Protein AF-0000000072905416 (afdb_homodimer)

Structure (mmCIF, N/CA/C/O backbone):
data_AF-0000000072905416-model_v1
#
loop_
_entity.id
_entity.type
_entity.pdbx_description
1 polymer 'HAD-IB family hydrolase'
#
loop_
_atom_site.group_PDB
_atom_site.id
_atom_site.type_symbol
_atom_site.label_atom_id
_atom_site.label_alt_id
_atom_site.label_comp_id
_atom_site.label_asym_id
_atom_site.label_entity_id
_atom_site.label_seq_id
_atom_site.pdbx_PDB_ins_code
_atom_site.Cartn_x
_atom_site.Cartn_y
_atom_site.Cartn_z
_atom_site.occupancy
_atom_site.B_iso_or_equiv
_atom_site.auth_seq_id
_atom_site.auth_comp_id
_atom_site.auth_asym_id
_atom_site.auth_atom_id
_atom_site.pdbx_PDB_model_num
ATOM 1 N N . MET A 1 1 ? 24.75 -28.469 -16.922 1 89.5 1 MET A N 1
ATOM 2 C CA . MET A 1 1 ? 23.703 -27.766 -16.188 1 89.5 1 MET A CA 1
ATOM 3 C C . MET A 1 1 ? 22.328 -28.062 -16.781 1 89.5 1 MET A C 1
ATOM 5 O O . MET A 1 1 ? 22.188 -28.203 -18 1 89.5 1 MET A O 1
ATOM 9 N N . LYS A 1 2 ? 21.281 -28.359 -15.914 1 96.69 2 LYS A N 1
ATOM 10 C CA . LYS A 1 2 ? 19.938 -28.656 -16.406 1 96.69 2 LYS A CA 1
ATOM 11 C C . LYS A 1 2 ? 19.359 -27.453 -17.141 1 96.69 2 LYS A C 1
ATOM 13 O O . LYS A 1 2 ? 19.516 -26.312 -16.703 1 96.69 2 LYS A O 1
ATOM 18 N N . LYS A 1 3 ? 18.781 -27.766 -18.312 1 98.5 3 LYS A N 1
ATOM 19 C CA . LYS A 1 3 ? 18.078 -26.734 -19.078 1 98.5 3 LYS A CA 1
ATOM 20 C C . LYS A 1 3 ? 16.703 -26.438 -18.469 1 98.5 3 LYS A C 1
ATOM 22 O O . LYS A 1 3 ? 15.883 -27.359 -18.328 1 98.5 3 LYS A O 1
ATOM 27 N N . ALA A 1 4 ? 16.516 -25.156 -18.141 1 98.75 4 ALA A N 1
ATOM 28 C CA . ALA A 1 4 ? 15.242 -24.781 -17.531 1 98.75 4 ALA A CA 1
ATOM 29 C C . ALA A 1 4 ? 14.547 -23.703 -18.359 1 98.75 4 ALA A C 1
ATOM 31 O O . ALA A 1 4 ? 15.203 -22.828 -18.922 1 98.75 4 ALA A O 1
ATOM 32 N N . ILE A 1 5 ? 13.242 -23.781 -18.453 1 98.88 5 ILE A N 1
ATOM 33 C CA . ILE A 1 5 ? 12.383 -22.703 -18.906 1 98.88 5 ILE A CA 1
ATOM 34 C C . ILE A 1 5 ? 11.469 -22.25 -17.781 1 98.88 5 ILE A C 1
ATOM 36 O O . ILE A 1 5 ? 10.844 -23.062 -17.109 1 98.88 5 ILE A O 1
ATOM 40 N N . ILE A 1 6 ? 11.453 -20.969 -17.531 1 98.88 6 ILE A N 1
ATOM 41 C CA . ILE A 1 6 ? 10.82 -20.422 -16.344 1 98.88 6 ILE A CA 1
ATOM 42 C C . ILE A 1 6 ? 9.68 -19.484 -16.734 1 98.88 6 ILE A C 1
ATOM 44 O O . ILE A 1 6 ? 9.805 -18.719 -17.688 1 98.88 6 ILE A O 1
ATOM 48 N N . TYR A 1 7 ? 8.555 -19.625 -16.047 1 98.94 7 TYR A N 1
ATOM 49 C CA . TYR A 1 7 ? 7.383 -18.781 -16.281 1 98.94 7 TYR A CA 1
ATOM 50 C C . TYR A 1 7 ? 6.98 -18.047 -15.008 1 98.94 7 TYR A C 1
ATOM 52 O O . TYR A 1 7 ? 6.871 -18.656 -13.945 1 98.94 7 TYR A O 1
ATOM 60 N N . ASP A 1 8 ? 6.766 -16.703 -15.148 1 98.81 8 ASP A N 1
ATOM 61 C CA . ASP A 1 8 ? 5.93 -16.016 -14.172 1 98.81 8 ASP A CA 1
ATOM 62 C C . ASP A 1 8 ? 4.469 -16.453 -14.297 1 98.81 8 ASP A C 1
ATOM 64 O O . ASP A 1 8 ? 4.109 -17.172 -15.227 1 98.81 8 ASP A O 1
ATOM 68 N N . PHE A 1 9 ? 3.676 -16.031 -13.312 1 98.81 9 PHE A N 1
ATOM 69 C CA . PHE A 1 9 ? 2.326 -16.578 -13.328 1 98.81 9 PHE A CA 1
ATOM 70 C C . PHE A 1 9 ? 1.298 -15.492 -13.609 1 98.81 9 PHE A C 1
ATOM 72 O O . PHE A 1 9 ? 0.712 -15.453 -14.695 1 98.81 9 PHE A O 1
ATOM 79 N N . ASP A 1 10 ? 1.114 -14.539 -12.672 1 98.38 10 ASP A N 1
ATOM 80 C CA . ASP A 1 10 ? 0.095 -13.508 -12.805 1 98.38 10 ASP A CA 1
ATO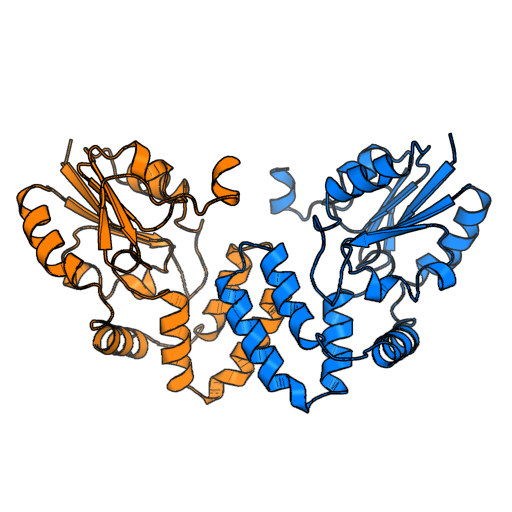M 81 C C . ASP A 1 10 ? 0.388 -12.602 -14 1 98.38 10 ASP A C 1
ATOM 83 O O . ASP A 1 10 ? 1.502 -12.094 -14.148 1 98.38 10 ASP A O 1
ATOM 87 N N . LYS A 1 11 ? -0.64 -12.445 -14.883 1 98 11 LYS A N 1
ATOM 88 C CA . LYS A 1 11 ? -0.583 -11.602 -16.062 1 98 11 LYS A CA 1
ATOM 89 C C . LYS A 1 11 ? 0.396 -12.156 -17.094 1 98 11 LYS A C 1
ATOM 91 O O . LYS A 1 11 ? 0.62 -11.547 -18.141 1 98 11 LYS A O 1
ATOM 96 N N . THR A 1 12 ? 0.973 -13.297 -16.797 1 98.69 12 THR A N 1
ATOM 97 C CA . THR A 1 12 ? 1.859 -13.992 -17.719 1 98.69 12 THR A CA 1
ATOM 98 C C . THR A 1 12 ? 1.207 -15.273 -18.234 1 98.69 12 THR A C 1
ATOM 100 O O . THR A 1 12 ? 1.05 -15.453 -19.438 1 98.69 12 THR A O 1
ATOM 103 N N . ILE A 1 13 ? 0.858 -16.125 -17.359 1 98.75 13 ILE A N 1
ATOM 104 C CA . ILE A 1 13 ? 0.078 -17.312 -17.672 1 98.75 13 ILE A CA 1
ATOM 105 C C . ILE A 1 13 ? -1.398 -17.062 -17.375 1 98.75 13 ILE A C 1
ATOM 107 O O . ILE A 1 13 ? -2.256 -17.312 -18.234 1 98.75 13 ILE A O 1
ATOM 111 N N . TYR A 1 14 ? -1.65 -16.609 -16.188 1 98.81 14 TYR A N 1
ATOM 112 C CA . TYR A 1 14 ? -2.986 -16.281 -15.695 1 98.81 14 TYR A CA 1
ATOM 113 C C . TYR A 1 14 ? -3.332 -14.828 -15.992 1 98.81 14 TYR A C 1
ATOM 115 O O . TYR A 1 14 ? -2.535 -13.93 -15.719 1 98.81 14 TYR A O 1
ATOM 123 N N . SER A 1 15 ? -4.531 -14.562 -16.5 1 98.62 15 SER A N 1
ATOM 124 C CA . SER A 1 15 ? -4.867 -13.25 -17.031 1 98.62 15 SER A CA 1
ATOM 125 C C . SER A 1 15 ? -5.18 -12.266 -15.906 1 98.62 15 SER A C 1
ATOM 127 O O . SER A 1 15 ? -5.273 -11.055 -16.141 1 98.62 15 SER A O 1
ATOM 129 N N . LYS A 1 16 ? -5.309 -12.75 -14.664 1 97.94 16 LYS A N 1
ATOM 130 C CA . LYS A 1 16 ? -5.68 -11.906 -13.523 1 97.94 16 LYS A CA 1
ATOM 131 C C . LYS A 1 16 ? -4.609 -11.945 -12.438 1 97.94 16 LYS A C 1
ATOM 133 O O . LYS A 1 16 ? -3.482 -12.375 -12.688 1 97.94 16 LYS A O 1
ATOM 138 N N . GLU A 1 17 ? -4.852 -11.25 -11.344 1 97.06 17 GLU A N 1
ATOM 139 C CA . GLU A 1 17 ? -4.051 -11.336 -10.133 1 97.06 17 GLU A CA 1
ATOM 140 C C . GLU A 1 17 ? -4.582 -12.406 -9.188 1 97.06 17 GLU A C 1
ATOM 142 O O . GLU A 1 17 ? -5.688 -12.281 -8.656 1 97.06 17 GLU A O 1
ATOM 147 N N . THR A 1 18 ? -3.799 -13.414 -8.938 1 98.31 18 THR A N 1
ATOM 148 C CA . THR A 1 18 ? -4.254 -14.641 -8.289 1 98.31 18 THR A CA 1
ATOM 149 C C . THR A 1 18 ? -4.863 -14.344 -6.926 1 98.31 18 THR A C 1
ATOM 151 O O . THR A 1 18 ? -5.98 -14.773 -6.633 1 98.31 18 THR A O 1
ATOM 154 N N . SER A 1 19 ? -4.164 -13.617 -6.082 1 98.12 19 SER A N 1
ATOM 155 C CA . SER A 1 19 ? -4.621 -13.352 -4.723 1 98.12 19 SER A CA 1
ATOM 156 C C . SER A 1 19 ? -5.938 -12.586 -4.723 1 98.12 19 SER A C 1
ATOM 158 O O . SER A 1 19 ? -6.871 -12.945 -3.996 1 98.12 19 SER A O 1
ATOM 160 N N . MET A 1 20 ? -6.031 -11.609 -5.559 1 97.25 20 MET A N 1
ATOM 161 C CA . MET A 1 20 ? -7.242 -10.797 -5.645 1 97.25 20 MET A CA 1
ATOM 162 C C . MET A 1 20 ? -8.406 -11.617 -6.199 1 97.25 20 MET A C 1
ATOM 164 O O . MET A 1 20 ? -9.508 -11.586 -5.656 1 97.25 20 MET A O 1
ATOM 168 N N . ALA A 1 21 ? -8.148 -12.328 -7.281 1 98.38 21 ALA A N 1
ATOM 169 C CA . ALA A 1 21 ? -9.188 -13.133 -7.906 1 98.38 21 ALA A CA 1
ATOM 170 C C . ALA A 1 21 ? -9.742 -14.172 -6.926 1 98.38 21 ALA A C 1
ATOM 172 O O . ALA A 1 21 ? -10.953 -14.367 -6.836 1 98.38 21 ALA A O 1
ATOM 173 N N . PHE A 1 22 ? -8.82 -14.805 -6.207 1 98.81 22 PHE A N 1
ATOM 174 C CA . PHE A 1 22 ? -9.273 -15.805 -5.246 1 98.81 22 PHE A CA 1
ATOM 175 C C . PHE A 1 22 ? -10.094 -15.148 -4.141 1 98.81 22 PHE A C 1
ATOM 177 O O . PHE A 1 22 ? -11.133 -15.68 -3.74 1 98.81 22 PHE A O 1
ATOM 184 N N . MET A 1 23 ? -9.664 -14 -3.627 1 98.56 23 MET A N 1
ATOM 185 C CA . MET A 1 23 ? -10.375 -13.312 -2.551 1 98.56 23 MET A CA 1
ATOM 186 C C . MET A 1 23 ? -11.797 -12.977 -2.971 1 98.56 23 MET A C 1
ATOM 188 O O . MET A 1 23 ? -12.742 -13.219 -2.221 1 98.56 23 MET A O 1
ATOM 192 N N . PHE A 1 24 ? -11.961 -12.461 -4.164 1 97.94 24 PHE A N 1
ATOM 193 C CA . PHE A 1 24 ? -13.281 -12.117 -4.664 1 97.94 24 PHE A CA 1
ATOM 194 C C . PHE A 1 24 ? -14.156 -13.359 -4.785 1 97.94 24 PHE A C 1
ATOM 196 O O . PHE A 1 24 ? -15.32 -13.344 -4.379 1 97.94 24 PHE A O 1
ATOM 203 N N . PHE A 1 25 ? -13.594 -14.406 -5.359 1 98.69 25 PHE A N 1
ATOM 204 C CA . PHE A 1 25 ? -14.305 -15.68 -5.488 1 98.69 25 PHE A CA 1
ATOM 205 C C . PHE A 1 25 ? -14.742 -16.203 -4.125 1 98.69 25 PHE A C 1
ATOM 207 O O . PHE A 1 25 ? -15.891 -16.594 -3.947 1 98.69 25 PHE A O 1
ATOM 214 N N . PHE A 1 26 ? -13.797 -16.188 -3.15 1 98.75 26 PHE A N 1
ATOM 215 C CA . PHE A 1 26 ? -14.016 -16.688 -1.798 1 98.75 26 PHE A CA 1
ATOM 216 C C . PHE A 1 26 ? -15.109 -15.883 -1.096 1 98.75 26 PHE A C 1
ATOM 218 O O . PHE A 1 26 ? -16.031 -16.469 -0.508 1 98.75 26 PHE A O 1
ATOM 225 N N . LEU A 1 27 ? -15.109 -14.523 -1.223 1 98.44 27 LEU A N 1
ATOM 226 C CA . LEU A 1 27 ? -16.062 -13.664 -0.534 1 98.44 27 LEU A CA 1
ATOM 227 C C . LEU A 1 27 ? -17.453 -13.805 -1.142 1 98.44 27 LEU A C 1
ATOM 229 O O . LEU A 1 27 ? -18.469 -13.68 -0.437 1 98.44 27 LEU A O 1
ATOM 233 N N . LYS A 1 28 ? -17.5 -14.078 -2.436 1 98.19 28 LYS A N 1
ATOM 234 C CA . LYS A 1 28 ? -18.797 -14.336 -3.062 1 98.19 28 LYS A CA 1
ATOM 235 C C . LYS A 1 28 ? -19.469 -15.562 -2.453 1 98.19 28 LYS A C 1
ATOM 237 O O . LYS A 1 28 ? -20.688 -15.602 -2.293 1 98.19 28 LYS A O 1
ATOM 242 N N . ARG A 1 29 ? -18.641 -16.484 -2.096 1 97.94 29 ARG A N 1
ATOM 243 C CA . ARG A 1 29 ? -19.141 -17.734 -1.534 1 97.94 29 ARG A CA 1
ATOM 244 C C . ARG A 1 29 ? -19.344 -17.609 -0.029 1 97.94 29 ARG A C 1
ATOM 246 O O . ARG A 1 29 ? -20.156 -18.344 0.551 1 97.94 29 ARG A O 1
ATOM 253 N N . HIS A 1 30 ? -18.594 -16.812 0.577 1 98.44 30 HIS A N 1
ATOM 254 C CA . HIS A 1 30 ? -18.656 -16.578 2.016 1 98.44 30 HIS A CA 1
ATOM 255 C C . HIS A 1 30 ? -19 -15.133 2.332 1 98.44 30 HIS A C 1
ATOM 257 O O . HIS A 1 30 ? -18.234 -14.453 3.027 1 98.44 30 HIS A O 1
ATOM 263 N N . ARG A 1 31 ? -20.203 -14.68 1.948 1 97.5 31 ARG A N 1
ATOM 264 C CA . ARG A 1 31 ? -20.609 -13.281 1.983 1 97.5 31 ARG A CA 1
ATOM 265 C C . ARG A 1 31 ? -20.625 -12.75 3.414 1 97.5 31 ARG A C 1
ATOM 267 O O . ARG A 1 31 ? -20.484 -11.547 3.641 1 97.5 31 ARG A O 1
ATOM 274 N N . TYR A 1 32 ? -20.844 -13.617 4.383 1 98.25 32 TYR A N 1
ATOM 275 C CA . TYR A 1 32 ? -20.906 -13.211 5.785 1 98.25 32 TYR A CA 1
ATOM 276 C C . TYR A 1 32 ? -19.562 -12.68 6.262 1 98.25 32 TYR A C 1
ATOM 278 O O . TYR A 1 32 ? -19.469 -12.055 7.32 1 98.25 32 TYR A O 1
ATOM 286 N N . LEU A 1 33 ? -18.453 -12.82 5.504 1 98.44 33 LEU A N 1
ATOM 287 C CA . LEU A 1 33 ? -17.109 -12.391 5.887 1 98.44 33 LEU A CA 1
ATOM 288 C C . LEU A 1 33 ? -16.781 -11.031 5.266 1 98.44 33 LEU A C 1
ATOM 290 O O . LEU A 1 33 ? -15.719 -10.461 5.551 1 98.44 33 LEU A O 1
ATOM 294 N N . ILE A 1 34 ? -17.688 -10.469 4.488 1 97.5 34 ILE A N 1
ATOM 295 C CA . ILE A 1 34 ? -17.438 -9.227 3.773 1 97.5 34 ILE A CA 1
ATOM 296 C C . ILE A 1 34 ? -17.156 -8.102 4.773 1 97.5 34 ILE A C 1
ATOM 298 O O . ILE A 1 34 ? -16.203 -7.348 4.617 1 97.5 34 ILE A O 1
ATOM 302 N N . PRO A 1 35 ? -17.906 -7.953 5.883 1 96.94 35 PRO A N 1
ATOM 303 C CA . PRO A 1 35 ? -17.609 -6.891 6.844 1 96.94 35 PRO A CA 1
ATOM 304 C C . PRO A 1 35 ? -16.219 -7.02 7.445 1 96.94 35 PRO A C 1
ATOM 306 O O . PRO A 1 35 ? -15.516 -6.016 7.613 1 96.94 35 PRO A O 1
ATOM 309 N N . LYS A 1 36 ? -15.859 -8.219 7.754 1 97.44 36 LYS A N 1
ATOM 310 C CA . LYS A 1 36 ? -14.523 -8.453 8.289 1 97.44 36 LYS A CA 1
ATOM 311 C C . LYS A 1 36 ? -13.453 -8.078 7.27 1 97.44 36 LYS A C 1
ATOM 313 O O . LYS A 1 36 ? -12.422 -7.5 7.629 1 97.44 36 LYS A O 1
ATOM 318 N N . PHE A 1 37 ? -13.68 -8.414 6.043 1 97.81 37 PHE A N 1
ATOM 319 C CA . PHE A 1 37 ? -12.703 -8.086 5.008 1 97.81 37 PHE A CA 1
ATOM 320 C C . PHE A 1 37 ? -12.594 -6.578 4.828 1 97.81 37 PHE A C 1
ATOM 322 O O . PHE A 1 37 ? -11.5 -6.051 4.621 1 97.81 37 PHE A O 1
ATOM 329 N N . ILE A 1 38 ? -13.734 -5.84 4.891 1 95.81 38 ILE A N 1
ATOM 330 C CA . ILE A 1 38 ? -13.727 -4.383 4.809 1 95.81 38 ILE A CA 1
ATOM 331 C C . ILE A 1 38 ? -12.883 -3.807 5.941 1 95.81 38 ILE A C 1
ATOM 333 O O . ILE A 1 38 ? -12.094 -2.879 5.734 1 95.81 38 ILE A O 1
ATOM 337 N N . LEU A 1 39 ? -13.008 -4.324 7.094 1 96 39 LEU A N 1
ATOM 338 C CA . LEU A 1 39 ? -12.18 -3.906 8.219 1 96 39 LEU A CA 1
ATOM 339 C C . LEU A 1 39 ? -10.695 -4.141 7.914 1 96 39 LEU A C 1
ATOM 341 O O . LEU A 1 39 ? -9.867 -3.27 8.172 1 96 39 LEU A O 1
ATOM 345 N N . ASN A 1 40 ? -10.344 -5.344 7.332 1 97.5 40 ASN A N 1
ATOM 346 C CA . ASN A 1 40 ? -8.969 -5.633 6.953 1 97.5 40 ASN A CA 1
ATOM 347 C C . ASN A 1 40 ? -8.438 -4.613 5.945 1 97.5 40 ASN A C 1
ATOM 349 O O . ASN A 1 40 ? -7.281 -4.191 6.031 1 97.5 40 ASN A O 1
ATOM 353 N N . LEU A 1 41 ? -9.312 -4.262 5 1 96.44 41 LEU A N 1
ATOM 354 C CA . LEU A 1 41 ? -8.914 -3.273 4 1 96.44 41 LEU A CA 1
ATOM 355 C C . LEU A 1 41 ? -8.539 -1.952 4.66 1 96.44 41 LEU A C 1
ATOM 357 O O . LEU A 1 41 ? -7.559 -1.316 4.27 1 96.44 41 LEU A O 1
ATOM 361 N N . THR A 1 42 ? -9.266 -1.562 5.691 1 93.62 42 THR A N 1
ATOM 362 C CA . THR A 1 42 ? -8.992 -0.325 6.418 1 93.62 42 THR A CA 1
ATOM 363 C C . THR A 1 42 ? -7.664 -0.409 7.156 1 93.62 42 THR A C 1
ATOM 365 O O . THR A 1 42 ? -6.871 0.533 7.129 1 93.62 42 THR A O 1
ATOM 368 N N . ILE A 1 43 ? -7.414 -1.52 7.723 1 95.56 43 ILE A N 1
ATOM 369 C CA . ILE A 1 43 ? -6.172 -1.729 8.453 1 95.56 43 ILE A CA 1
ATOM 370 C C . ILE A 1 43 ? -4.992 -1.691 7.488 1 95.56 43 ILE A C 1
ATOM 372 O O . ILE A 1 43 ? -3.934 -1.145 7.809 1 95.56 43 ILE A O 1
ATOM 376 N N . ILE A 1 44 ? -5.164 -2.24 6.336 1 96.69 44 ILE A N 1
ATOM 377 C CA . ILE A 1 44 ? -4.129 -2.279 5.309 1 96.69 44 ILE A CA 1
ATOM 378 C C . ILE A 1 44 ? -3.703 -0.858 4.949 1 96.69 44 ILE A C 1
ATOM 380 O O . ILE A 1 44 ? -2.52 -0.595 4.723 1 96.69 44 ILE A O 1
ATOM 384 N N . LEU A 1 45 ? -4.637 0.071 4.984 1 93.31 45 LEU A N 1
ATOM 385 C CA . LEU A 1 45 ? -4.344 1.458 4.641 1 93.31 45 LEU A CA 1
ATOM 386 C C . LEU A 1 45 ? -3.293 2.039 5.582 1 93.31 45 LEU A C 1
ATOM 388 O O . LEU A 1 45 ? -2.461 2.85 5.168 1 93.31 45 LEU A O 1
ATOM 392 N N . PHE A 1 46 ? -3.289 1.561 6.801 1 91.19 46 PHE A N 1
ATOM 393 C CA . PHE A 1 46 ? -2.359 2.059 7.809 1 91.19 46 PHE A CA 1
ATOM 394 C C . PHE A 1 46 ? -0.995 1.396 7.656 1 91.19 46 PHE A C 1
ATOM 396 O O . PHE A 1 46 ? -0.026 1.806 8.297 1 91.19 46 PHE A O 1
ATOM 403 N N . ASN A 1 47 ? -0.949 0.406 6.73 1 91.81 47 ASN A N 1
ATOM 404 C CA . ASN A 1 47 ? 0.264 -0.401 6.656 1 91.81 47 ASN A CA 1
ATOM 405 C C . ASN A 1 47 ? 0.773 -0.517 5.223 1 91.81 47 ASN A C 1
ATOM 407 O O . ASN A 1 47 ? 1.552 -1.417 4.906 1 91.81 47 ASN A O 1
ATOM 411 N N . ILE A 1 48 ? 0.426 0.355 4.43 1 92.25 48 ILE A N 1
ATOM 412 C CA . ILE A 1 48 ? 0.615 0.202 2.99 1 92.25 48 ILE A CA 1
ATOM 413 C C . ILE A 1 48 ? 2.107 0.192 2.664 1 92.25 48 ILE A C 1
ATOM 415 O O . ILE A 1 48 ? 2.516 -0.317 1.618 1 92.25 48 ILE A O 1
ATOM 419 N N . LYS A 1 49 ? 2.959 0.684 3.533 1 87.19 49 LYS A N 1
ATOM 420 C CA . LYS A 1 49 ? 4.391 0.758 3.26 1 87.19 49 LYS A CA 1
ATOM 421 C C . LYS A 1 49 ? 5.074 -0.579 3.533 1 87.19 49 LYS A C 1
ATOM 423 O O . LYS A 1 49 ? 6.215 -0.795 3.123 1 87.19 49 LYS A O 1
ATOM 428 N N . ASP A 1 50 ? 4.473 -1.411 4.273 1 92.12 50 ASP A N 1
ATOM 429 C CA . ASP A 1 50 ? 4.992 -2.727 4.629 1 92.12 50 ASP A CA 1
ATOM 430 C C . ASP A 1 50 ? 4.227 -3.834 3.91 1 92.12 50 ASP A C 1
ATOM 432 O O . ASP A 1 50 ? 3.201 -4.309 4.406 1 92.12 50 ASP A O 1
ATOM 436 N N . LEU A 1 51 ? 4.742 -4.27 2.818 1 93.12 51 LEU A N 1
ATOM 437 C CA . LEU A 1 51 ? 4.039 -5.211 1.957 1 93.12 51 LEU A CA 1
ATOM 438 C C . LEU A 1 51 ? 3.793 -6.531 2.684 1 93.12 51 LEU A C 1
ATOM 440 O O . LEU A 1 51 ? 2.756 -7.168 2.484 1 93.12 51 LEU A O 1
ATOM 444 N N . LYS A 1 52 ? 4.816 -6.9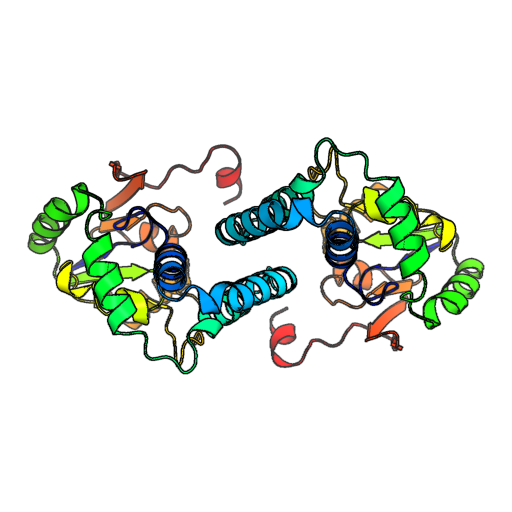84 3.465 1 95.12 52 LYS A N 1
ATOM 445 C CA . LYS A 1 52 ? 4.633 -8.219 4.227 1 95.12 52 LYS A CA 1
ATOM 446 C C . LYS A 1 52 ? 3.441 -8.102 5.172 1 95.12 52 LYS A C 1
ATOM 448 O O . LYS A 1 52 ? 2.604 -9.008 5.238 1 95.12 52 LYS A O 1
ATOM 453 N N . LYS A 1 53 ? 3.367 -6.977 5.863 1 96.19 53 LYS A N 1
ATOM 454 C CA . LYS A 1 53 ? 2.25 -6.742 6.77 1 96.19 53 LYS A CA 1
ATOM 455 C C . LYS A 1 53 ? 0.929 -6.668 6.008 1 96.19 53 LYS A C 1
ATOM 457 O O . LYS A 1 53 ? -0.08 -7.223 6.449 1 96.19 53 LYS A O 1
ATOM 462 N N . VAL A 1 54 ? 0.933 -6.039 4.863 1 97 54 VAL A N 1
ATOM 463 C CA . VAL A 1 54 ? -0.256 -5.902 4.031 1 97 54 VAL A CA 1
ATOM 464 C C . VAL A 1 54 ? -0.779 -7.285 3.645 1 97 54 VAL A C 1
ATOM 466 O O . VAL A 1 54 ? -1.965 -7.578 3.816 1 97 54 VAL A O 1
ATOM 469 N N . LYS A 1 55 ? 0.114 -8.117 3.176 1 97.69 55 LYS A N 1
ATOM 470 C CA . LYS A 1 55 ? -0.283 -9.453 2.732 1 97.69 55 LYS A CA 1
ATOM 471 C C . LYS A 1 55 ? -0.807 -10.289 3.9 1 97.69 55 LYS A C 1
ATOM 473 O O . LYS A 1 55 ? -1.783 -11.023 3.754 1 97.69 55 LYS A O 1
ATOM 478 N N . ASN A 1 56 ? -0.171 -10.133 5.07 1 98.31 56 ASN A N 1
ATOM 479 C CA . ASN A 1 56 ? -0.616 -10.883 6.242 1 98.31 56 ASN A CA 1
ATOM 480 C C . ASN A 1 56 ? -2.018 -10.469 6.672 1 98.31 56 ASN A C 1
ATOM 482 O O . ASN A 1 56 ? -2.844 -11.312 7.02 1 98.31 56 ASN A O 1
ATOM 486 N N . ILE A 1 57 ? -2.281 -9.18 6.605 1 98.31 57 ILE A N 1
ATOM 487 C CA . ILE A 1 57 ? -3.617 -8.695 6.938 1 98.31 57 ILE A CA 1
ATOM 488 C C . ILE A 1 57 ? -4.617 -9.18 5.887 1 98.31 57 ILE A C 1
ATOM 490 O O . ILE A 1 57 ? -5.691 -9.68 6.23 1 98.31 57 ILE A O 1
ATOM 494 N N . PHE A 1 58 ? -4.332 -9.133 4.629 1 98.31 58 PHE A N 1
ATOM 495 C CA . PHE A 1 58 ? -5.168 -9.5 3.494 1 98.31 58 PHE A CA 1
ATOM 496 C C . PHE A 1 58 ? -5.613 -10.953 3.605 1 98.31 58 PHE A C 1
ATOM 498 O O . PHE A 1 58 ? -6.793 -11.266 3.412 1 98.31 58 PHE A O 1
ATOM 505 N N . PHE A 1 59 ? -4.703 -11.82 4.043 1 98.62 59 PHE A N 1
ATOM 506 C CA . PHE A 1 59 ? -4.992 -13.25 4.031 1 98.62 59 PHE A CA 1
ATOM 507 C C . PHE A 1 59 ? -5.453 -13.719 5.406 1 98.62 59 PHE A C 1
ATOM 509 O O . PHE A 1 59 ? -5.84 -14.875 5.574 1 98.62 59 PHE A O 1
ATOM 516 N N . SER A 1 60 ? -5.457 -12.844 6.406 1 98.56 60 SER A N 1
ATOM 517 C CA . SER A 1 60 ? -5.777 -13.242 7.773 1 98.56 60 SER A CA 1
ATOM 518 C C . SER A 1 60 ? -7.211 -13.75 7.879 1 98.56 60 SER A C 1
ATOM 520 O O . SER A 1 60 ? -7.547 -14.492 8.812 1 98.56 60 SER A O 1
ATOM 522 N N . ILE A 1 61 ? -8.055 -13.383 6.98 1 98.31 61 ILE A N 1
ATOM 523 C CA . ILE A 1 61 ? -9.469 -13.75 7.004 1 98.31 61 ILE A CA 1
ATOM 524 C C . ILE A 1 61 ? -9.617 -15.258 6.883 1 98.31 61 ILE A C 1
ATOM 526 O O . ILE A 1 61 ? -10.633 -15.828 7.281 1 98.31 61 ILE A O 1
ATOM 530 N N . PHE A 1 62 ? -8.609 -15.93 6.367 1 98.56 62 PHE A N 1
ATOM 531 C CA . PHE A 1 62 ? -8.688 -17.359 6.129 1 98.56 62 PHE A CA 1
ATOM 532 C C . PHE A 1 62 ? -8.273 -18.141 7.371 1 98.56 62 PHE A C 1
ATOM 534 O O . PHE A 1 62 ? -8.484 -19.359 7.453 1 98.56 62 PHE A O 1
ATOM 541 N N . LYS A 1 63 ? -7.598 -17.453 8.312 1 97.69 63 LYS A N 1
ATOM 542 C CA . LYS A 1 63 ? -7.07 -18.141 9.484 1 97.69 63 LYS A CA 1
ATOM 543 C C . LYS A 1 63 ? -8.18 -18.891 10.227 1 97.69 63 LYS A C 1
ATOM 545 O O . LYS A 1 63 ? -9.242 -18.312 10.492 1 97.69 63 LYS A O 1
ATOM 550 N N . GLY A 1 64 ? -7.922 -20.172 10.508 1 96.88 64 GLY A N 1
ATOM 551 C CA . GLY A 1 64 ? -8.883 -21 11.227 1 96.88 64 GLY A CA 1
ATOM 552 C C . GLY A 1 64 ? -9.906 -21.656 10.32 1 96.88 64 GLY A C 1
ATOM 553 O O . GLY A 1 64 ? -10.766 -22.406 10.789 1 96.88 64 GLY A O 1
ATOM 554 N N . MET A 1 65 ? -9.789 -21.391 9.023 1 97.25 65 MET A N 1
ATOM 555 C CA . MET A 1 65 ? -10.719 -21.984 8.062 1 97.25 65 MET A CA 1
ATOM 556 C C . MET A 1 65 ? -10.016 -23.016 7.188 1 97.25 65 MET A C 1
ATOM 558 O O . MET A 1 65 ? -8.812 -22.922 6.949 1 97.25 65 MET A O 1
ATOM 562 N N . ASP A 1 66 ? -10.734 -24.031 6.879 1 97.38 66 ASP A N 1
ATOM 563 C CA . ASP A 1 66 ? -10.289 -24.922 5.812 1 97.38 66 ASP A CA 1
ATOM 564 C C . ASP A 1 66 ? -10.805 -24.453 4.453 1 97.38 66 ASP A C 1
ATOM 566 O O . ASP A 1 66 ? -11.984 -24.625 4.137 1 97.38 66 ASP A O 1
ATOM 570 N N . ILE A 1 67 ? -9.852 -23.922 3.631 1 98.38 67 ILE A N 1
ATOM 571 C CA . ILE A 1 67 ? -10.336 -23.312 2.396 1 98.38 67 ILE A CA 1
ATOM 572 C C . ILE A 1 67 ? -9.883 -24.141 1.198 1 98.38 67 ILE A C 1
ATOM 574 O O . ILE A 1 67 ? -9.828 -23.641 0.073 1 98.38 67 ILE A O 1
ATOM 578 N N . GLU A 1 68 ? -9.484 -25.375 1.404 1 98.19 68 GLU A N 1
ATOM 579 C CA . GLU A 1 68 ? -9 -26.25 0.341 1 98.19 68 GLU A CA 1
ATOM 580 C C . GLU A 1 68 ? -10.047 -26.406 -0.759 1 98.19 68 GLU A C 1
ATOM 582 O O . GLU A 1 68 ? -9.719 -26.312 -1.946 1 98.19 68 GLU A O 1
ATOM 587 N N . ASN A 1 69 ? -11.227 -26.672 -0.323 1 98.31 69 ASN A N 1
ATOM 588 C CA . ASN A 1 69 ? -12.305 -26.812 -1.297 1 98.31 69 ASN A CA 1
ATOM 589 C C . ASN A 1 69 ? -12.523 -25.531 -2.092 1 98.31 69 ASN A C 1
ATOM 591 O O . ASN A 1 69 ? -12.789 -25.578 -3.295 1 98.31 69 ASN A O 1
ATOM 595 N N . ASP A 1 70 ? -12.469 -24.391 -1.415 1 98.81 70 ASP A N 1
ATOM 596 C CA . ASP A 1 70 ? -12.602 -23.109 -2.104 1 98.81 70 ASP A CA 1
ATOM 597 C C . ASP A 1 70 ? -11.508 -22.938 -3.158 1 98.81 70 ASP A C 1
ATOM 599 O O . ASP A 1 70 ? -11.781 -22.484 -4.273 1 98.81 70 ASP A O 1
ATOM 603 N N . ILE A 1 71 ? -10.328 -23.344 -2.838 1 98.81 71 ILE A N 1
ATOM 604 C CA . ILE A 1 71 ? -9.195 -23.188 -3.744 1 98.81 71 ILE A CA 1
ATOM 605 C C . ILE A 1 71 ? -9.391 -24.094 -4.965 1 98.81 71 ILE A C 1
ATOM 607 O O . ILE A 1 71 ? -9.188 -23.656 -6.102 1 98.81 71 ILE A O 1
ATOM 611 N N . ASN A 1 72 ? -9.773 -25.328 -4.73 1 98.5 72 ASN A N 1
ATOM 612 C CA . ASN A 1 72 ? -9.992 -26.266 -5.832 1 98.5 72 ASN A CA 1
ATOM 613 C C . ASN A 1 72 ? -11.086 -25.781 -6.773 1 98.5 72 ASN A C 1
ATOM 615 O O . ASN A 1 72 ? -10.914 -25.781 -7.992 1 98.5 72 ASN A O 1
ATOM 619 N N . LEU A 1 73 ? -12.172 -25.312 -6.18 1 98.69 73 LEU A N 1
ATOM 620 C CA . LEU A 1 73 ? -13.273 -24.797 -6.977 1 98.69 73 LEU A CA 1
ATOM 621 C C . LEU A 1 73 ? -12.852 -23.547 -7.758 1 98.69 73 LEU A C 1
ATOM 623 O O . LEU A 1 73 ? -13.258 -23.359 -8.906 1 98.69 73 LEU A O 1
ATOM 627 N N . PHE A 1 74 ? -12.062 -22.766 -7.094 1 98.88 74 PHE A N 1
ATOM 628 C CA . PHE A 1 74 ? -11.539 -21.562 -7.734 1 98.88 74 PHE A CA 1
ATOM 629 C C . PHE A 1 74 ? -10.797 -21.922 -9.016 1 98.88 74 PHE A C 1
ATOM 631 O O . PHE A 1 74 ? -11.094 -21.375 -10.086 1 98.88 74 PHE A O 1
ATOM 638 N N . TRP A 1 75 ? -9.898 -22.859 -8.969 1 98.75 75 TRP A N 1
ATOM 639 C CA . TRP A 1 75 ? -9.07 -23.156 -10.133 1 98.75 75 TRP A CA 1
ATOM 640 C C . TRP A 1 75 ? -9.883 -23.891 -11.195 1 98.75 75 TRP A C 1
ATOM 642 O O . TRP A 1 75 ? -9.641 -23.734 -12.391 1 98.75 75 TRP A O 1
ATOM 652 N N . GLU A 1 76 ? -10.852 -24.672 -10.789 1 98.31 76 GLU A N 1
ATOM 653 C CA . GLU A 1 76 ? -11.758 -25.281 -11.758 1 98.31 76 GLU A CA 1
ATOM 654 C C . GLU A 1 76 ? -12.469 -24.219 -12.594 1 98.31 76 GLU A C 1
ATOM 656 O O . GLU A 1 76 ? -12.648 -24.391 -13.797 1 98.31 76 GLU A O 1
ATOM 661 N N . ASN A 1 77 ? -12.789 -23.141 -11.938 1 98 77 ASN A N 1
ATOM 662 C CA . ASN A 1 77 ? -13.5 -22.047 -12.602 1 98 77 ASN A CA 1
ATOM 663 C C . ASN A 1 77 ? -12.555 -21.156 -13.391 1 98 77 ASN A C 1
ATOM 665 O O . ASN A 1 77 ? -12.93 -20.609 -14.422 1 98 77 ASN A O 1
ATOM 669 N N . GLU A 1 78 ? -11.352 -21.016 -12.914 1 98.12 78 GLU A N 1
ATOM 670 C CA . GLU A 1 78 ? -10.461 -20 -13.43 1 98.12 78 GLU A CA 1
ATOM 671 C C . GLU A 1 78 ? -9.578 -20.547 -14.547 1 98.12 78 GLU A C 1
ATOM 673 O O . GLU A 1 78 ? -8.852 -19.797 -15.203 1 98.12 78 GLU A O 1
ATOM 678 N N . ILE A 1 79 ? -9.656 -21.797 -14.836 1 97 79 ILE A N 1
ATOM 679 C CA . ILE A 1 79 ? -8.859 -22.406 -15.898 1 97 79 ILE A CA 1
ATOM 680 C C . ILE A 1 79 ? -9.117 -21.672 -17.219 1 97 79 ILE A C 1
ATOM 682 O O . ILE A 1 79 ? -8.219 -21.547 -18.047 1 97 79 ILE A O 1
ATOM 686 N N . LYS A 1 80 ? -10.312 -21.141 -17.422 1 97.69 80 LYS A N 1
ATOM 687 C CA . LYS A 1 80 ? -10.711 -20.438 -18.641 1 97.69 80 LYS A CA 1
ATOM 688 C C . LYS A 1 80 ? -9.977 -19.109 -18.766 1 97.69 80 LYS A C 1
ATOM 690 O O . LYS A 1 80 ? -10 -18.484 -19.828 1 97.69 80 LYS A O 1
ATOM 695 N N . ASN A 1 81 ? -9.391 -18.672 -17.625 1 98.56 81 ASN A N 1
ATOM 696 C CA . ASN A 1 81 ? -8.703 -17.391 -17.625 1 98.56 81 ASN A CA 1
ATOM 697 C C . ASN A 1 81 ? -7.195 -17.562 -17.797 1 98.56 81 ASN A C 1
ATOM 699 O O . ASN A 1 81 ? -6.438 -16.594 -17.641 1 98.56 81 ASN A O 1
ATOM 703 N N . ILE A 1 82 ? -6.734 -18.75 -18.094 1 98.56 82 ILE A N 1
ATOM 704 C CA . ILE A 1 82 ? -5.367 -18.984 -18.547 1 98.56 82 ILE A CA 1
ATOM 705 C C . ILE A 1 82 ? -5.23 -18.547 -20.016 1 98.56 82 ILE A C 1
ATOM 707 O O . ILE A 1 82 ? -6.086 -18.875 -20.844 1 98.56 82 ILE A O 1
ATOM 711 N N . TYR A 1 83 ? -4.184 -17.766 -20.312 1 98.62 83 TYR A N 1
ATOM 712 C CA . TYR A 1 83 ? -3.996 -17.281 -21.672 1 98.62 83 TYR A CA 1
ATOM 713 C C . TYR A 1 83 ? -3.854 -18.438 -22.656 1 98.62 83 TYR A C 1
ATOM 715 O O . TYR A 1 83 ? -3.117 -19.391 -22.391 1 98.62 83 TYR A O 1
ATOM 723 N N . PRO A 1 84 ? -4.43 -18.344 -23.828 1 97.81 84 PRO A N 1
ATOM 724 C CA . PRO A 1 84 ? -4.422 -19.438 -24.797 1 97.81 84 PRO A CA 1
ATOM 725 C C . PRO A 1 84 ? -3.016 -19.781 -25.281 1 97.81 84 PRO A C 1
ATOM 727 O O . PRO A 1 84 ? -2.707 -20.953 -25.5 1 97.81 84 PRO A O 1
ATOM 730 N N . TYR A 1 85 ? -2.131 -18.844 -25.406 1 98 85 TYR A N 1
ATOM 731 C CA . TYR A 1 85 ? -0.796 -19.094 -25.938 1 98 85 TYR A CA 1
ATOM 732 C C . TYR A 1 85 ? -0.059 -20.141 -25.109 1 98 85 TYR A C 1
ATOM 734 O O . TYR A 1 85 ? 0.795 -20.859 -25.625 1 98 85 TYR A O 1
ATOM 742 N N . PHE A 1 86 ? -0.405 -20.141 -23.828 1 98.5 86 PHE A N 1
ATOM 743 C CA . PHE A 1 86 ? 0.351 -20.922 -22.844 1 98.5 86 PHE A CA 1
ATOM 744 C C . PHE A 1 86 ? 0.26 -22.406 -23.141 1 98.5 86 PHE A C 1
ATOM 746 O O . PHE A 1 86 ? 1.259 -23.125 -23.047 1 98.5 86 PHE A O 1
ATOM 753 N N . PHE A 1 87 ? -0.884 -22.859 -23.547 1 96.81 87 PHE A N 1
ATOM 754 C CA . PHE A 1 87 ? -1.136 -24.281 -23.672 1 96.81 87 PHE A CA 1
ATOM 755 C C . PHE A 1 87 ? -0.271 -24.891 -24.766 1 96.81 87 PHE A C 1
ATOM 757 O O . PHE A 1 87 ? 0.363 -25.938 -24.562 1 96.81 87 PHE A O 1
ATOM 764 N N . GLU A 1 88 ? -0.195 -24.266 -25.875 1 96.38 88 GLU A N 1
ATOM 765 C CA . GLU A 1 88 ? 0.667 -24.766 -26.938 1 96.38 88 GLU A CA 1
ATOM 766 C C . GLU A 1 88 ? 2.139 -24.531 -26.609 1 96.38 88 GLU A C 1
ATOM 768 O O . GLU A 1 88 ? 2.99 -25.375 -26.906 1 96.38 88 GLU A O 1
ATOM 773 N N . GLU A 1 89 ? 2.436 -23.422 -26 1 97.94 89 GLU A N 1
ATOM 774 C CA . GLU A 1 89 ? 3.803 -23 -25.703 1 97.94 89 GLU A CA 1
ATOM 775 C C . GLU A 1 89 ? 4.469 -23.969 -24.734 1 97.94 89 GLU A C 1
ATOM 777 O O . GLU A 1 89 ? 5.621 -24.375 -24.938 1 97.94 89 GLU A O 1
ATOM 782 N N . ILE A 1 90 ? 3.77 -24.344 -23.703 1 98.31 90 ILE A N 1
ATOM 783 C CA . ILE A 1 90 ? 4.344 -25.203 -22.672 1 98.31 90 ILE A CA 1
ATOM 784 C C . ILE A 1 90 ? 4.641 -26.578 -23.25 1 98.31 90 ILE A C 1
ATOM 786 O O . ILE A 1 90 ? 5.613 -27.219 -22.859 1 98.31 90 ILE A O 1
ATOM 790 N N . LYS A 1 91 ? 3.814 -27.062 -24.172 1 97.31 91 LYS A N 1
ATOM 791 C CA . LYS A 1 91 ? 4.043 -28.344 -24.844 1 97.31 91 LYS A CA 1
ATOM 792 C C . LYS A 1 91 ? 5.324 -28.312 -25.672 1 97.31 91 LYS A C 1
ATOM 794 O O . LYS A 1 91 ? 6.113 -29.25 -25.641 1 97.31 91 LYS A O 1
ATOM 799 N N . GLU A 1 92 ? 5.469 -27.312 -26.391 1 97.81 92 GLU A N 1
ATOM 800 C CA . GLU A 1 92 ? 6.672 -27.156 -27.188 1 97.81 92 GLU A CA 1
ATOM 801 C C . GLU A 1 92 ? 7.914 -27.047 -26.312 1 97.81 92 GLU A C 1
ATOM 803 O O . GLU A 1 92 ? 8.938 -27.672 -26.594 1 97.81 92 GLU A O 1
ATOM 808 N N . ASN A 1 93 ? 7.793 -26.25 -25.25 1 98.31 93 ASN A N 1
ATOM 809 C CA . ASN A 1 93 ? 8.922 -26.016 -24.344 1 98.31 93 ASN A CA 1
ATOM 810 C C . ASN A 1 93 ? 9.328 -27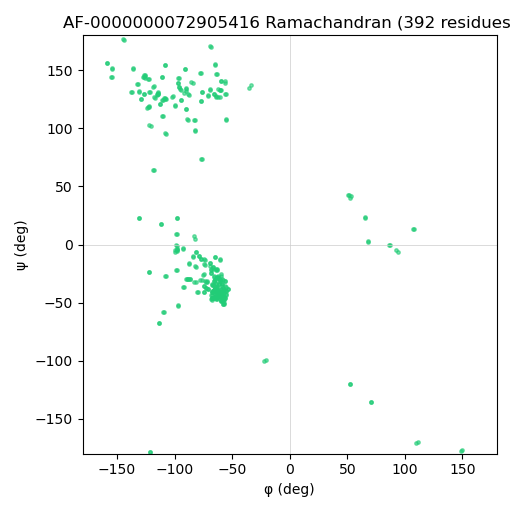.297 -23.625 1 98.31 93 ASN A C 1
ATOM 812 O O . ASN A 1 93 ? 10.5 -27.484 -23.281 1 98.31 93 ASN A O 1
ATOM 816 N N . ARG A 1 94 ? 8.367 -28.156 -23.391 1 97.94 94 ARG A N 1
ATOM 817 C CA . ARG A 1 94 ? 8.625 -29.422 -22.75 1 97.94 94 ARG A CA 1
ATOM 818 C C . ARG A 1 94 ? 9.625 -30.266 -23.547 1 97.94 94 ARG A C 1
ATOM 820 O O . ARG A 1 94 ? 10.422 -31 -22.969 1 97.94 94 ARG A O 1
ATOM 827 N N . LYS A 1 95 ? 9.703 -30.047 -24.812 1 97.31 95 LYS A N 1
ATOM 828 C CA . LYS A 1 95 ? 10.594 -30.797 -25.688 1 97.31 95 LYS A CA 1
ATOM 829 C C . LYS A 1 95 ? 12.047 -30.359 -25.516 1 97.31 95 LYS A C 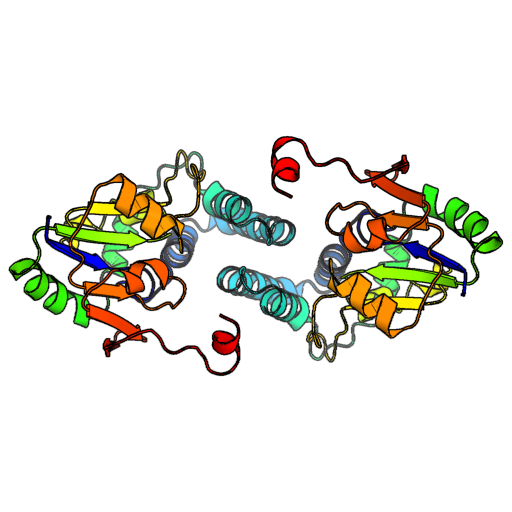1
ATOM 831 O O . LYS A 1 95 ? 12.969 -31.156 -25.734 1 97.31 95 LYS A O 1
ATOM 836 N N . ASP A 1 96 ? 12.227 -29.219 -25.125 1 95.94 96 ASP A N 1
ATOM 837 C CA . ASP A 1 96 ? 13.562 -28.625 -25.141 1 95.94 96 ASP A CA 1
ATOM 838 C C . ASP A 1 96 ? 14.125 -28.516 -23.719 1 95.94 96 ASP A C 1
ATOM 840 O O . ASP A 1 96 ? 15.336 -28.516 -23.531 1 95.94 96 ASP A O 1
ATOM 844 N N . ALA A 1 97 ? 13.234 -28.406 -22.75 1 97.88 97 ALA A N 1
ATOM 845 C CA . ALA A 1 97 ? 13.672 -28.141 -21.391 1 97.88 97 ALA A CA 1
ATOM 846 C C . ALA A 1 97 ? 13.789 -29.422 -20.578 1 97.88 97 ALA A C 1
ATOM 848 O O . ALA A 1 97 ? 12.961 -30.328 -20.734 1 97.88 97 ALA A O 1
ATOM 849 N N . ASP A 1 98 ? 14.812 -29.469 -19.688 1 98.31 98 ASP A N 1
ATOM 850 C CA . ASP A 1 98 ? 14.867 -30.516 -18.688 1 98.31 98 ASP A CA 1
ATOM 851 C C . ASP A 1 98 ? 13.844 -30.281 -17.578 1 98.31 98 ASP A C 1
ATOM 853 O O . ASP A 1 98 ? 13.266 -31.219 -17.047 1 98.31 98 ASP A O 1
ATOM 857 N N . LEU A 1 99 ? 13.641 -29.031 -17.25 1 98.56 99 LEU A N 1
ATOM 858 C CA . LEU A 1 99 ? 12.75 -28.625 -16.172 1 98.56 99 LEU A CA 1
ATOM 859 C C . LEU A 1 99 ? 11.914 -27.422 -16.594 1 98.56 99 LEU A C 1
ATOM 861 O O . LEU A 1 99 ? 12.438 -26.469 -17.156 1 98.56 99 LEU A O 1
ATOM 865 N N . LEU A 1 100 ? 10.648 -27.5 -16.375 1 98.81 100 LEU A N 1
ATOM 866 C CA . LEU A 1 100 ? 9.734 -26.359 -16.438 1 98.81 100 LEU A CA 1
ATOM 867 C C . LEU A 1 100 ? 9.43 -25.828 -15.047 1 98.81 100 LEU A C 1
ATOM 869 O O . LEU A 1 100 ? 8.906 -26.547 -14.203 1 98.81 100 LEU A O 1
ATOM 873 N N . ILE A 1 101 ? 9.773 -24.531 -14.82 1 98.88 101 ILE A N 1
ATOM 874 C CA . ILE A 1 101 ? 9.688 -23.953 -13.484 1 98.88 101 ILE A CA 1
ATOM 875 C C . ILE A 1 101 ? 8.672 -22.812 -13.477 1 98.88 101 ILE A C 1
ATOM 877 O O . ILE A 1 101 ? 8.727 -21.922 -14.328 1 98.88 101 ILE A O 1
ATOM 881 N N . LEU A 1 102 ? 7.719 -22.891 -12.578 1 98.94 102 LEU A N 1
ATOM 882 C CA . LEU A 1 102 ? 6.809 -21.797 -12.281 1 98.94 102 LEU A CA 1
ATOM 883 C C . LEU A 1 102 ? 7.316 -20.969 -11.109 1 98.94 102 LEU A C 1
ATOM 885 O O . LEU A 1 102 ? 7.602 -21.5 -10.039 1 98.94 102 LEU A O 1
ATOM 889 N N . ILE A 1 103 ? 7.477 -19.656 -11.336 1 98.94 103 ILE A N 1
ATOM 890 C CA . ILE A 1 103 ? 8 -18.797 -10.273 1 98.94 103 ILE A CA 1
ATOM 891 C C . ILE A 1 103 ? 7.09 -17.594 -10.102 1 98.94 103 ILE A C 1
ATOM 893 O O . ILE A 1 103 ? 6.77 -16.906 -11.07 1 98.94 103 ILE A O 1
ATOM 897 N N . SER A 1 104 ? 6.578 -17.328 -8.898 1 98.62 104 SER A N 1
ATOM 898 C CA . SER A 1 104 ? 5.582 -16.281 -8.695 1 98.62 104 SER A CA 1
ATOM 899 C C . SER A 1 104 ? 5.617 -15.742 -7.27 1 98.62 104 SER A C 1
ATOM 901 O O . SER A 1 104 ? 5.98 -16.469 -6.34 1 98.62 104 SER A O 1
ATOM 903 N N . ALA A 1 105 ? 5.234 -14.508 -7.168 1 97.81 105 ALA A N 1
ATOM 904 C CA . ALA A 1 105 ? 5.07 -13.922 -5.84 1 97.81 105 ALA A CA 1
ATOM 905 C C . ALA A 1 105 ? 3.775 -14.398 -5.188 1 97.81 105 ALA A C 1
ATOM 907 O O . ALA A 1 105 ? 3.574 -14.211 -3.984 1 97.81 105 ALA A O 1
ATOM 908 N N . SER A 1 106 ? 2.875 -15.023 -5.906 1 98.31 106 SER A N 1
ATOM 909 C CA . SER A 1 106 ? 1.61 -15.508 -5.359 1 98.31 106 SER A CA 1
ATOM 910 C C . SER A 1 106 ? 1.838 -16.609 -4.324 1 98.31 106 SER A C 1
ATOM 912 O O . SER A 1 106 ? 2.842 -17.312 -4.379 1 98.31 106 SER A O 1
ATOM 914 N N . PRO A 1 107 ? 0.915 -16.734 -3.453 1 98.75 107 PRO A N 1
ATOM 915 C CA . PRO A 1 107 ? 1.082 -17.672 -2.344 1 98.75 107 PRO A CA 1
ATOM 916 C C . PRO A 1 107 ? 1.197 -19.125 -2.811 1 98.75 107 PRO A C 1
ATOM 918 O O . PRO A 1 107 ? 0.514 -19.531 -3.756 1 98.75 107 PRO A O 1
ATOM 921 N N . ASP A 1 108 ? 1.98 -19.875 -2.062 1 98.75 108 ASP A N 1
ATOM 922 C CA . ASP A 1 108 ? 2.143 -21.297 -2.369 1 98.75 108 ASP A CA 1
ATOM 923 C C . ASP A 1 108 ? 0.815 -22.047 -2.238 1 98.75 108 ASP A C 1
ATOM 925 O O . ASP A 1 108 ? 0.474 -22.875 -3.09 1 98.75 108 ASP A O 1
ATOM 929 N N . PHE A 1 109 ? -0.005 -21.688 -1.284 1 98.69 109 PHE A N 1
ATOM 930 C CA . PHE A 1 109 ? -1.235 -22.422 -1.052 1 98.69 109 PHE A CA 1
ATOM 931 C C . PHE A 1 109 ? -2.217 -22.234 -2.201 1 98.69 109 PHE A C 1
ATOM 933 O O . PHE A 1 109 ? -3.125 -23.031 -2.396 1 98.69 109 PHE A O 1
ATOM 940 N N . LEU A 1 110 ? -2.086 -21.219 -2.973 1 98.88 110 LEU A N 1
ATOM 941 C CA . LEU A 1 110 ? -2.969 -21 -4.113 1 98.88 110 LEU A CA 1
ATOM 942 C C . LEU A 1 110 ? -2.428 -21.688 -5.363 1 98.88 110 LEU A C 1
ATOM 944 O O . LEU A 1 110 ? -3.197 -22.094 -6.238 1 98.88 110 LEU A O 1
ATOM 948 N N . LEU A 1 111 ? -1.106 -21.812 -5.43 1 98.88 111 LEU A N 1
ATOM 949 C CA . LEU A 1 111 ? -0.513 -22.266 -6.68 1 98.88 111 LEU A CA 1
ATOM 950 C C . LEU A 1 111 ? -0.207 -23.766 -6.617 1 98.88 111 LEU A C 1
ATOM 952 O O . LEU A 1 111 ? -0.117 -24.422 -7.652 1 98.88 111 LEU A O 1
ATOM 956 N N . GLU A 1 112 ? -0.073 -24.312 -5.461 1 98.62 112 GLU A N 1
ATOM 957 C CA . GLU A 1 112 ? 0.25 -25.719 -5.277 1 98.62 112 GLU A CA 1
ATOM 958 C C . GLU A 1 112 ? -0.78 -26.609 -5.961 1 98.62 112 GLU A C 1
ATOM 960 O O . GLU A 1 112 ? -0.419 -27.578 -6.641 1 98.62 112 GLU A O 1
ATOM 965 N N . PRO A 1 113 ? -1.99 -26.297 -5.926 1 98.19 113 PRO A N 1
ATOM 966 C CA . PRO A 1 113 ? -2.99 -27.203 -6.5 1 98.19 113 PRO A CA 1
ATOM 967 C C . PRO A 1 113 ? -2.984 -27.188 -8.023 1 98.19 113 PRO A C 1
ATOM 969 O O . PRO A 1 113 ? -3.566 -28.078 -8.656 1 98.19 113 PRO A O 1
ATOM 972 N N . ILE A 1 114 ? -2.303 -26.234 -8.641 1 98.44 114 ILE A N 1
ATOM 973 C CA . ILE A 1 114 ? -2.57 -26.078 -10.062 1 98.44 114 ILE A CA 1
ATOM 974 C C . ILE A 1 114 ? -1.272 -26.25 -10.852 1 98.44 114 ILE A C 1
ATOM 976 O O . ILE A 1 114 ? -1.298 -26.594 -12.039 1 98.44 114 ILE A O 1
ATOM 980 N N . TYR A 1 115 ? -0.104 -26.031 -10.273 1 98.69 115 TYR A N 1
ATOM 981 C CA . TYR A 1 115 ? 1.116 -25.891 -11.055 1 98.69 115 TYR A CA 1
ATOM 982 C C . TYR A 1 115 ? 1.456 -27.188 -11.781 1 98.69 115 TYR A C 1
ATOM 984 O O . TYR A 1 115 ? 1.868 -27.156 -12.945 1 98.69 115 TYR A O 1
ATOM 992 N N . LYS A 1 116 ? 1.205 -28.359 -11.164 1 98.44 116 LYS A N 1
ATOM 993 C CA . LYS A 1 116 ? 1.491 -29.641 -11.82 1 98.44 116 LYS A CA 1
ATOM 994 C C . LYS A 1 116 ? 0.522 -29.906 -12.969 1 98.44 116 LYS A C 1
ATOM 996 O O . LYS A 1 116 ? 0.922 -30.391 -14.023 1 98.44 116 LYS A O 1
ATOM 1001 N N . LYS A 1 117 ? -0.685 -29.531 -12.711 1 97.62 117 LYS A N 1
ATOM 1002 C CA . LYS A 1 117 ? -1.701 -29.703 -13.742 1 97.62 117 LYS A CA 1
ATOM 1003 C C . LYS A 1 117 ? -1.363 -28.891 -14.984 1 97.62 117 LYS A C 1
ATOM 1005 O O . LYS A 1 117 ? -1.717 -29.266 -16.109 1 97.62 117 LYS A O 1
ATOM 1010 N N . LEU A 1 118 ? -0.662 -27.781 -14.812 1 98.38 118 LEU A N 1
ATOM 1011 C CA . LEU A 1 118 ? -0.284 -26.906 -15.914 1 98.38 118 LEU A CA 1
ATOM 1012 C C . LEU A 1 118 ? 0.982 -27.406 -16.594 1 98.38 118 LEU A C 1
ATOM 1014 O O . LEU A 1 118 ? 1.395 -26.859 -17.625 1 98.38 118 LEU A O 1
ATOM 1018 N N . GLY A 1 119 ? 1.677 -28.406 -15.984 1 98.31 119 GLY A N 1
ATOM 1019 C CA . GLY A 1 119 ? 2.797 -29.047 -16.656 1 98.31 119 GLY A CA 1
ATOM 1020 C C . GLY A 1 119 ? 4.141 -28.672 -16.062 1 98.31 119 GLY A C 1
ATOM 1021 O O . GLY A 1 119 ? 5.188 -28.969 -16.656 1 98.31 119 GLY A O 1
ATOM 1022 N N . PHE A 1 120 ? 4.105 -28.078 -14.906 1 98.81 120 PHE A N 1
ATOM 1023 C CA . PHE A 1 120 ? 5.371 -27.625 -14.328 1 98.81 120 PHE A CA 1
ATOM 1024 C C . PHE A 1 120 ? 5.969 -28.719 -13.445 1 98.81 120 PHE A C 1
ATOM 1026 O O . PHE A 1 120 ? 5.238 -29.469 -12.789 1 98.81 120 PHE A O 1
ATOM 1033 N N . ASP A 1 121 ? 7.273 -28.688 -13.375 1 98.69 121 ASP A N 1
ATOM 1034 C CA . ASP A 1 121 ? 8.008 -29.625 -12.539 1 98.69 121 ASP A CA 1
ATOM 1035 C C . ASP A 1 121 ? 8.266 -29.047 -11.148 1 98.69 121 ASP A C 1
ATOM 1037 O O . ASP A 1 121 ? 8.289 -29.766 -10.156 1 98.69 121 ASP A O 1
ATOM 1041 N N . ILE A 1 122 ? 8.516 -27.781 -11.125 1 98.81 122 ILE A N 1
ATOM 1042 C CA . ILE A 1 122 ? 8.914 -27.094 -9.891 1 98.81 122 ILE A CA 1
ATOM 1043 C C . ILE A 1 122 ? 8.094 -25.828 -9.719 1 98.81 122 ILE A C 1
ATOM 1045 O O . ILE A 1 122 ? 7.84 -25.109 -10.68 1 98.81 122 ILE A O 1
ATOM 1049 N N . LEU A 1 123 ? 7.668 -25.594 -8.484 1 98.88 123 LEU A N 1
ATOM 1050 C CA . LEU A 1 123 ? 7.023 -24.344 -8.102 1 98.88 123 LEU A CA 1
ATOM 1051 C C . LEU A 1 123 ? 7.902 -23.547 -7.129 1 98.88 123 LEU A C 1
ATOM 1053 O O . LEU A 1 123 ? 8.312 -24.078 -6.09 1 98.88 123 LEU A O 1
ATOM 1057 N N . ILE A 1 124 ? 8.266 -22.359 -7.5 1 98.88 124 ILE A N 1
ATOM 1058 C CA . ILE A 1 124 ? 8.898 -21.375 -6.617 1 98.88 124 ILE A CA 1
ATOM 1059 C C . ILE A 1 124 ? 7.926 -20.234 -6.336 1 98.88 124 ILE A C 1
ATOM 1061 O O . ILE A 1 124 ? 7.562 -19.484 -7.242 1 98.88 124 ILE A O 1
ATOM 1065 N N . SER A 1 125 ? 7.434 -20.109 -5.129 1 98.75 125 SER A N 1
ATOM 1066 C CA . SER A 1 125 ? 6.426 -19.094 -4.809 1 98.75 125 SER A CA 1
ATOM 1067 C C . SER A 1 125 ? 6.621 -18.547 -3.404 1 98.75 125 SER A C 1
ATOM 1069 O O . SER A 1 125 ? 7.609 -18.859 -2.736 1 98.75 125 SER A O 1
ATOM 1071 N N . THR A 1 126 ? 5.816 -17.594 -3.068 1 98.75 126 THR A N 1
ATOM 1072 C CA . THR A 1 126 ? 5.863 -17.062 -1.705 1 98.75 126 THR A CA 1
ATOM 1073 C C . THR A 1 126 ? 5.34 -18.109 -0.715 1 98.75 126 THR A C 1
ATOM 1075 O O . THR A 1 126 ? 4.281 -18.703 -0.933 1 98.75 126 THR A O 1
ATOM 1078 N N . LYS A 1 127 ? 6.043 -18.281 0.338 1 98.62 127 LYS A N 1
ATOM 1079 C CA . LYS A 1 127 ? 5.711 -19.344 1.297 1 98.62 127 LYS A CA 1
ATOM 1080 C C . LYS A 1 127 ? 4.852 -18.797 2.434 1 98.62 127 LYS A C 1
ATOM 1082 O O . LYS A 1 127 ? 5.152 -17.734 2.996 1 98.62 127 LYS A O 1
ATOM 1087 N N . TYR A 1 128 ? 3.799 -19.578 2.713 1 98.56 128 TYR A N 1
ATOM 1088 C CA . TYR A 1 128 ? 2.908 -19.203 3.811 1 98.56 128 TYR A CA 1
ATOM 1089 C C . TYR A 1 128 ? 2.742 -20.375 4.785 1 98.56 128 TYR A C 1
ATOM 1091 O O . TYR A 1 128 ? 2.768 -21.531 4.383 1 98.56 128 TYR A O 1
ATOM 1099 N N . SER A 1 129 ? 2.629 -20.062 6.086 1 98.31 129 SER A N 1
ATOM 1100 C CA . SER A 1 129 ? 2.174 -20.953 7.148 1 98.31 129 SER A CA 1
ATOM 1101 C C . SER A 1 129 ? 0.968 -20.375 7.879 1 98.31 129 SER A C 1
ATOM 1103 O O . SER A 1 129 ? 1.041 -19.281 8.43 1 98.31 129 SER A O 1
ATOM 1105 N N . ASN A 1 130 ? -0.118 -21.094 7.816 1 97.62 130 ASN A N 1
ATOM 1106 C CA . ASN A 1 130 ? -1.359 -20.609 8.406 1 97.62 130 ASN A CA 1
ATOM 1107 C C . ASN A 1 130 ? -1.698 -19.203 7.926 1 97.62 130 ASN A C 1
ATOM 1109 O O . ASN A 1 130 ? -1.971 -18.312 8.734 1 97.62 130 ASN A O 1
ATOM 1113 N N . PHE A 1 131 ? -1.523 -18.984 6.688 1 98.38 131 PHE A N 1
ATOM 1114 C CA . PHE A 1 131 ? -1.886 -17.781 5.961 1 98.38 131 PHE A CA 1
ATOM 1115 C C . PHE A 1 131 ? -1.063 -16.594 6.445 1 98.38 131 PHE A C 1
ATOM 1117 O O . PHE A 1 131 ? -1.496 -15.445 6.332 1 98.38 131 PHE A O 1
ATOM 1124 N N . THR A 1 132 ? 0.095 -16.906 7.027 1 98.5 132 THR A N 1
ATOM 1125 C CA . THR A 1 132 ? 1.103 -15.914 7.383 1 98.5 132 THR A CA 1
ATOM 1126 C C . THR A 1 132 ? 2.369 -16.109 6.551 1 98.5 132 THR A C 1
ATOM 1128 O O . THR A 1 132 ? 2.877 -17.234 6.438 1 98.5 132 THR A O 1
ATOM 1131 N N . LEU A 1 133 ? 2.803 -15.062 5.973 1 98.56 133 LEU A N 1
ATOM 1132 C CA . LEU A 1 133 ? 3.939 -15.102 5.059 1 98.56 133 LEU A CA 1
ATOM 1133 C C . LEU A 1 133 ? 5.219 -15.477 5.793 1 98.56 133 LEU A C 1
ATOM 1135 O O . LEU A 1 133 ? 5.516 -14.922 6.855 1 98.56 133 LEU A O 1
ATOM 1139 N N . ILE A 1 134 ? 5.91 -16.422 5.273 1 98.12 134 ILE A N 1
ATOM 1140 C CA . ILE A 1 134 ? 7.195 -16.859 5.812 1 98.12 134 ILE A CA 1
ATOM 1141 C C . ILE A 1 134 ? 8.328 -16.281 4.973 1 98.12 134 ILE A C 1
ATOM 1143 O O . ILE A 1 134 ? 8.359 -16.453 3.752 1 98.12 134 ILE A O 1
ATOM 1147 N N . GLY A 1 135 ? 9.258 -15.641 5.664 1 97.12 135 GLY A N 1
ATOM 1148 C CA . GLY A 1 135 ? 10.367 -15.062 4.922 1 97.12 135 GLY A CA 1
ATOM 1149 C C . GLY A 1 135 ? 9.969 -13.859 4.086 1 97.12 135 GLY A C 1
ATOM 1150 O O . GLY A 1 135 ? 9.336 -12.93 4.59 1 97.12 135 GLY A O 1
ATOM 1151 N N . LYS A 1 136 ? 10.469 -13.82 2.791 1 96.88 136 LYS A N 1
ATOM 1152 C CA . LYS A 1 136 ? 10.258 -12.68 1.905 1 96.88 136 LYS A CA 1
ATOM 1153 C C . LYS A 1 136 ? 9.273 -13.031 0.79 1 96.88 136 LYS A C 1
ATOM 1155 O O . LYS A 1 136 ? 9.086 -14.203 0.463 1 96.88 136 LYS A O 1
ATOM 1160 N N . ASN A 1 137 ? 8.648 -12.016 0.318 1 96.88 137 ASN A N 1
ATOM 1161 C CA . ASN A 1 137 ? 7.863 -12.156 -0.905 1 96.88 137 ASN A CA 1
ATOM 1162 C C . ASN A 1 137 ? 8.734 -12.586 -2.082 1 96.88 137 ASN A C 1
ATOM 1164 O O . ASN A 1 137 ? 9.844 -12.07 -2.262 1 96.88 137 ASN A O 1
ATOM 1168 N N . CYS A 1 138 ? 8.273 -13.562 -2.824 1 97.94 138 CYS A N 1
ATOM 1169 C CA . CYS A 1 138 ? 9.016 -14.062 -3.975 1 97.94 138 CYS A CA 1
ATOM 1170 C C . CYS A 1 138 ? 8.891 -13.117 -5.16 1 97.94 138 CYS A C 1
ATOM 1172 O O . CYS A 1 138 ? 8.242 -13.438 -6.156 1 97.94 138 CYS A O 1
ATOM 1174 N N . LYS A 1 139 ? 9.555 -12.039 -5.074 1 96.19 139 LYS A N 1
ATOM 1175 C CA . LYS A 1 139 ? 9.453 -10.977 -6.074 1 96.19 139 LYS A CA 1
ATOM 1176 C C . LYS A 1 139 ? 10.836 -10.43 -6.43 1 96.19 139 LYS A C 1
ATOM 1178 O O . LYS A 1 139 ? 11.75 -10.461 -5.609 1 96.19 139 LYS A O 1
ATOM 1183 N N . LYS A 1 140 ? 10.992 -9.938 -7.637 1 95.94 140 LYS A N 1
ATOM 1184 C CA . LYS A 1 140 ? 12.203 -9.273 -8.109 1 95.94 140 LYS A CA 1
ATOM 1185 C C . LYS A 1 140 ? 13.438 -10.125 -7.859 1 95.94 140 LYS A C 1
ATOM 1187 O O . LYS A 1 140 ? 13.484 -11.289 -8.273 1 95.94 140 LYS A O 1
ATOM 1192 N N . ASP A 1 141 ? 14.375 -9.523 -7.039 1 97.5 141 ASP A N 1
ATOM 1193 C CA . ASP A 1 141 ? 15.633 -10.219 -6.789 1 97.5 141 ASP A CA 1
ATOM 1194 C C . ASP A 1 141 ? 15.398 -11.508 -6 1 97.5 141 ASP A C 1
ATOM 1196 O O . ASP A 1 141 ? 16.156 -12.469 -6.133 1 97.5 141 ASP A O 1
ATOM 1200 N N . GLU A 1 142 ? 14.383 -11.508 -5.254 1 98.25 142 GLU A N 1
ATOM 1201 C CA . GLU A 1 142 ? 14.109 -12.688 -4.438 1 98.25 142 GLU A CA 1
ATOM 1202 C C . GLU A 1 142 ? 13.773 -13.898 -5.309 1 98.25 142 GLU A C 1
ATOM 1204 O O . GLU A 1 142 ? 14.086 -15.031 -4.949 1 98.25 142 GLU A O 1
ATOM 1209 N N . LYS A 1 143 ? 13.164 -13.664 -6.453 1 98.44 143 LYS A N 1
ATOM 1210 C CA . LYS A 1 143 ? 12.914 -14.75 -7.398 1 98.44 143 LYS A CA 1
ATOM 1211 C C . LYS A 1 143 ? 14.219 -15.414 -7.836 1 98.44 143 LYS A C 1
ATOM 1213 O O . LYS A 1 143 ? 14.328 -16.641 -7.82 1 98.44 143 LYS A O 1
ATOM 1218 N N . LEU A 1 144 ? 15.109 -14.602 -8.18 1 98.31 144 LEU A N 1
ATOM 1219 C CA . LEU A 1 144 ? 16.406 -15.125 -8.609 1 98.31 144 LEU A CA 1
ATOM 1220 C C . LEU A 1 144 ? 17.109 -15.852 -7.469 1 98.31 144 LEU A C 1
ATOM 1222 O O . LEU A 1 144 ? 17.672 -16.938 -7.672 1 98.31 144 LEU A O 1
ATOM 1226 N N . LYS A 1 145 ? 17.078 -15.25 -6.297 1 98.31 145 LYS A N 1
ATOM 1227 C CA . LYS A 1 145 ? 17.703 -15.875 -5.133 1 98.31 145 LYS A CA 1
ATOM 1228 C C . LYS A 1 145 ? 17.141 -17.281 -4.895 1 98.31 145 LYS A C 1
ATOM 1230 O O . LYS A 1 145 ? 17.906 -18.219 -4.688 1 98.31 145 LYS A O 1
ATOM 1235 N N . ARG A 1 146 ? 15.883 -17.406 -4.957 1 98.5 146 ARG A N 1
ATOM 1236 C CA . ARG A 1 146 ? 15.234 -18.703 -4.711 1 98.5 146 ARG A CA 1
ATOM 1237 C C . ARG A 1 146 ? 15.578 -19.703 -5.809 1 98.5 146 ARG A C 1
ATOM 1239 O O . ARG A 1 146 ? 15.75 -20.891 -5.535 1 98.5 146 ARG A O 1
ATOM 1246 N N . LEU A 1 147 ? 15.594 -19.234 -7.012 1 98.5 147 LEU A N 1
ATOM 1247 C CA . LEU A 1 147 ? 16.016 -20.094 -8.109 1 98.5 147 LEU A CA 1
ATOM 1248 C C . LEU A 1 147 ? 17.422 -20.641 -7.859 1 98.5 147 LEU A C 1
ATOM 1250 O O . LEU A 1 147 ? 17.672 -21.828 -8 1 98.5 147 LEU A O 1
ATOM 1254 N N . ASN A 1 148 ? 18.312 -19.766 -7.43 1 97.81 148 ASN A N 1
ATOM 1255 C CA . ASN A 1 148 ? 19.703 -20.125 -7.195 1 97.81 148 ASN A CA 1
ATOM 1256 C C . ASN A 1 148 ? 19.828 -21.109 -6.023 1 97.81 148 ASN A C 1
ATOM 1258 O O . ASN A 1 148 ? 20.734 -21.938 -6.012 1 97.81 148 ASN A O 1
ATOM 1262 N N . GLU A 1 149 ? 18.969 -20.938 -5.051 1 97.81 149 GLU A N 1
ATOM 1263 C CA . GLU A 1 149 ? 18.984 -21.844 -3.906 1 97.81 149 GLU A CA 1
ATOM 1264 C C . GLU A 1 149 ? 18.672 -23.266 -4.328 1 97.81 149 GLU A C 1
ATOM 1266 O O . GLU A 1 149 ? 19.062 -24.219 -3.654 1 97.81 149 GLU A O 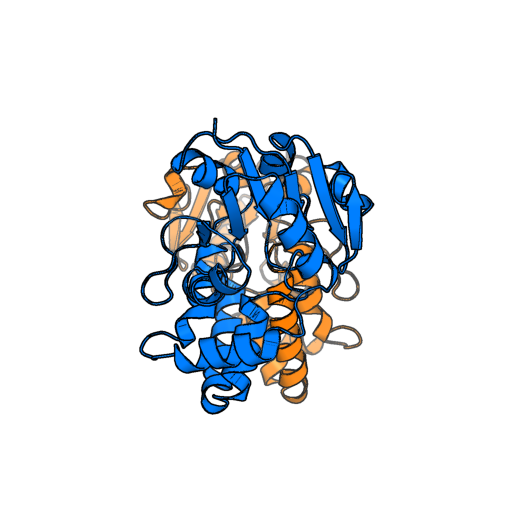1
ATOM 1271 N N . LEU A 1 150 ? 17.906 -23.422 -5.391 1 96.81 150 LEU A N 1
ATOM 1272 C CA . LEU A 1 150 ? 17.578 -24.75 -5.902 1 96.81 150 LEU A CA 1
ATOM 1273 C C . LEU A 1 150 ? 18.75 -25.359 -6.656 1 96.81 150 LEU A C 1
ATOM 1275 O O . LEU A 1 150 ? 18.859 -26.578 -6.758 1 96.81 150 LEU A O 1
ATOM 1279 N N . GLY A 1 151 ? 19.562 -24.516 -7.277 1 95.19 151 GLY A N 1
ATOM 1280 C CA . GLY A 1 151 ? 20.719 -24.953 -8.055 1 95.19 151 GLY A CA 1
ATOM 1281 C C . GLY A 1 151 ? 21.031 -24.031 -9.219 1 95.19 151 GLY A C 1
ATOM 1282 O O . GLY A 1 151 ? 20.484 -22.938 -9.32 1 95.19 151 GLY A O 1
ATOM 1283 N N . SER A 1 152 ? 22.031 -24.453 -9.945 1 95.5 152 SER A N 1
ATOM 1284 C CA . SER A 1 152 ? 22.391 -23.734 -11.164 1 95.5 152 SER A CA 1
ATOM 1285 C C . SER A 1 152 ? 21.656 -24.281 -12.375 1 95.5 152 SER A C 1
ATOM 1287 O O . SER A 1 152 ? 21.609 -25.5 -12.586 1 95.5 152 SER A O 1
ATOM 1289 N N . PHE A 1 153 ? 21.094 -23.391 -13.125 1 97.69 153 PHE A N 1
ATOM 1290 C CA . PHE A 1 153 ? 20.344 -23.781 -14.312 1 97.69 153 PHE A CA 1
ATOM 1291 C C . PHE A 1 153 ? 20.828 -23.047 -15.547 1 97.69 153 PHE A C 1
ATOM 1293 O O . PHE A 1 153 ? 21.312 -21.922 -15.453 1 97.69 153 PHE A O 1
ATOM 1300 N N . ASP A 1 154 ? 20.797 -23.75 -16.641 1 98.31 154 ASP A N 1
ATOM 1301 C CA . ASP A 1 154 ? 20.859 -23.109 -17.953 1 98.31 154 ASP A CA 1
ATOM 1302 C C . ASP A 1 154 ? 19.469 -22.609 -18.375 1 98.31 154 ASP A C 1
ATOM 1304 O O . ASP A 1 154 ? 18.672 -23.375 -18.922 1 98.31 154 ASP A O 1
ATOM 1308 N N . VAL A 1 155 ? 19.234 -21.344 -18.156 1 98.69 155 VAL A N 1
ATOM 1309 C CA . VAL A 1 155 ? 17.891 -20.812 -18.391 1 98.69 155 VAL A CA 1
ATOM 1310 C C . VAL A 1 155 ? 17.719 -20.5 -19.859 1 98.69 155 VAL A C 1
ATOM 1312 O O . VAL A 1 155 ? 18.188 -19.469 -20.344 1 98.69 155 VAL A O 1
ATOM 1315 N N . LEU A 1 156 ? 16.953 -21.344 -20.469 1 98.69 156 LEU A N 1
ATOM 1316 C CA . LEU A 1 156 ? 16.766 -21.219 -21.922 1 98.69 156 LEU A CA 1
ATOM 1317 C C . LEU A 1 156 ? 15.852 -20.062 -22.25 1 98.69 156 LEU A C 1
ATOM 1319 O O . LEU A 1 156 ? 16.062 -19.359 -23.25 1 98.69 156 LEU A O 1
ATOM 1323 N N . CYS A 1 157 ? 14.797 -19.891 -21.469 1 98.69 157 CYS A N 1
ATOM 1324 C CA . CYS A 1 157 ? 13.766 -18.891 -21.734 1 98.69 157 CYS A CA 1
ATOM 1325 C C . CYS A 1 157 ? 13.062 -18.484 -20.438 1 98.69 157 CYS A C 1
ATOM 1327 O O . CYS A 1 157 ? 12.891 -19.297 -19.547 1 98.69 157 CYS A O 1
ATOM 1329 N N . PHE A 1 158 ? 12.711 -17.234 -20.375 1 98.81 158 PHE A N 1
ATOM 1330 C CA . PHE A 1 158 ? 11.914 -16.734 -19.266 1 98.81 158 PHE A CA 1
ATOM 1331 C C . PHE A 1 158 ? 10.734 -15.922 -19.781 1 98.81 158 PHE A C 1
ATOM 1333 O O . PHE A 1 158 ? 10.883 -15.094 -20.672 1 98.81 158 PHE A O 1
ATOM 1340 N N . TYR A 1 159 ? 9.516 -16.234 -19.219 1 98.81 159 TYR A N 1
ATOM 1341 C CA . TYR A 1 159 ? 8.273 -15.57 -19.578 1 98.81 159 TYR A CA 1
ATOM 1342 C C . TYR A 1 159 ? 7.77 -14.703 -18.438 1 98.81 159 TYR A C 1
ATOM 1344 O O . TYR A 1 159 ? 7.582 -15.188 -17.312 1 98.81 159 TYR A O 1
ATOM 1352 N N . SER A 1 160 ? 7.555 -13.461 -18.672 1 98.62 160 SER A N 1
ATOM 1353 C CA . SER A 1 160 ? 7 -12.57 -17.656 1 98.62 160 SER A CA 1
ATOM 1354 C C . SER A 1 160 ? 6.367 -11.336 -18.297 1 98.62 160 SER A C 1
ATOM 1356 O O . SER A 1 160 ? 6.699 -10.977 -19.422 1 98.62 160 SER A O 1
ATOM 1358 N N . ASP A 1 161 ? 5.441 -10.727 -17.578 1 97.56 161 ASP A N 1
ATOM 1359 C CA . ASP A 1 161 ? 4.789 -9.523 -18.078 1 97.56 161 ASP A CA 1
ATOM 1360 C C . ASP A 1 161 ? 5.43 -8.266 -17.5 1 97.56 161 ASP A C 1
ATOM 1362 O O . ASP A 1 161 ? 5.109 -7.148 -17.906 1 97.56 161 ASP A O 1
ATOM 1366 N N . SER A 1 162 ? 6.34 -8.469 -16.594 1 95.56 162 SER A N 1
ATOM 1367 C CA . SER A 1 162 ? 6.75 -7.316 -15.812 1 95.56 162 SER A CA 1
ATOM 1368 C C . SER A 1 162 ? 8.266 -7.113 -15.867 1 95.56 162 SER A C 1
ATOM 1370 O O . SER A 1 162 ? 9.023 -8.07 -15.781 1 95.56 162 SER A O 1
ATOM 1372 N N . LEU A 1 163 ? 8.719 -5.832 -15.844 1 95.25 163 LEU A N 1
ATOM 1373 C CA . LEU A 1 163 ? 10.133 -5.477 -15.805 1 95.25 163 LEU A CA 1
ATOM 1374 C C . LEU A 1 163 ? 10.719 -5.738 -14.422 1 95.25 163 LEU A C 1
ATOM 1376 O O . LEU A 1 163 ? 11.945 -5.793 -14.266 1 95.25 163 LEU A O 1
ATOM 1380 N N . SER A 1 164 ? 9.852 -5.867 -13.492 1 94.19 164 SER A N 1
ATOM 1381 C CA . SER A 1 164 ? 10.344 -6.191 -12.156 1 94.19 164 SER A CA 1
ATOM 1382 C C . SER A 1 164 ? 11.094 -7.516 -12.148 1 94.19 164 SER A C 1
ATOM 1384 O O . SER A 1 164 ? 11.852 -7.801 -11.219 1 94.19 164 SER A O 1
ATOM 1386 N N . ASP A 1 165 ? 10.938 -8.203 -13.188 1 97.38 165 ASP A N 1
ATOM 1387 C CA . ASP A 1 165 ? 11.586 -9.5 -13.289 1 97.38 165 ASP A CA 1
ATOM 1388 C C . ASP A 1 165 ? 12.891 -9.406 -14.078 1 97.38 165 ASP A C 1
ATOM 1390 O O . ASP A 1 165 ? 13.398 -10.414 -14.57 1 97.38 165 ASP A O 1
ATOM 1394 N N . LEU A 1 166 ? 13.422 -8.258 -14.125 1 97.44 166 LEU A N 1
ATOM 1395 C CA . LEU A 1 166 ? 14.656 -8.008 -14.859 1 97.44 166 LEU A CA 1
ATOM 1396 C C . LEU A 1 166 ? 15.766 -8.945 -14.391 1 97.44 166 LEU A C 1
ATOM 1398 O O . LEU A 1 166 ? 16.5 -9.508 -15.211 1 97.44 166 LEU A O 1
ATOM 1402 N N . PRO A 1 167 ? 15.938 -9.18 -13.086 1 97.81 167 PRO A N 1
ATOM 1403 C CA . PRO A 1 167 ? 17 -10.086 -12.641 1 97.81 167 PRO A CA 1
ATOM 1404 C C . PRO A 1 167 ? 16.906 -11.469 -13.297 1 97.81 167 PRO A C 1
ATOM 1406 O O . PRO A 1 167 ? 17.922 -12.055 -13.656 1 97.81 167 PRO A O 1
ATOM 1409 N N . LEU A 1 168 ? 15.727 -12 -13.523 1 98.19 168 LEU A N 1
ATOM 1410 C CA . LEU A 1 168 ? 15.555 -13.305 -14.156 1 98.19 168 LEU A CA 1
ATOM 1411 C C . LEU A 1 168 ? 15.703 -13.203 -15.672 1 98.19 168 LEU A C 1
ATOM 1413 O O . LEU A 1 168 ? 16.281 -14.094 -16.297 1 98.19 168 LEU A O 1
ATOM 1417 N N . PHE A 1 169 ? 15.141 -12.141 -16.188 1 98.25 169 PHE A N 1
ATOM 1418 C CA . PHE A 1 169 ? 15.32 -11.906 -17.609 1 98.25 169 PHE A CA 1
ATOM 1419 C C . PHE A 1 169 ? 16.797 -11.914 -17.984 1 98.25 169 PHE A C 1
ATOM 1421 O O . PHE A 1 169 ? 17.188 -12.469 -19.016 1 98.25 169 PHE A O 1
ATOM 1428 N N . ASN A 1 170 ? 17.594 -11.375 -17.141 1 97.81 170 ASN A N 1
ATOM 1429 C CA . ASN A 1 170 ? 19 -11.156 -17.438 1 97.81 170 ASN A CA 1
ATOM 1430 C C . ASN A 1 170 ? 19.766 -12.469 -17.547 1 97.81 170 ASN A C 1
ATOM 1432 O O . ASN A 1 170 ? 20.781 -12.547 -18.234 1 97.81 170 ASN A O 1
ATOM 1436 N N . ILE A 1 171 ? 19.328 -13.469 -16.953 1 97.88 171 ILE A N 1
ATOM 1437 C CA . ILE A 1 171 ? 20.078 -14.719 -16.969 1 97.88 171 ILE A CA 1
ATOM 1438 C C . ILE A 1 171 ? 19.484 -15.664 -18.016 1 97.88 171 ILE A C 1
ATOM 1440 O O . ILE A 1 171 ? 20 -16.766 -18.234 1 97.88 171 ILE A O 1
ATOM 1444 N N . ALA A 1 172 ? 18.391 -15.32 -18.625 1 98.5 172 ALA A N 1
ATOM 1445 C CA . ALA A 1 172 ? 17.75 -16.156 -19.641 1 98.5 172 ALA A CA 1
ATOM 1446 C C . ALA A 1 172 ? 18.359 -15.938 -21.016 1 98.5 172 ALA A C 1
ATOM 1448 O O . ALA A 1 172 ? 18.672 -14.805 -21.391 1 98.5 172 ALA A O 1
ATOM 1449 N N . LYS A 1 173 ? 18.547 -16.953 -21.734 1 98.38 173 LYS A N 1
ATOM 1450 C CA . LYS A 1 173 ? 19.031 -16.844 -23.109 1 98.38 173 LYS A CA 1
ATOM 1451 C C . LYS A 1 173 ? 18 -16.156 -24 1 98.38 173 LYS A C 1
ATOM 1453 O O . LYS A 1 173 ? 18.344 -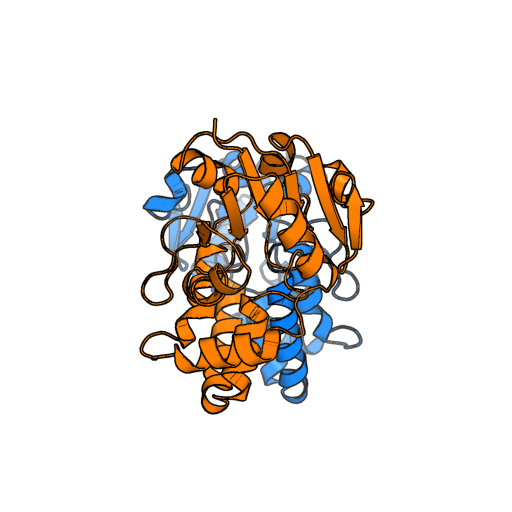15.32 -24.828 1 98.38 173 LYS A O 1
ATOM 1458 N N . LYS A 1 174 ? 16.781 -16.562 -23.891 1 98.44 174 LYS A N 1
ATOM 1459 C CA . LYS A 1 174 ? 15.656 -15.953 -24.594 1 98.44 174 LYS A CA 1
ATOM 1460 C C . LYS A 1 174 ? 14.688 -15.297 -23.625 1 98.44 174 LYS A C 1
ATOM 1462 O O . LYS A 1 174 ? 14.312 -15.891 -22.609 1 98.44 174 LYS A O 1
ATOM 1467 N N . LYS A 1 175 ? 14.336 -14.086 -23.938 1 98.44 175 LYS A N 1
ATOM 1468 C CA . LYS A 1 175 ? 13.406 -13.305 -23.109 1 98.44 175 LYS A CA 1
ATOM 1469 C C . LYS A 1 175 ? 12.062 -13.148 -23.828 1 98.44 175 LYS A C 1
ATOM 1471 O O . LYS A 1 175 ? 12.008 -12.656 -24.953 1 98.44 175 LYS A O 1
ATOM 1476 N N . ILE A 1 176 ? 11.008 -13.531 -23.141 1 98.56 176 ILE A N 1
ATOM 1477 C CA . ILE A 1 176 ? 9.68 -13.391 -23.719 1 98.56 176 ILE A CA 1
ATOM 1478 C C . ILE A 1 176 ? 8.797 -12.562 -22.797 1 98.56 176 ILE A C 1
ATOM 1480 O O . ILE A 1 176 ? 8.531 -12.969 -21.656 1 98.56 176 ILE A O 1
ATOM 1484 N N . SER A 1 177 ? 8.352 -11.469 -23.25 1 98.12 177 SER A N 1
ATOM 1485 C CA . SER A 1 177 ? 7.426 -10.641 -22.484 1 98.12 177 SER A CA 1
ATOM 1486 C C . SER A 1 177 ? 5.98 -10.898 -22.906 1 98.12 177 SER A C 1
ATOM 1488 O O . SER A 1 177 ? 5.699 -11.094 -24.078 1 98.12 177 SER A O 1
ATOM 1490 N N . ILE A 1 178 ? 5.121 -10.945 -21.953 1 98.31 178 ILE A N 1
ATOM 1491 C CA . ILE A 1 178 ? 3.707 -11.18 -22.219 1 98.31 178 ILE A CA 1
ATOM 1492 C C . ILE A 1 178 ? 2.916 -9.898 -21.984 1 98.31 178 ILE A C 1
ATOM 1494 O O . ILE A 1 178 ? 3.029 -9.281 -20.922 1 98.31 178 ILE A O 1
ATOM 1498 N N . ASN A 1 179 ? 2.158 -9.484 -22.953 1 96.75 179 ASN A N 1
ATOM 1499 C CA . ASN A 1 179 ? 1.236 -8.359 -22.859 1 96.75 179 ASN A CA 1
ATOM 1500 C C . ASN A 1 179 ? -0.198 -8.781 -23.172 1 96.75 179 ASN A C 1
ATOM 1502 O O . ASN A 1 179 ? -0.576 -8.922 -24.328 1 96.75 179 ASN A O 1
ATOM 1506 N N . LYS A 1 180 ? -0.978 -8.93 -22.172 1 95.31 180 LYS A N 1
ATOM 1507 C CA . LYS A 1 180 ? -2.375 -9.336 -22.281 1 95.31 180 LYS A CA 1
ATOM 1508 C C . LYS A 1 180 ? -2.512 -10.586 -23.141 1 95.31 180 LYS A C 1
ATOM 1510 O O . LYS A 1 180 ? -3.34 -10.641 -24.047 1 95.31 180 LYS A O 1
ATOM 1515 N N . GLY A 1 181 ? -1.577 -11.461 -22.859 1 96.56 181 GLY A N 1
ATOM 1516 C CA . GLY A 1 181 ? -1.676 -12.766 -23.5 1 96.56 181 GLY A CA 1
ATOM 1517 C C . GLY A 1 181 ? -0.903 -12.852 -24.812 1 96.56 181 GLY A C 1
ATOM 1518 O O . GLY A 1 181 ? -0.808 -13.922 -25.406 1 96.56 181 GLY A O 1
ATOM 1519 N N . ASN A 1 182 ? -0.359 -11.766 -25.234 1 96.69 182 ASN A N 1
ATOM 1520 C CA . ASN A 1 182 ? 0.456 -11.766 -26.453 1 96.69 182 ASN A CA 1
ATOM 1521 C C . ASN A 1 182 ? 1.942 -11.883 -26.125 1 96.69 182 ASN A C 1
ATOM 1523 O O . ASN A 1 182 ? 2.451 -11.18 -25.25 1 96.69 182 ASN A O 1
ATOM 1527 N N . LYS A 1 183 ? 2.574 -12.734 -26.891 1 96.62 183 LYS A N 1
ATOM 1528 C CA . LYS A 1 183 ? 4.004 -12.953 -26.688 1 96.62 183 LYS A CA 1
ATOM 1529 C C . LYS A 1 183 ? 4.828 -11.953 -27.5 1 96.62 183 LYS A C 1
ATOM 1531 O O . LYS A 1 183 ? 4.57 -11.75 -28.688 1 96.62 183 LYS A O 1
ATOM 1536 N N . VAL A 1 184 ? 5.707 -11.352 -26.844 1 95.62 184 VAL A N 1
ATOM 1537 C CA . VAL A 1 184 ? 6.641 -10.43 -27.484 1 95.62 184 VAL A CA 1
ATOM 1538 C C . VAL A 1 184 ? 8.078 -10.82 -27.141 1 95.62 184 VAL A C 1
ATOM 1540 O O . VAL A 1 184 ? 8.398 -11.031 -25.969 1 95.62 184 VAL A O 1
ATOM 1543 N N . LEU A 1 185 ? 8.891 -10.922 -28.172 1 96.19 185 LEU A N 1
ATOM 1544 C CA . LEU A 1 185 ? 10.297 -11.211 -27.922 1 96.19 185 LEU A CA 1
ATOM 1545 C C . LEU A 1 185 ? 10.992 -10.008 -27.297 1 96.19 185 LEU A C 1
ATOM 1547 O O . LEU A 1 185 ? 10.828 -8.875 -27.75 1 96.19 185 LEU A O 1
ATOM 1551 N N . GLY A 1 186 ? 11.672 -10.234 -26.188 1 96.12 186 GLY A N 1
ATOM 1552 C CA . GLY A 1 186 ? 12.391 -9.164 -25.531 1 96.12 186 GLY A CA 1
ATOM 1553 C C . GLY A 1 186 ? 11.773 -8.766 -24.188 1 96.12 186 GLY A C 1
ATOM 1554 O O . GLY A 1 186 ? 10.953 -9.508 -23.641 1 96.12 186 GLY A O 1
ATOM 1555 N N . LEU A 1 187 ? 12.242 -7.691 -23.641 1 95.38 187 LEU A N 1
ATOM 1556 C CA . LEU A 1 187 ? 11.812 -7.207 -22.328 1 95.38 187 LEU A CA 1
ATOM 1557 C C . LEU A 1 187 ? 10.461 -6.512 -22.422 1 95.38 187 LEU A C 1
ATOM 1559 O O . L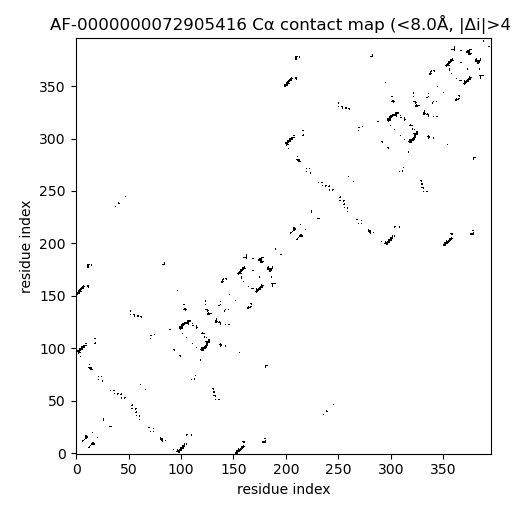EU A 1 187 ? 10.094 -5.996 -23.484 1 95.38 187 LEU A O 1
ATOM 1563 N N . PRO A 1 188 ? 9.664 -6.625 -21.328 1 93 188 PRO A N 1
ATOM 1564 C CA . PRO A 1 188 ? 8.422 -5.848 -21.312 1 93 188 PRO A CA 1
ATOM 1565 C C . PRO A 1 188 ? 8.664 -4.352 -21.516 1 93 188 PRO A C 1
ATOM 1567 O O . PRO A 1 188 ? 9.734 -3.846 -21.172 1 93 188 PRO A O 1
ATOM 1570 N N . LYS A 1 189 ? 7.809 -3.688 -22.266 1 75.06 189 LYS A N 1
ATOM 1571 C CA . LYS A 1 189 ? 7.918 -2.248 -22.469 1 75.06 189 LYS A CA 1
ATOM 1572 C C . LYS A 1 189 ? 7.773 -1.483 -21.156 1 75.06 189 LYS A C 1
ATOM 1574 O O . LYS A 1 189 ? 7.027 -1.899 -20.266 1 75.06 189 LYS A O 1
ATOM 1579 N N . LYS A 1 190 ? 8.922 -0.683 -21.156 1 62.56 190 LYS A N 1
ATOM 1580 C CA . LYS A 1 190 ? 8.758 0.203 -20 1 62.56 190 LYS A CA 1
ATOM 1581 C C . LYS A 1 190 ? 7.438 0.962 -20.078 1 62.56 190 LYS A C 1
ATOM 1583 O O . LYS A 1 190 ? 6.988 1.337 -21.156 1 62.56 190 LYS A O 1
ATOM 1588 N N . ASN A 1 191 ? 6.586 0.766 -19.453 1 48.19 191 ASN A N 1
ATOM 1589 C CA . ASN A 1 191 ? 5.602 1.821 -19.688 1 48.19 191 ASN A CA 1
ATOM 1590 C C . ASN A 1 191 ? 6.273 3.166 -19.938 1 48.19 191 ASN A C 1
ATOM 1592 O O . ASN A 1 191 ? 7.402 3.395 -19.5 1 48.19 191 ASN A O 1
ATOM 1596 N N . GLY A 1 192 ? 5.965 4.07 -20.906 1 36.31 192 GLY A N 1
ATOM 1597 C CA . GLY A 1 192 ? 6.621 5.324 -21.25 1 36.31 192 GLY A CA 1
ATOM 1598 C C . GLY A 1 192 ? 7.469 5.879 -20.125 1 36.31 192 GLY A C 1
ATOM 1599 O O . GLY A 1 192 ? 8.641 5.523 -19.984 1 36.31 192 GLY A O 1
ATOM 1600 N N . TRP A 1 193 ? 6.887 6.953 -19.297 1 33.38 193 TRP A N 1
ATOM 1601 C CA . TRP A 1 193 ? 7.555 7.867 -18.375 1 33.38 193 TRP A CA 1
ATOM 1602 C C . TRP A 1 193 ? 8.258 7.102 -17.25 1 33.38 193 TRP A C 1
ATOM 1604 O O . TRP A 1 193 ? 9.258 7.566 -16.703 1 33.38 193 TRP A O 1
ATOM 1614 N N . LEU A 1 194 ? 7.816 5.938 -16.781 1 34.25 194 LEU A N 1
ATOM 1615 C CA . LEU A 1 194 ? 8.312 5.391 -15.531 1 34.25 194 LEU A CA 1
ATOM 1616 C C . LEU A 1 194 ? 9.539 4.52 -15.766 1 34.25 194 LEU A C 1
ATOM 1618 O O . LEU A 1 194 ? 10.297 4.234 -14.828 1 34.25 194 LEU A O 1
ATOM 1622 N N . ASP A 1 195 ? 9.758 3.871 -16.797 1 35.75 195 ASP A N 1
ATOM 1623 C CA . ASP A 1 195 ? 10.891 2.967 -16.953 1 35.75 195 ASP A CA 1
ATOM 1624 C C . ASP A 1 195 ? 12.211 3.74 -17 1 35.75 195 ASP A C 1
ATOM 1626 O O . ASP A 1 195 ? 13.281 3.146 -17.156 1 35.75 195 ASP A O 1
ATOM 1630 N N . ARG A 1 196 ? 12.172 5 -17.328 1 34.34 196 ARG A N 1
ATOM 1631 C CA . ARG A 1 196 ? 13.445 5.695 -17.5 1 34.34 196 ARG A CA 1
ATOM 1632 C C . ARG A 1 196 ? 14.305 5.574 -16.25 1 34.34 196 ARG A C 1
ATOM 1634 O O . ARG A 1 196 ? 15.516 5.801 -16.297 1 34.34 196 ARG A O 1
ATOM 1641 N N . TRP A 1 197 ? 13.68 5.684 -14.945 1 29.47 197 TRP A N 1
ATOM 1642 C CA . TRP A 1 197 ? 14.594 5.727 -13.812 1 29.47 197 TRP A CA 1
ATOM 1643 C C . TRP A 1 197 ? 15.016 4.32 -13.398 1 29.47 197 TRP A C 1
ATOM 1645 O O . TRP A 1 197 ? 15.672 4.141 -12.367 1 29.47 197 TRP A O 1
ATOM 1655 N N . ILE A 1 198 ? 14.727 3.346 -14.023 1 23.03 198 ILE A N 1
ATOM 1656 C CA . ILE A 1 198 ? 15.453 2.141 -13.641 1 23.03 198 ILE A CA 1
ATOM 1657 C C . ILE A 1 198 ? 16.812 2.113 -14.352 1 23.03 198 ILE A C 1
ATOM 1659 O O . ILE A 1 198 ? 16.891 2.307 -15.562 1 23.03 198 I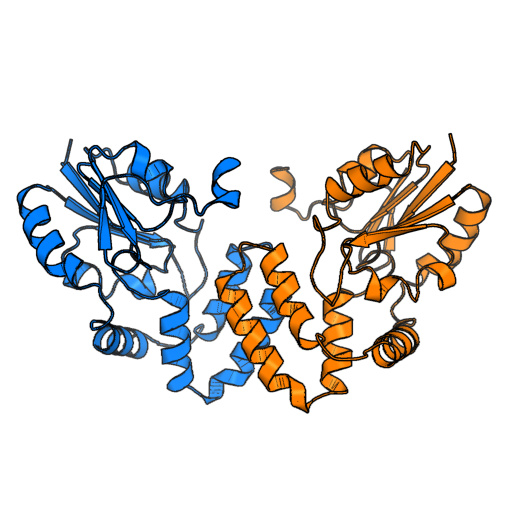LE A O 1
ATOM 1663 N N . MET B 1 1 ? 21.344 33.688 9.531 1 89.56 1 MET B N 1
ATOM 1664 C CA . MET B 1 1 ? 20.312 32.75 9.109 1 89.56 1 MET B CA 1
ATOM 1665 C C . MET B 1 1 ? 19.156 32.75 10.094 1 89.56 1 MET B C 1
ATOM 1667 O O . MET B 1 1 ? 19.344 32.906 11.305 1 89.56 1 MET B O 1
ATOM 1671 N N . LYS B 1 2 ? 17.859 32.781 9.578 1 96.62 2 LYS B N 1
ATOM 1672 C CA . LYS B 1 2 ? 16.703 32.75 10.461 1 96.62 2 LYS B CA 1
ATOM 1673 C C . LYS B 1 2 ? 16.656 31.484 11.297 1 96.62 2 LYS B C 1
ATOM 1675 O O . LYS B 1 2 ? 16.938 30.391 10.789 1 96.62 2 LYS B O 1
ATOM 1680 N N . LYS B 1 3 ? 16.406 31.688 12.594 1 98.5 3 LYS B N 1
ATOM 1681 C CA . LYS B 1 3 ? 16.219 30.547 13.492 1 98.5 3 LYS B CA 1
ATOM 1682 C C . LYS B 1 3 ? 14.836 29.922 13.328 1 98.5 3 LYS B C 1
ATOM 1684 O O . LYS B 1 3 ? 13.82 30.609 13.461 1 98.5 3 LYS B O 1
ATOM 1689 N N . ALA B 1 4 ? 14.875 28.609 13.023 1 98.75 4 ALA B N 1
ATOM 1690 C CA . ALA B 1 4 ? 13.602 27.938 12.82 1 98.75 4 ALA B CA 1
ATOM 1691 C C . ALA B 1 4 ? 13.453 26.75 13.773 1 98.75 4 ALA B C 1
ATOM 1693 O O . ALA B 1 4 ? 14.438 26.078 14.094 1 98.75 4 ALA B O 1
ATOM 1694 N N . ILE B 1 5 ? 12.258 26.531 14.266 1 98.88 5 ILE B N 1
ATOM 1695 C CA . ILE B 1 5 ? 11.867 25.281 14.922 1 98.88 5 ILE B CA 1
ATOM 1696 C C . ILE B 1 5 ? 10.781 24.578 14.102 1 98.88 5 ILE B C 1
ATOM 1698 O O . ILE B 1 5 ? 9.805 25.219 13.688 1 98.88 5 ILE B O 1
ATOM 1702 N N . ILE B 1 6 ? 11 23.328 13.836 1 98.88 6 ILE B N 1
ATOM 1703 C CA . ILE B 1 6 ? 10.18 22.609 12.867 1 98.88 6 ILE B CA 1
ATOM 1704 C C . ILE B 1 6 ? 9.461 21.453 13.57 1 98.88 6 ILE B C 1
ATOM 1706 O O . ILE B 1 6 ? 10.047 20.766 14.406 1 98.88 6 ILE B O 1
ATOM 1710 N N . TYR B 1 7 ? 8.188 21.297 13.25 1 98.94 7 TYR B N 1
ATOM 1711 C CA . TYR B 1 7 ? 7.375 20.219 13.789 1 98.94 7 TYR B CA 1
ATOM 1712 C C . TYR B 1 7 ? 6.789 19.359 12.672 1 98.94 7 TYR B C 1
ATOM 1714 O O . TYR B 1 7 ? 6.223 19.891 11.711 1 98.94 7 TYR B O 1
ATOM 1722 N N . ASP B 1 8 ? 6.941 18 12.828 1 98.81 8 ASP B N 1
ATOM 1723 C CA . ASP B 1 8 ? 6.031 17.109 12.125 1 98.81 8 ASP B CA 1
ATOM 1724 C C . ASP B 1 8 ? 4.621 17.188 12.703 1 98.81 8 ASP B C 1
ATOM 1726 O O . ASP B 1 8 ? 4.402 17.844 13.727 1 98.81 8 ASP B O 1
ATOM 1730 N N . PHE B 1 9 ? 3.693 16.547 11.992 1 98.81 9 PHE B N 1
ATOM 1731 C CA . PHE B 1 9 ? 2.322 16.766 12.43 1 98.81 9 PHE B CA 1
ATOM 1732 C C . PHE B 1 9 ? 1.716 15.477 12.977 1 98.81 9 PHE B C 1
ATOM 1734 O O . PHE B 1 9 ? 1.519 15.344 14.188 1 98.81 9 PHE B O 1
ATOM 1741 N N . ASP B 1 10 ? 1.489 14.477 12.102 1 98.44 10 ASP B N 1
ATOM 1742 C CA . ASP B 1 10 ? 0.833 13.234 12.5 1 98.44 10 ASP B CA 1
ATOM 1743 C C . ASP B 1 10 ? 1.676 12.469 13.523 1 98.44 10 ASP B C 1
ATOM 1745 O O . ASP B 1 10 ? 2.867 12.242 13.297 1 98.44 10 ASP B O 1
ATOM 1749 N N . LYS B 1 11 ? 1.027 12.117 14.664 1 98 11 LYS B N 1
ATOM 1750 C CA . LYS B 1 11 ? 1.637 11.359 15.75 1 98 11 LYS B CA 1
ATOM 1751 C C . LYS B 1 11 ? 2.721 12.172 16.453 1 98 11 LYS B C 1
ATOM 1753 O O . LYS B 1 11 ? 3.389 11.672 17.359 1 98 11 LYS B O 1
ATOM 1758 N N . THR B 1 12 ? 2.893 13.398 16.016 1 98.69 12 THR B N 1
ATOM 1759 C CA . THR B 1 12 ? 3.83 14.32 16.656 1 98.69 12 THR B CA 1
ATOM 1760 C C . THR B 1 12 ? 3.082 15.43 17.391 1 98.69 12 THR B C 1
ATOM 1762 O O . THR B 1 12 ? 3.262 15.617 18.594 1 98.69 12 THR B O 1
ATOM 1765 N N . ILE B 1 13 ? 2.293 16.141 16.703 1 98.75 13 ILE B N 1
ATOM 1766 C CA . ILE B 1 13 ? 1.389 17.125 17.266 1 98.75 13 ILE B CA 1
ATOM 1767 C C . ILE B 1 13 ? -0.002 16.516 17.438 1 98.75 13 ILE B C 1
ATOM 1769 O O . ILE B 1 13 ? -0.596 16.594 18.516 1 98.75 13 ILE B O 1
ATOM 1773 N N . TYR B 1 14 ? -0.492 15.961 16.359 1 98.81 14 TYR B N 1
ATOM 1774 C CA . TYR B 1 14 ? -1.797 15.312 16.281 1 98.81 14 TYR B CA 1
ATOM 1775 C C . TYR B 1 14 ? -1.687 13.836 16.625 1 98.81 14 TYR B C 1
ATOM 1777 O O . TYR B 1 14 ? -0.821 13.133 16.094 1 98.81 14 TYR B O 1
ATOM 1785 N N . SER B 1 15 ? -2.58 13.32 17.453 1 98.62 15 SER B N 1
ATOM 1786 C CA . SER B 1 15 ? -2.426 11.984 18.016 1 98.62 15 SER B CA 1
ATOM 1787 C C . SER B 1 15 ? -2.824 10.906 17 1 98.62 15 SER B C 1
ATOM 1789 O O . SER B 1 15 ? -2.559 9.727 17.219 1 98.62 15 SER B O 1
ATOM 1791 N N . LYS B 1 16 ? -3.424 11.312 15.875 1 97.94 16 LYS B N 1
ATOM 1792 C CA . LYS B 1 16 ? -3.916 10.367 14.875 1 97.94 16 LYS B CA 1
ATOM 1793 C C . LYS B 1 16 ? -3.268 10.617 13.523 1 97.94 16 LYS B C 1
ATOM 1795 O O . LYS B 1 16 ? -2.248 11.305 13.43 1 97.94 16 LYS B O 1
ATOM 1800 N N . GLU B 1 17 ? -3.654 9.844 12.523 1 97.12 17 GLU B N 1
ATOM 1801 C CA . GLU B 1 17 ? -3.301 10.062 11.125 1 97.12 17 GLU B CA 1
ATOM 1802 C C . GLU B 1 17 ? -4.332 10.938 10.43 1 97.12 17 GLU B C 1
ATOM 1804 O O . GLU B 1 17 ? -5.484 10.531 10.242 1 97.12 17 GLU B O 1
ATOM 1809 N N . THR B 1 18 ? -3.918 12.094 9.984 1 98.31 18 THR B N 1
ATOM 1810 C CA . THR B 1 18 ? -4.82 13.156 9.555 1 98.31 18 THR B CA 1
ATOM 1811 C C . THR B 1 18 ? -5.727 12.672 8.43 1 98.31 18 THR B C 1
ATOM 1813 O O . THR B 1 18 ? -6.949 12.812 8.5 1 98.31 18 THR B O 1
ATOM 1816 N N . SER B 1 19 ? -5.164 12.094 7.379 1 98.12 19 SER B N 1
ATOM 1817 C CA . SER B 1 19 ? -5.934 11.68 6.215 1 98.12 19 SER B CA 1
ATOM 1818 C C . SER B 1 19 ? -6.973 10.625 6.586 1 98.12 19 SER B C 1
ATOM 1820 O O . SER B 1 19 ? -8.141 10.727 6.195 1 98.12 19 SER B O 1
ATOM 1822 N N . MET B 1 20 ? -6.574 9.688 7.387 1 97.31 20 MET B N 1
ATOM 1823 C CA . MET B 1 20 ? -7.48 8.625 7.805 1 97.31 20 MET B CA 1
ATOM 1824 C C . MET B 1 20 ? -8.57 9.164 8.719 1 97.31 20 MET B C 1
ATOM 1826 O O . MET B 1 20 ? -9.75 8.859 8.531 1 97.31 20 MET B O 1
ATOM 1830 N N . ALA B 1 21 ? -8.18 9.953 9.688 1 98.38 21 ALA B N 1
ATOM 1831 C CA . ALA B 1 21 ? -9.141 10.523 10.625 1 98.38 21 ALA B CA 1
ATOM 1832 C C . ALA B 1 21 ? -10.188 11.359 9.898 1 98.38 21 ALA B C 1
ATOM 1834 O O . ALA B 1 21 ? -11.383 11.266 10.188 1 98.38 21 ALA B O 1
ATOM 1835 N N . PHE B 1 22 ? -9.711 12.188 8.961 1 98.81 22 PHE B N 1
ATOM 1836 C CA . PHE B 1 22 ? -10.656 13.008 8.219 1 98.81 22 PHE B CA 1
ATOM 1837 C C . PHE B 1 22 ? -11.602 12.148 7.391 1 98.81 22 PHE B C 1
ATOM 1839 O O . PHE B 1 22 ? -12.805 12.398 7.344 1 98.81 22 PHE B O 1
ATOM 1846 N N . MET B 1 23 ? -11.078 11.094 6.734 1 98.56 23 MET B N 1
ATOM 1847 C CA . MET B 1 23 ? -11.906 10.219 5.898 1 98.56 23 MET B CA 1
ATOM 1848 C C . MET B 1 23 ? -13.016 9.57 6.715 1 98.56 23 MET B C 1
ATOM 1850 O O . MET B 1 23 ? -14.172 9.562 6.297 1 98.56 23 MET B O 1
ATOM 1854 N N . PHE B 1 24 ? -12.688 9.086 7.879 1 97.94 24 PHE B N 1
ATOM 1855 C CA . PHE B 1 24 ? -13.68 8.461 8.742 1 97.94 24 PHE B CA 1
ATOM 1856 C C . PHE B 1 24 ? -14.742 9.461 9.172 1 97.94 24 PHE B C 1
ATOM 1858 O O . PHE B 1 24 ? -15.938 9.164 9.141 1 97.94 24 PHE B O 1
ATOM 1865 N N . PHE B 1 25 ? -14.289 10.648 9.578 1 98.75 25 PHE B N 1
ATOM 1866 C CA . PHE B 1 25 ? -15.203 11.719 9.961 1 98.75 25 PHE B CA 1
ATOM 1867 C C . PHE B 1 25 ? -16.141 12.07 8.812 1 98.75 25 PHE B C 1
ATOM 1869 O O . PHE B 1 25 ? -17.359 12.172 9.008 1 98.75 25 PHE B O 1
ATOM 1876 N N . PHE B 1 26 ? -15.555 12.242 7.602 1 98.75 26 PHE B N 1
ATOM 1877 C CA . PHE B 1 26 ? -16.281 12.625 6.402 1 98.75 26 PHE B CA 1
ATOM 1878 C C . PHE B 1 26 ? -17.312 11.57 6.035 1 98.75 26 PHE B C 1
ATOM 1880 O O . PHE B 1 26 ? -18.484 11.898 5.773 1 98.75 26 PHE B O 1
ATOM 1887 N N . LEU B 1 27 ? -16.969 10.25 6.113 1 98.44 27 LEU B N 1
ATOM 1888 C CA . LEU B 1 27 ? -17.859 9.164 5.715 1 98.44 27 LEU B CA 1
ATOM 1889 C C . LEU B 1 27 ? -19 9 6.719 1 98.44 27 LEU B C 1
ATOM 1891 O O . LEU B 1 27 ? -20.109 8.625 6.348 1 98.44 27 LEU B O 1
ATOM 1895 N N . LYS B 1 28 ? -18.703 9.297 7.977 1 98.19 28 LYS B N 1
ATOM 1896 C CA . LYS B 1 28 ? -19.766 9.273 8.977 1 98.19 28 LYS B CA 1
ATOM 1897 C C . LYS B 1 28 ? -20.859 10.289 8.641 1 98.19 28 LYS B C 1
ATOM 1899 O O . LYS B 1 28 ? -22.047 10.031 8.859 1 98.19 28 LYS B O 1
ATOM 1904 N N . ARG B 1 29 ? -20.422 11.344 8.086 1 97.94 29 ARG B N 1
ATOM 1905 C CA . ARG B 1 29 ? -21.344 12.422 7.754 1 97.94 29 ARG B CA 1
ATOM 1906 C C . ARG B 1 29 ? -21.969 12.203 6.379 1 97.94 29 ARG B C 1
ATOM 1908 O O . ARG B 1 29 ? -23.047 12.703 6.098 1 97.94 29 ARG B O 1
ATOM 1915 N N . HIS B 1 30 ? -21.266 11.578 5.535 1 98.38 30 HIS B N 1
ATOM 1916 C CA . HIS B 1 30 ? -21.703 11.289 4.176 1 98.38 30 HIS B CA 1
ATOM 1917 C C . HIS B 1 30 ? -21.766 9.789 3.924 1 98.38 30 HIS B C 1
ATOM 1919 O O . HIS B 1 30 ? -21.125 9.281 3.004 1 98.38 30 HIS B O 1
ATOM 1925 N N . ARG B 1 31 ? -22.656 9.094 4.652 1 97.5 31 ARG B N 1
ATOM 1926 C CA . ARG B 1 31 ? -22.719 7.641 4.691 1 97.5 31 ARG B CA 1
ATOM 1927 C C . ARG B 1 31 ? -23.047 7.066 3.318 1 97.5 31 ARG B C 1
ATOM 1929 O O . ARG B 1 31 ? -22.688 5.926 3.01 1 97.5 31 ARG B O 1
ATOM 1936 N N . TYR B 1 32 ? -23.75 7.824 2.492 1 98.19 32 TYR B N 1
ATOM 1937 C CA . TYR B 1 32 ? -24.141 7.363 1.166 1 98.19 32 TYR B CA 1
ATOM 1938 C C . TYR B 1 32 ? -22.922 7.141 0.282 1 98.19 32 TYR B C 1
ATOM 1940 O O . TYR B 1 32 ? -23.016 6.504 -0.769 1 98.19 32 TYR B O 1
ATOM 1948 N N . LEU B 1 33 ? -21.688 7.562 0.666 1 98.44 33 LEU B N 1
ATOM 1949 C CA . LEU B 1 33 ? -20.469 7.441 -0.123 1 98.44 33 LEU B CA 1
ATOM 1950 C C . LEU B 1 33 ? -19.656 6.227 0.318 1 98.44 33 LEU B C 1
ATOM 1952 O O . LEU B 1 33 ? -18.641 5.906 -0.294 1 98.44 33 LEU B O 1
ATOM 1956 N N . ILE B 1 34 ? -20.125 5.504 1.303 1 97.5 34 ILE B N 1
ATOM 1957 C CA . ILE B 1 34 ? -19.391 4.375 1.863 1 97.5 34 ILE B CA 1
ATOM 1958 C C . ILE B 1 34 ? -19.188 3.312 0.788 1 97.5 34 ILE B C 1
ATOM 1960 O O . ILE B 1 34 ? -18.062 2.811 0.615 1 97.5 34 ILE B O 1
ATOM 1964 N N . PRO B 1 35 ? -20.188 2.949 -0.046 1 96.94 35 PRO B N 1
ATOM 1965 C CA . PRO B 1 35 ? -19.938 1.954 -1.095 1 96.94 35 PRO B CA 1
ATOM 1966 C C . PRO B 1 35 ? -18.859 2.385 -2.084 1 96.94 35 PRO B C 1
ATOM 1968 O O . PRO B 1 35 ? -18.031 1.565 -2.496 1 96.94 35 PRO B O 1
ATOM 1971 N N . LYS B 1 36 ? -18.906 3.623 -2.439 1 97.38 36 LYS B N 1
ATOM 1972 C CA . LYS B 1 36 ? -17.891 4.145 -3.344 1 97.38 36 LYS B CA 1
ATOM 1973 C C . LYS B 1 36 ? -16.5 4.059 -2.715 1 97.38 36 LYS B C 1
ATOM 1975 O O . LYS B 1 36 ? -15.523 3.727 -3.391 1 97.38 36 LYS B O 1
ATOM 1980 N N . PHE B 1 37 ? -16.406 4.371 -1.465 1 97.88 37 PHE B N 1
ATOM 1981 C CA . PHE B 1 37 ? -15.117 4.316 -0.787 1 97.88 37 PHE B CA 1
ATOM 1982 C C . PHE B 1 37 ? -14.609 2.881 -0.704 1 97.88 37 PHE B C 1
ATOM 1984 O O . PHE B 1 37 ? -13.414 2.631 -0.861 1 97.88 37 PHE B O 1
ATOM 1991 N N . ILE B 1 38 ? -15.516 1.903 -0.444 1 95.88 38 ILE B N 1
ATOM 1992 C CA . ILE B 1 38 ? -15.141 0.494 -0.421 1 95.88 38 ILE B CA 1
ATOM 1993 C C . ILE B 1 38 ? -14.57 0.088 -1.779 1 95.88 38 ILE B C 1
ATOM 1995 O O . ILE B 1 38 ? -13.57 -0.623 -1.852 1 95.88 38 ILE B O 1
ATOM 1999 N N . LEU B 1 39 ? -15.156 0.522 -2.816 1 96.06 39 LEU B N 1
ATOM 2000 C CA . LEU B 1 39 ? -14.633 0.268 -4.156 1 96.06 39 LEU B CA 1
ATOM 2001 C C . LEU B 1 39 ? -13.234 0.847 -4.309 1 96.06 39 LEU B C 1
ATOM 2003 O O . LEU B 1 39 ? -12.336 0.185 -4.844 1 96.06 39 LEU B O 1
ATOM 2007 N N . ASN B 1 40 ? -13 2.117 -3.818 1 97.44 40 ASN B N 1
ATOM 2008 C CA . ASN B 1 40 ? -11.68 2.732 -3.865 1 97.44 40 ASN B CA 1
ATOM 2009 C C . ASN B 1 40 ? -10.648 1.902 -3.105 1 97.44 40 ASN B C 1
ATOM 2011 O O . ASN B 1 40 ? -9.508 1.756 -3.553 1 97.44 40 ASN B O 1
ATOM 2015 N N . LEU B 1 41 ? -11.094 1.391 -1.951 1 96.44 41 LEU B N 1
ATOM 2016 C CA . LEU B 1 41 ? -10.195 0.564 -1.154 1 96.44 41 LEU B CA 1
ATOM 2017 C C . LEU B 1 41 ? -9.734 -0.658 -1.943 1 96.44 41 LEU B C 1
ATOM 2019 O O . LEU B 1 41 ? -8.562 -1.031 -1.892 1 96.44 41 LEU B O 1
ATOM 2023 N N . THR B 1 42 ? -10.617 -1.252 -2.723 1 93.56 42 THR B N 1
ATOM 2024 C CA . THR B 1 42 ? -10.305 -2.42 -3.537 1 93.56 42 THR B CA 1
ATOM 2025 C C . THR B 1 42 ? -9.32 -2.055 -4.645 1 93.56 42 THR B C 1
ATOM 2027 O O . THR B 1 42 ? -8.359 -2.787 -4.898 1 93.56 42 THR B O 1
ATOM 2030 N N . ILE B 1 43 ? -9.523 -0.935 -5.223 1 95.56 43 ILE B N 1
ATOM 2031 C CA . ILE B 1 43 ? -8.641 -0.468 -6.289 1 95.56 43 ILE B CA 1
ATOM 2032 C C . ILE B 1 43 ? -7.25 -0.195 -5.73 1 95.56 43 ILE B C 1
ATOM 2034 O O . ILE B 1 43 ? -6.242 -0.49 -6.379 1 95.56 43 ILE B O 1
ATOM 2038 N N . ILE B 1 44 ? -7.188 0.343 -4.562 1 96.69 44 ILE B N 1
ATOM 2039 C CA . ILE B 1 44 ? -5.93 0.659 -3.9 1 96.69 44 ILE B CA 1
ATOM 2040 C C . ILE B 1 44 ? -5.094 -0.61 -3.742 1 96.69 44 ILE B C 1
ATOM 2042 O O . ILE B 1 44 ? -3.871 -0.581 -3.898 1 96.69 44 ILE B O 1
ATOM 2046 N N . LEU B 1 45 ? -5.75 -1.736 -3.523 1 93.5 45 LEU B N 1
ATOM 2047 C CA . LEU B 1 45 ? -5.051 -3.002 -3.338 1 93.5 45 LEU B CA 1
ATOM 2048 C C . LEU B 1 45 ? -4.23 -3.357 -4.578 1 93.5 45 LEU B C 1
ATOM 2050 O O . LEU B 1 45 ? -3.148 -3.936 -4.465 1 93.5 45 LEU B O 1
ATOM 2054 N N . PHE B 1 46 ? -4.703 -2.936 -5.727 1 91.25 46 PHE B N 1
ATOM 2055 C CA . PHE B 1 46 ? -4.035 -3.236 -6.988 1 91.25 46 PHE B CA 1
ATOM 2056 C C . PHE B 1 46 ? -2.881 -2.271 -7.23 1 91.25 46 PHE B C 1
ATOM 2058 O O . PHE B 1 46 ? -2.084 -2.469 -8.148 1 91.25 46 PHE B O 1
ATOM 2065 N N . ASN B 1 47 ? -2.795 -1.265 -6.32 1 91.69 47 ASN B N 1
ATOM 2066 C CA . ASN B 1 47 ? -1.841 -0.193 -6.586 1 91.69 47 ASN B CA 1
ATOM 2067 C C . ASN B 1 47 ? -0.962 0.09 -5.371 1 91.69 47 ASN B C 1
ATOM 2069 O O . ASN B 1 47 ? -0.355 1.157 -5.277 1 91.69 47 ASN B O 1
ATOM 2073 N N . ILE B 1 48 ? -0.84 -0.813 -4.551 1 92.25 48 ILE B N 1
ATOM 2074 C CA . ILE B 1 48 ? -0.267 -0.567 -3.232 1 92.25 48 ILE B CA 1
ATOM 2075 C C . ILE B 1 48 ? 1.209 -0.201 -3.371 1 92.25 48 ILE B C 1
ATOM 2077 O O . ILE B 1 48 ? 1.787 0.422 -2.479 1 92.25 48 ILE B O 1
ATOM 2081 N N . LYS B 1 49 ? 1.843 -0.506 -4.473 1 87.12 49 LYS B N 1
ATOM 2082 C CA . LYS B 1 49 ? 3.268 -0.234 -4.648 1 87.12 49 LYS B CA 1
ATOM 2083 C C . LYS B 1 49 ? 3.504 1.215 -5.062 1 87.12 49 LYS B C 1
ATOM 2085 O O . LYS B 1 49 ? 4.633 1.705 -5.008 1 87.12 49 LYS B O 1
ATOM 2090 N N . ASP B 1 50 ? 2.531 1.864 -5.547 1 92.06 50 ASP B N 1
ATOM 2091 C CA . ASP B 1 50 ? 2.598 3.252 -5.992 1 92.06 50 ASP B CA 1
ATOM 2092 C C . ASP B 1 50 ? 1.848 4.176 -5.035 1 92.06 50 ASP B C 1
ATOM 2094 O O . ASP B 1 50 ? 0.64 4.375 -5.176 1 92.06 50 ASP B O 1
ATOM 2098 N N . LEU B 1 51 ? 2.559 4.762 -4.137 1 93.12 51 LEU B N 1
ATOM 2099 C CA . LEU B 1 51 ? 1.945 5.543 -3.07 1 93.12 51 LEU B CA 1
ATOM 2100 C C . LEU B 1 51 ? 1.188 6.738 -3.639 1 93.12 51 LEU B C 1
ATOM 2102 O O . LEU B 1 51 ? 0.141 7.125 -3.113 1 93.12 51 LEU B O 1
ATOM 2106 N N . LYS B 1 52 ? 1.793 7.402 -4.668 1 95.06 52 LYS B N 1
ATOM 2107 C CA . LYS B 1 52 ? 1.101 8.531 -5.293 1 95.06 52 LYS B CA 1
ATOM 2108 C C . LYS B 1 52 ? -0.26 8.102 -5.836 1 95.06 52 LYS B C 1
ATOM 2110 O O . LYS B 1 52 ? -1.265 8.773 -5.609 1 95.06 52 LYS B O 1
ATOM 2115 N N . LYS B 1 53 ? -0.272 6.957 -6.512 1 96.19 53 LYS B N 1
ATOM 2116 C CA . LYS B 1 53 ? -1.524 6.434 -7.047 1 96.19 53 LYS B CA 1
ATOM 2117 C C . LYS B 1 53 ? -2.496 6.078 -5.926 1 96.19 53 LYS B C 1
ATOM 2119 O O . LYS B 1 53 ? -3.691 6.363 -6.02 1 96.19 53 LYS B O 1
ATOM 2124 N N . VAL B 1 54 ? -2 5.512 -4.867 1 97 54 VAL B N 1
ATOM 2125 C CA . VAL B 1 54 ? -2.812 5.129 -3.719 1 97 54 VAL B CA 1
ATOM 2126 C C . VAL B 1 54 ? -3.504 6.363 -3.143 1 97 54 VAL B C 1
ATOM 2128 O O . VAL B 1 54 ? -4.723 6.363 -2.941 1 97 54 VAL B O 1
ATOM 2131 N N . LYS B 1 55 ? -2.738 7.402 -2.936 1 97.69 55 LYS B N 1
ATOM 2132 C CA . LYS B 1 55 ? -3.283 8.617 -2.344 1 97.69 55 LYS B CA 1
ATOM 2133 C C . LYS B 1 55 ? -4.312 9.266 -3.268 1 97.69 55 LYS B C 1
ATOM 2135 O O . LYS B 1 55 ? -5.344 9.758 -2.807 1 97.69 55 LYS B O 1
ATOM 2140 N N . ASN B 1 56 ? -4.043 9.227 -4.582 1 98.31 56 ASN B N 1
ATOM 2141 C CA . ASN B 1 56 ? -4.984 9.805 -5.535 1 98.31 56 ASN B CA 1
ATOM 2142 C C . ASN B 1 56 ? -6.316 9.062 -5.539 1 98.31 56 ASN B C 1
ATOM 2144 O O . ASN B 1 56 ? -7.379 9.68 -5.586 1 98.31 56 ASN B O 1
ATOM 2148 N N . ILE B 1 57 ? -6.238 7.758 -5.426 1 98.31 57 ILE B N 1
ATOM 2149 C CA . ILE B 1 57 ? -7.461 6.961 -5.355 1 98.31 57 ILE B CA 1
ATOM 2150 C C . ILE B 1 57 ? -8.18 7.234 -4.035 1 98.31 57 ILE B C 1
ATOM 2152 O O . ILE B 1 57 ? -9.391 7.453 -4.02 1 98.31 57 ILE B O 1
ATOM 2156 N N . PHE B 1 58 ? -7.508 7.297 -2.943 1 98.25 58 PHE B N 1
ATOM 2157 C CA . PHE B 1 58 ? -8.023 7.508 -1.596 1 98.25 58 PHE B CA 1
ATOM 2158 C C . PHE B 1 58 ? -8.812 8.812 -1.514 1 98.25 58 PHE B C 1
ATOM 2160 O O . PHE B 1 58 ? -9.914 8.844 -0.962 1 98.25 58 PHE B O 1
ATOM 2167 N N . PHE B 1 59 ? -8.305 9.844 -2.168 1 98.62 59 PHE B N 1
ATOM 2168 C CA . PHE B 1 59 ? -8.906 11.172 -2.02 1 98.62 59 PHE B CA 1
ATOM 2169 C C . PHE B 1 59 ? -9.859 11.469 -3.17 1 98.62 59 PHE B C 1
ATOM 2171 O O . PHE B 1 59 ? -10.539 12.492 -3.172 1 98.62 59 PHE B O 1
ATOM 2178 N N . SER B 1 60 ? -9.969 10.586 -4.141 1 98.5 60 SER B N 1
ATOM 2179 C CA . SER B 1 60 ? -10.773 10.844 -5.332 1 98.5 60 SER B CA 1
ATOM 2180 C C . SER B 1 60 ? -12.242 10.992 -4.98 1 98.5 60 SER B C 1
ATOM 2182 O O . SER B 1 60 ? -13.008 11.594 -5.738 1 98.5 60 SER B O 1
ATOM 2184 N N . ILE B 1 61 ? -12.664 10.477 -3.877 1 98.25 61 ILE B N 1
ATOM 2185 C CA . ILE B 1 61 ? -14.062 10.5 -3.461 1 98.25 61 ILE B CA 1
ATOM 2186 C C . ILE B 1 61 ? -14.508 11.945 -3.244 1 98.25 61 ILE B C 1
ATOM 2188 O O . ILE B 1 61 ? -15.703 12.242 -3.291 1 98.25 61 ILE B O 1
ATOM 2192 N N . PHE B 1 62 ? -13.586 12.844 -3.035 1 98.56 62 PHE B N 1
ATOM 2193 C CA . PHE B 1 62 ? -13.922 14.227 -2.732 1 98.56 62 PHE B CA 1
ATOM 2194 C C . PHE B 1 62 ? -14.094 15.031 -4.016 1 98.56 62 PHE B C 1
ATOM 2196 O O . PHE B 1 62 ? -14.602 16.156 -3.982 1 98.56 62 PHE B O 1
ATOM 2203 N N . LYS B 1 63 ? -13.602 14.484 -5.133 1 97.69 63 LYS B N 1
ATOM 2204 C CA . LYS B 1 63 ? -13.633 15.242 -6.383 1 97.69 63 LYS B CA 1
ATOM 2205 C C . LYS B 1 63 ? -15.055 15.672 -6.727 1 97.69 63 LYS B C 1
ATOM 2207 O O . LYS B 1 63 ? -15.984 14.867 -6.676 1 97.69 63 LYS B O 1
ATOM 2212 N N . GLY B 1 64 ? -15.203 16.984 -7.023 1 96.75 64 GLY B N 1
ATOM 2213 C CA . GLY B 1 64 ? -16.5 17.531 -7.391 1 96.75 64 GLY B CA 1
ATOM 2214 C C . GLY B 1 64 ? -17.328 17.969 -6.195 1 96.75 64 GLY B C 1
ATOM 2215 O O . GLY B 1 64 ? -18.438 18.469 -6.352 1 96.75 64 GLY B O 1
ATOM 2216 N N . MET B 1 65 ? -16.75 17.781 -4.996 1 97.25 65 MET B N 1
ATOM 2217 C CA . MET B 1 65 ? -17.469 18.172 -3.781 1 97.25 65 MET B CA 1
ATOM 2218 C C . MET B 1 65 ? -16.797 19.375 -3.121 1 97.25 65 MET B C 1
ATOM 2220 O O . MET B 1 65 ? -15.586 19.562 -3.252 1 97.25 65 MET B O 1
ATOM 2224 N N . ASP B 1 66 ? -17.609 20.203 -2.578 1 97.25 66 ASP B N 1
ATOM 2225 C CA . ASP B 1 66 ? -17.094 21.219 -1.663 1 97.25 66 ASP B CA 1
ATOM 2226 C C . ASP B 1 66 ? -17.047 20.688 -0.23 1 97.25 66 ASP B C 1
ATOM 2228 O O . ASP B 1 66 ? -18.078 20.594 0.435 1 97.25 66 ASP B O 1
ATOM 2232 N N . ILE B 1 67 ? -15.789 20.422 0.243 1 98.31 67 ILE B N 1
ATOM 2233 C CA . ILE B 1 67 ? -15.711 19.766 1.542 1 98.31 67 ILE B CA 1
ATOM 2234 C C . ILE B 1 67 ? -15.125 20.719 2.576 1 98.31 67 ILE B C 1
ATOM 2236 O O . ILE B 1 67 ? -14.609 20.281 3.609 1 98.31 67 ILE B O 1
ATOM 2240 N N . GLU B 1 68 ? -15.109 22 2.316 1 98.19 68 GLU B N 1
ATOM 2241 C CA . GLU B 1 68 ? -14.547 23 3.217 1 98.19 68 GLU B CA 1
ATOM 2242 C C . GLU B 1 68 ? -15.219 22.953 4.586 1 98.19 68 GLU B C 1
ATOM 2244 O O . GLU B 1 68 ? -14.539 23 5.617 1 98.19 68 GLU B O 1
ATOM 2249 N N . ASN B 1 69 ? -16.5 22.906 4.531 1 98.31 69 ASN B N 1
ATOM 2250 C CA . ASN B 1 69 ? -17.234 22.844 5.793 1 98.31 69 ASN B CA 1
ATOM 2251 C C . ASN B 1 69 ? -16.891 21.578 6.566 1 98.31 69 ASN B C 1
ATOM 2253 O O . ASN B 1 69 ? -16.781 21.594 7.793 1 98.31 69 ASN B O 1
ATOM 2257 N N . ASP B 1 70 ? -16.766 20.438 5.863 1 98.81 70 ASP B N 1
ATOM 2258 C CA . ASP B 1 70 ? -16.375 19.188 6.512 1 98.81 70 ASP B CA 1
ATOM 2259 C C . ASP B 1 70 ? -15.016 19.328 7.176 1 98.81 70 ASP B C 1
ATOM 2261 O O . ASP B 1 70 ? -14.82 18.859 8.305 1 98.81 70 ASP B O 1
ATOM 2265 N N . ILE B 1 71 ? -14.109 19.984 6.531 1 98.81 71 ILE B N 1
ATOM 2266 C CA . ILE B 1 71 ? -12.758 20.141 7.047 1 98.81 71 ILE B CA 1
ATOM 2267 C C . ILE B 1 71 ? -12.773 21.016 8.297 1 98.81 71 ILE B C 1
ATOM 2269 O O . ILE B 1 71 ? -12.148 20.688 9.305 1 98.81 71 ILE B O 1
ATOM 2273 N N . ASN B 1 72 ? -13.492 22.125 8.25 1 98.5 72 ASN B N 1
ATOM 2274 C CA . ASN B 1 72 ? -13.578 23.016 9.398 1 98.5 72 ASN B CA 1
ATOM 2275 C C . ASN B 1 72 ? -14.195 22.312 10.609 1 98.5 72 ASN B C 1
ATOM 2277 O O . ASN B 1 72 ? -13.664 22.406 11.719 1 98.5 72 ASN B O 1
ATOM 2281 N N . LEU B 1 73 ? -15.281 21.594 10.367 1 98.69 73 LEU B N 1
ATOM 2282 C CA . LEU B 1 73 ? -15.938 20.859 11.445 1 98.69 73 LEU B CA 1
ATOM 2283 C C . LEU B 1 73 ? -15.016 19.781 12.008 1 98.69 73 LEU B C 1
ATOM 2285 O O . LEU B 1 73 ? -15.008 19.531 13.219 1 98.69 73 LEU B O 1
ATOM 2289 N N . PHE B 1 74 ? -14.297 19.188 11.102 1 98.88 74 PHE B N 1
ATOM 2290 C CA . PHE B 1 74 ? -13.344 18.172 11.508 1 98.88 74 PHE B CA 1
ATOM 2291 C C . PHE B 1 74 ? -12.352 18.719 12.523 1 98.88 74 PHE B C 1
ATOM 2293 O O . PHE B 1 74 ? -12.172 18.156 13.602 1 98.88 74 PHE B O 1
ATOM 2300 N N . TRP B 1 75 ? -11.742 19.828 12.234 1 98.75 75 TRP B N 1
ATOM 2301 C CA . TRP B 1 75 ? -10.695 20.375 13.102 1 98.75 75 TRP B CA 1
ATOM 2302 C C . TRP B 1 75 ? -11.297 20.938 14.383 1 98.75 75 TRP B C 1
ATOM 2304 O O . TRP B 1 75 ? -10.68 20.875 15.445 1 98.75 75 TRP B O 1
ATOM 2314 N N . GLU B 1 76 ? -12.516 21.469 14.32 1 98.31 76 GLU B N 1
ATOM 2315 C CA . GLU B 1 76 ? -13.195 21.875 15.547 1 98.31 76 GLU B CA 1
ATOM 2316 C C . GLU B 1 76 ? -13.359 20.703 16.516 1 98.31 76 GLU B C 1
ATOM 2318 O O . GLU B 1 76 ? -13.203 20.875 17.719 1 98.31 76 GLU B O 1
ATOM 2323 N N . ASN B 1 77 ? -13.586 19.547 15.945 1 98.06 77 ASN B N 1
ATOM 2324 C CA . ASN B 1 77 ? -13.789 18.359 16.75 1 98.06 77 ASN B CA 1
ATOM 2325 C C . ASN B 1 77 ? -12.461 17.734 17.172 1 98.06 77 ASN B C 1
ATOM 2327 O O . ASN B 1 77 ? -12.367 17.156 18.266 1 98.06 77 ASN B O 1
ATOM 2331 N N . GLU B 1 78 ? -11.469 17.859 16.344 1 98.19 78 GLU B N 1
ATOM 2332 C CA . GLU B 1 78 ? -10.242 17.094 16.547 1 98.19 78 GLU B CA 1
ATOM 2333 C C . GLU B 1 78 ? -9.219 17.875 17.344 1 98.19 78 GLU B C 1
ATOM 2335 O O . GLU B 1 78 ? -8.172 17.344 17.734 1 98.19 78 GLU B O 1
ATOM 2340 N N . ILE B 1 79 ? -9.5 19.094 17.688 1 96.94 79 ILE B N 1
ATOM 2341 C CA . ILE B 1 79 ? -8.578 19.906 18.484 1 96.94 79 ILE B CA 1
ATOM 2342 C C . ILE B 1 79 ? -8.25 19.188 19.781 1 96.94 79 ILE B C 1
ATOM 2344 O O . ILE B 1 79 ? -7.133 19.312 20.297 1 96.94 79 ILE B O 1
ATOM 2348 N N . LYS B 1 80 ? -9.164 18.406 20.328 1 97.69 80 LYS B N 1
ATOM 2349 C CA . LYS B 1 80 ? -8.992 17.672 21.578 1 97.69 80 LYS B CA 1
ATOM 2350 C C . LYS B 1 80 ? -7.969 16.547 21.422 1 97.69 80 LYS B C 1
ATOM 2352 O O . LYS B 1 80 ? -7.52 15.977 22.422 1 97.69 80 LYS B O 1
ATOM 2357 N N . ASN B 1 81 ? -7.668 16.219 20.172 1 98.56 81 ASN B N 1
ATOM 2358 C CA . ASN B 1 81 ? -6.734 15.133 19.906 1 98.56 81 ASN B CA 1
ATOM 2359 C C . ASN B 1 81 ? -5.332 15.656 19.609 1 98.56 81 ASN B C 1
ATOM 2361 O O . ASN B 1 81 ? -4.457 14.898 19.203 1 98.56 81 ASN B O 1
ATOM 2365 N N . ILE B 1 82 ? -5.094 16.938 19.797 1 98.56 82 ILE B N 1
ATOM 2366 C CA . ILE B 1 82 ? -3.748 17.5 19.828 1 98.56 82 ILE B CA 1
ATOM 2367 C C . ILE B 1 82 ? -3.082 17.172 21.156 1 98.56 82 ILE B C 1
ATOM 2369 O O . ILE B 1 82 ? -3.695 17.328 22.219 1 98.56 82 ILE B O 1
ATOM 2373 N N . TYR B 1 83 ? -1.846 16.672 21.094 1 98.62 83 TYR B N 1
ATOM 2374 C CA . TYR B 1 83 ? -1.147 16.297 22.312 1 98.62 83 TYR B CA 1
ATOM 2375 C C . TYR B 1 83 ? -0.992 17.484 23.25 1 98.62 83 TYR B C 1
ATOM 2377 O O . TYR B 1 83 ? -0.614 18.578 22.812 1 98.62 83 TYR B O 1
ATOM 2385 N N . PRO B 1 84 ? -1.147 17.281 24.531 1 97.81 84 PRO B N 1
ATOM 2386 C CA . PRO B 1 84 ? -1.104 18.391 25.484 1 97.81 84 PRO B CA 1
ATOM 2387 C C . PRO B 1 84 ? 0.262 19.078 25.547 1 97.81 84 PRO B C 1
ATOM 2389 O O . PRO B 1 84 ? 0.341 20.297 25.688 1 97.81 84 PRO B O 1
ATOM 2392 N N . TYR B 1 85 ? 1.329 18.375 25.359 1 98 85 TYR B N 1
ATOM 2393 C CA . TYR B 1 85 ? 2.668 18.953 25.469 1 98 85 TYR B CA 1
ATOM 2394 C C . TYR B 1 85 ? 2.855 20.094 24.484 1 98 85 TYR B C 1
ATOM 2396 O O . TYR B 1 85 ? 3.633 21.016 24.75 1 98 85 TYR B O 1
ATOM 2404 N N . PHE B 1 86 ? 2.148 19.984 23.375 1 98.44 86 PHE B N 1
ATOM 2405 C CA . PHE B 1 86 ? 2.371 20.875 22.234 1 98.44 86 PHE B CA 1
ATOM 2406 C C . PHE B 1 86 ? 2.029 22.312 22.609 1 98.44 86 PHE B C 1
ATOM 2408 O O . PHE B 1 86 ? 2.758 23.234 22.234 1 98.44 86 PHE B O 1
ATOM 2415 N N . PHE B 1 87 ? 0.993 22.5 23.359 1 96.81 87 PHE B N 1
ATOM 2416 C CA . PHE B 1 87 ? 0.466 23.828 23.609 1 96.81 87 PHE B CA 1
ATOM 2417 C C . PHE B 1 87 ? 1.456 24.656 24.406 1 96.81 87 PHE B C 1
ATOM 2419 O O . PHE B 1 87 ? 1.744 25.812 24.062 1 96.81 87 PHE B O 1
ATOM 2426 N N . GLU B 1 88 ? 2.008 24.094 25.422 1 96.31 88 GLU B N 1
ATOM 2427 C CA . GLU B 1 88 ? 3.008 24.828 26.188 1 96.31 88 GLU B CA 1
ATOM 2428 C C . GLU B 1 88 ? 4.324 24.938 25.422 1 96.31 88 GLU B C 1
ATOM 2430 O O . GLU B 1 88 ? 5.004 25.969 25.484 1 96.31 88 GLU B O 1
ATOM 2435 N N . GLU B 1 89 ? 4.676 23.906 24.719 1 97.88 89 GLU B N 1
ATOM 2436 C CA . GLU B 1 89 ? 5.941 23.812 24 1 97.88 89 GLU B CA 1
ATOM 2437 C C . GLU B 1 89 ? 6.035 24.875 22.906 1 97.88 89 GLU B C 1
ATOM 2439 O O . GLU B 1 89 ? 7.066 25.547 22.766 1 97.88 89 GLU B O 1
ATOM 2444 N N . ILE B 1 90 ? 4.98 25.047 22.156 1 98.31 90 ILE B N 1
ATOM 2445 C CA . ILE B 1 90 ? 4.996 25.969 21.031 1 98.31 90 ILE B CA 1
ATOM 2446 C C . ILE B 1 90 ? 5.117 27.406 21.547 1 98.31 90 ILE B C 1
ATOM 2448 O O . ILE B 1 90 ? 5.746 28.25 20.906 1 98.31 90 ILE B O 1
ATOM 2452 N N . LYS B 1 91 ? 4.527 27.719 22.688 1 97.25 91 LYS B N 1
ATOM 2453 C CA . LYS B 1 91 ? 4.641 29.031 23.312 1 97.25 91 LYS B CA 1
ATOM 2454 C C . LYS B 1 91 ? 6.082 29.344 23.703 1 97.25 91 LYS B C 1
ATOM 2456 O O . LYS B 1 91 ? 6.582 30.438 23.469 1 97.25 91 LYS B O 1
ATOM 2461 N N . GLU B 1 92 ? 6.668 28.422 24.297 1 97.75 92 GLU B N 1
ATOM 2462 C CA . GLU B 1 92 ? 8.062 28.578 24.688 1 97.75 92 GLU B CA 1
ATOM 2463 C C . GLU B 1 92 ? 8.969 28.734 23.469 1 97.75 92 GLU B C 1
ATOM 2465 O O . GLU B 1 92 ? 9.859 29.594 23.453 1 97.75 92 GLU B O 1
ATOM 2470 N N . ASN B 1 93 ? 8.719 27.891 22.469 1 98.31 93 ASN B N 1
ATOM 2471 C CA . ASN B 1 93 ? 9.547 27.906 21.266 1 98.31 93 ASN B CA 1
ATOM 2472 C C . ASN B 1 93 ? 9.398 29.219 20.5 1 98.31 93 ASN B C 1
ATOM 2474 O O . ASN B 1 93 ? 10.336 29.656 19.828 1 98.31 93 ASN B O 1
ATOM 2478 N N . ARG B 1 94 ? 8.25 29.812 20.609 1 97.94 94 ARG B N 1
ATOM 2479 C CA . ARG B 1 94 ? 7.992 31.094 19.953 1 97.94 94 ARG B CA 1
ATOM 2480 C C . ARG B 1 94 ? 8.961 32.156 20.438 1 97.94 94 ARG B C 1
ATOM 2482 O O . ARG B 1 94 ? 9.344 33.062 19.672 1 97.94 94 ARG B O 1
ATOM 2489 N N . LYS B 1 95 ? 9.469 32.031 21.625 1 97.31 95 LYS B N 1
ATOM 2490 C CA . LYS B 1 95 ? 10.375 33 22.219 1 97.31 95 LYS B CA 1
ATOM 2491 C C . LYS B 1 95 ? 11.766 32.906 21.609 1 97.31 95 LYS B C 1
ATOM 2493 O O . LYS B 1 95 ? 12.5 33.906 21.562 1 97.31 95 LYS B O 1
ATOM 2498 N N . ASP B 1 96 ? 12.078 31.828 21.125 1 96 96 ASP B N 1
ATOM 2499 C CA . ASP B 1 96 ? 13.453 31.562 20.703 1 96 96 ASP B CA 1
ATOM 2500 C C . ASP B 1 96 ? 13.562 31.531 19.172 1 96 96 ASP B C 1
ATOM 2502 O O . ASP B 1 96 ? 14.633 31.812 18.625 1 96 96 ASP B O 1
ATOM 2506 N N . ALA B 1 97 ? 12.477 31.188 18.531 1 97.88 97 ALA B N 1
ATOM 2507 C CA . ALA B 1 97 ? 12.531 30.969 17.094 1 97.88 97 ALA B CA 1
ATOM 2508 C C . ALA B 1 97 ? 12.086 32.219 16.328 1 97.88 97 ALA B C 1
ATOM 2510 O O . ALA B 1 97 ? 11.156 32.906 16.75 1 97.88 97 ALA B O 1
ATOM 2511 N N . ASP B 1 98 ? 12.758 32.469 15.164 1 98.31 98 ASP B N 1
ATOM 2512 C CA . ASP B 1 98 ? 12.25 33.469 14.227 1 98.31 98 ASP B CA 1
ATOM 2513 C C . ASP B 1 98 ? 11.031 32.938 13.469 1 98.31 98 ASP B C 1
ATOM 2515 O O . ASP B 1 98 ? 10.102 33.688 13.18 1 98.31 98 ASP B O 1
ATOM 2519 N N . LEU B 1 99 ? 11.039 31.672 13.172 1 98.56 99 LEU B N 1
ATOM 2520 C CA . LEU B 1 99 ? 9.984 31.031 12.406 1 98.56 99 LEU B CA 1
ATOM 2521 C C . LEU B 1 99 ? 9.617 29.672 13.016 1 98.56 99 LEU B C 1
ATOM 2523 O O . LEU B 1 99 ? 10.508 28.891 13.367 1 98.56 99 LEU B O 1
ATOM 2527 N N . LEU B 1 100 ? 8.367 29.453 13.203 1 98.81 100 LEU B N 1
ATOM 2528 C CA . LEU B 1 100 ? 7.812 28.141 13.508 1 98.81 100 LEU B CA 1
ATOM 2529 C C . LEU B 1 100 ? 7.23 27.484 12.258 1 98.81 100 LEU B C 1
ATOM 2531 O O . LEU B 1 100 ? 6.32 28.047 11.633 1 98.81 100 LEU B O 1
ATOM 2535 N N . ILE B 1 101 ? 7.781 26.312 11.891 1 98.88 101 ILE B N 1
ATOM 2536 C CA . ILE B 1 101 ? 7.43 25.688 10.617 1 98.88 101 ILE B CA 1
ATOM 2537 C C . ILE B 1 101 ? 6.762 24.328 10.883 1 98.88 101 ILE B C 1
ATOM 2539 O O . ILE B 1 101 ? 7.277 23.516 11.648 1 98.88 101 ILE B O 1
ATOM 2543 N N . LEU B 1 102 ? 5.598 24.141 10.312 1 98.94 102 LEU B N 1
ATOM 2544 C CA . LEU B 1 102 ? 4.93 22.844 10.273 1 98.94 102 LEU B CA 1
ATOM 2545 C C . LEU B 1 102 ? 5.242 22.109 8.969 1 98.94 102 LEU B C 1
ATOM 2547 O O . LEU B 1 102 ? 5.051 22.672 7.883 1 98.94 102 LEU B O 1
ATOM 2551 N N . ILE B 1 103 ? 5.754 20.906 9.086 1 98.94 103 ILE B N 1
ATOM 2552 C CA . ILE B 1 103 ? 6.117 20.156 7.887 1 98.94 103 ILE B CA 1
ATOM 2553 C C . ILE B 1 103 ? 5.508 18.75 7.949 1 98.94 103 ILE B C 1
ATOM 2555 O O . ILE B 1 103 ? 5.672 18.047 8.945 1 98.94 103 ILE B O 1
ATOM 2559 N N . SER B 1 104 ? 4.742 18.328 6.945 1 98.62 104 SER B N 1
ATOM 2560 C CA . SER B 1 104 ? 4.008 17.078 7.02 1 98.62 104 SER B CA 1
ATOM 2561 C C . SER B 1 104 ? 3.734 16.5 5.629 1 98.62 104 SER B C 1
ATOM 2563 O O . SER B 1 104 ? 3.619 17.266 4.66 1 98.62 104 SER B O 1
ATOM 2565 N N . ALA B 1 105 ? 3.631 15.219 5.605 1 97.81 105 ALA B N 1
ATOM 2566 C CA . ALA B 1 105 ? 3.215 14.562 4.371 1 97.81 105 ALA B CA 1
ATOM 2567 C C . ALA B 1 105 ? 1.71 14.688 4.16 1 97.81 105 ALA B C 1
ATOM 2569 O O . ALA B 1 105 ? 1.205 14.414 3.068 1 97.81 105 ALA B O 1
ATOM 2570 N N . SER B 1 106 ? 0.955 15.102 5.141 1 98.31 106 SER B N 1
ATOM 2571 C CA . SER B 1 106 ? -0.491 15.25 5.02 1 98.31 106 SER B CA 1
ATOM 2572 C C . SER B 1 106 ? -0.854 16.328 4.008 1 98.31 106 SER B C 1
ATOM 2574 O O . SER B 1 106 ? -0.082 17.266 3.787 1 98.31 106 SER B O 1
ATOM 2576 N N . PRO B 1 107 ? -2.002 16.219 3.461 1 98.75 107 PRO B N 1
ATOM 2577 C CA . PRO B 1 107 ? -2.402 17.125 2.389 1 98.75 107 PRO B CA 1
ATOM 2578 C C . PRO B 1 107 ? -2.494 18.578 2.852 1 98.75 107 PRO B C 1
ATOM 2580 O O . PRO B 1 107 ? -2.936 18.844 3.973 1 98.75 107 PRO B O 1
ATOM 2583 N N . ASP B 1 108 ? -2.172 19.469 1.933 1 98.75 108 ASP B N 1
ATOM 2584 C CA . ASP B 1 108 ? -2.264 20.891 2.227 1 98.75 108 ASP B CA 1
ATOM 2585 C C . ASP B 1 108 ? -3.703 21.297 2.527 1 98.75 108 ASP B C 1
ATOM 2587 O O . ASP B 1 108 ? -3.955 22.062 3.471 1 98.75 108 ASP B O 1
ATOM 2591 N N . PHE B 1 109 ? -4.672 20.719 1.858 1 98.69 109 PHE B N 1
ATOM 2592 C CA . PHE B 1 109 ? -6.055 21.156 2.037 1 98.69 109 PHE B CA 1
ATOM 2593 C C . PHE B 1 109 ? -6.566 20.766 3.422 1 98.69 109 PHE B C 1
ATOM 2595 O O . PHE B 1 109 ? -7.535 21.359 3.912 1 98.69 109 PHE B O 1
ATOM 2602 N N . LEU B 1 110 ? -5.961 19.859 4.082 1 98.88 110 LEU B N 1
ATOM 2603 C CA . LEU B 1 110 ? -6.383 19.484 5.426 1 98.88 110 LEU B CA 1
ATOM 2604 C C . LEU B 1 110 ? -5.66 20.328 6.477 1 98.88 110 LEU B C 1
ATOM 2606 O O . LEU B 1 110 ? -6.199 20.562 7.559 1 98.88 110 LEU B O 1
ATOM 2610 N N . LEU B 1 111 ? -4.457 20.75 6.141 1 98.88 111 LEU B N 1
ATOM 2611 C CA . LEU B 1 111 ? -3.637 21.391 7.168 1 98.88 111 LEU B CA 1
ATOM 2612 C C . LEU B 1 111 ? -3.727 22.906 7.066 1 98.88 111 LEU B C 1
ATOM 2614 O O . LEU B 1 111 ? -3.484 23.609 8.047 1 98.88 111 LEU B O 1
ATOM 2618 N N . GLU B 1 112 ? -4.078 23.422 5.957 1 98.62 112 GLU B N 1
ATOM 2619 C CA . GLU B 1 112 ? -4.172 24.859 5.734 1 98.62 112 GLU B CA 1
ATOM 2620 C C . GLU B 1 112 ? -5.125 25.516 6.727 1 98.62 112 GLU B C 1
ATOM 2622 O O . GLU B 1 112 ? -4.816 26.562 7.297 1 98.62 112 GLU B O 1
ATOM 2627 N N . PRO B 1 113 ? -6.176 24.922 7.051 1 98.19 113 PRO B N 1
ATOM 2628 C CA . PRO B 1 113 ? -7.137 25.578 7.938 1 98.19 113 PRO B CA 1
ATOM 2629 C C . PRO B 1 113 ? -6.664 25.641 9.391 1 98.19 113 PRO B C 1
ATOM 2631 O O . PRO B 1 113 ? -7.223 26.391 10.195 1 98.19 113 PRO B O 1
ATOM 2634 N N . ILE B 1 114 ? -5.621 24.891 9.719 1 98.38 114 ILE B N 1
ATOM 2635 C CA . ILE B 1 114 ? -5.402 24.734 11.156 1 98.38 114 ILE B CA 1
ATOM 2636 C C . ILE B 1 114 ? -4 25.234 11.516 1 98.38 114 ILE B C 1
ATOM 2638 O O . ILE B 1 114 ? -3.746 25.609 12.664 1 98.38 114 ILE B O 1
ATOM 2642 N N . TYR B 1 115 ? -3.055 25.266 10.602 1 98.69 115 TYR B N 1
ATOM 2643 C CA . TYR B 1 115 ? -1.656 25.453 10.977 1 98.69 115 TYR B CA 1
ATOM 2644 C C . TYR B 1 115 ? -1.427 26.812 11.617 1 98.69 115 TYR B C 1
ATOM 2646 O O . TYR B 1 115 ? -0.688 26.938 12.594 1 98.69 115 TYR B O 1
ATOM 2654 N N . LYS B 1 116 ? -2.125 27.875 11.148 1 98.38 116 LYS B N 1
ATOM 2655 C CA . LYS B 1 116 ? -1.96 29.203 11.727 1 98.38 116 LYS B CA 1
ATOM 2656 C C . LYS B 1 116 ? -2.568 29.281 13.125 1 98.38 116 LYS B C 1
ATOM 2658 O O . LYS B 1 116 ? -1.996 29.891 14.023 1 98.38 116 LYS B O 1
ATOM 2663 N N . LYS B 1 117 ? -3.672 28.625 13.234 1 97.62 117 LYS B N 1
ATOM 2664 C CA . LYS B 1 117 ? -4.34 28.594 14.531 1 97.62 117 LYS B CA 1
ATOM 2665 C C . LYS B 1 117 ? -3.459 27.922 15.586 1 97.62 117 LYS B C 1
ATOM 2667 O O . LYS B 1 117 ? -3.537 28.25 16.766 1 97.62 117 LYS B O 1
ATOM 2672 N N . LEU B 1 118 ? -2.6 27 15.156 1 98.38 118 LEU B N 1
ATOM 2673 C CA . LEU B 1 118 ? -1.711 26.281 16.062 1 98.38 118 LEU B CA 1
ATOM 2674 C C . LEU B 1 118 ? -0.452 27.094 16.344 1 98.38 118 LEU B C 1
ATOM 2676 O O . LEU B 1 118 ? 0.367 26.703 17.188 1 98.38 118 LEU B O 1
ATOM 2680 N N . GLY B 1 119 ? -0.229 28.219 15.586 1 98.25 119 GLY B N 1
ATOM 2681 C CA . GLY B 1 119 ? 0.86 29.125 15.906 1 98.25 119 GLY B CA 1
ATOM 2682 C C . GLY B 1 119 ? 2.012 29.047 14.93 1 98.25 119 GLY B C 1
ATOM 2683 O O . GLY B 1 119 ? 3.084 29.609 15.172 1 98.25 119 GLY B O 1
ATOM 2684 N N . PHE B 1 120 ? 1.765 28.406 13.812 1 98.81 120 PHE B N 1
ATOM 2685 C CA . PHE B 1 120 ? 2.859 28.25 12.867 1 98.81 120 PHE B CA 1
ATOM 2686 C C . PHE B 1 120 ? 2.887 29.406 11.875 1 98.81 120 PHE B C 1
ATOM 2688 O O . PHE B 1 120 ? 1.838 29.938 11.5 1 98.81 120 PHE B O 1
ATOM 2695 N N . ASP B 1 121 ? 4.086 29.688 11.422 1 98.62 121 ASP B N 1
ATOM 2696 C CA . ASP B 1 121 ? 4.289 30.75 10.43 1 98.62 121 ASP B CA 1
ATOM 2697 C C . ASP B 1 121 ? 4.242 30.188 9.008 1 98.62 121 ASP B C 1
ATOM 2699 O O . ASP B 1 121 ? 3.793 30.875 8.086 1 98.62 121 ASP B O 1
ATOM 2703 N N . ILE B 1 122 ? 4.754 29.016 8.859 1 98.81 122 ILE B N 1
ATOM 2704 C CA . ILE B 1 122 ? 4.906 28.406 7.543 1 98.81 122 ILE B CA 1
ATOM 2705 C C . ILE B 1 122 ? 4.391 26.969 7.574 1 98.81 122 ILE B C 1
ATOM 2707 O O . ILE B 1 122 ? 4.617 26.25 8.547 1 98.81 122 ILE B O 1
ATOM 2711 N N . LEU B 1 123 ? 3.686 26.609 6.531 1 98.88 123 LEU B N 1
ATOM 2712 C CA . LEU B 1 123 ? 3.268 25.219 6.312 1 98.88 123 LEU B CA 1
ATOM 2713 C C . LEU B 1 123 ? 3.967 24.625 5.098 1 98.88 123 LEU B C 1
ATOM 2715 O O . LEU B 1 123 ? 3.912 25.203 4.004 1 98.88 123 LEU B O 1
ATOM 2719 N N . ILE B 1 124 ? 4.691 23.562 5.289 1 98.88 124 ILE B N 1
ATOM 2720 C CA . ILE B 1 124 ? 5.238 22.734 4.223 1 98.88 124 ILE B CA 1
ATOM 2721 C C . ILE B 1 124 ? 4.527 21.375 4.203 1 98.88 124 ILE B C 1
ATOM 2723 O O . ILE B 1 124 ? 4.652 20.594 5.145 1 98.88 124 ILE B O 1
ATOM 2727 N N . SER B 1 125 ? 3.732 21.094 3.205 1 98.75 125 SER B N 1
ATOM 2728 C CA . SER B 1 125 ? 2.941 19.859 3.17 1 98.75 125 SER B CA 1
ATOM 2729 C C . SER B 1 125 ? 2.826 19.312 1.75 1 98.75 125 SER B C 1
ATOM 2731 O O . SER B 1 125 ? 3.459 19.844 0.828 1 98.75 125 SER B O 1
ATOM 2733 N N . THR B 1 126 ? 2.209 18.188 1.632 1 98.75 126 THR B N 1
ATOM 2734 C CA . THR B 1 126 ? 1.963 17.641 0.301 1 98.75 126 THR B CA 1
ATOM 2735 C C . THR B 1 126 ? 0.932 18.484 -0.444 1 98.75 126 THR B C 1
ATOM 2737 O O . THR B 1 126 ? -0.12 18.828 0.106 1 98.75 126 THR B O 1
ATOM 2740 N N . LYS B 1 127 ? 1.221 18.797 -1.659 1 98.62 127 LYS B N 1
ATOM 2741 C CA . LYS B 1 127 ? 0.377 19.703 -2.434 1 98.62 127 LYS B CA 1
ATOM 2742 C C . LYS B 1 127 ? -0.634 18.922 -3.273 1 98.62 127 LYS B C 1
ATOM 2744 O O . LYS B 1 127 ? -0.277 17.953 -3.943 1 98.62 127 LYS B O 1
ATOM 2749 N N . TYR B 1 128 ? -1.877 19.406 -3.182 1 98.56 128 TYR B N 1
ATOM 2750 C CA . TYR B 1 128 ? -2.947 18.812 -3.969 1 98.56 128 TYR B CA 1
ATOM 2751 C C . TYR B 1 128 ? -3.666 19.859 -4.809 1 98.56 128 TYR B C 1
ATOM 2753 O O . TYR B 1 128 ? -3.797 21.016 -4.391 1 98.56 128 TYR B O 1
ATOM 2761 N N . SER B 1 129 ? -4.086 19.5 -6.027 1 98.25 129 SER B N 1
ATOM 2762 C CA . SER B 1 129 ? -5.039 20.219 -6.867 1 98.25 129 SER B CA 1
ATOM 2763 C C . SER B 1 129 ? -6.234 19.344 -7.223 1 98.25 129 SER B C 1
ATOM 2765 O O . SER B 1 129 ? -6.078 18.281 -7.812 1 98.25 129 SER B O 1
ATOM 2767 N N . ASN B 1 130 ? -7.398 19.766 -6.805 1 97.56 130 ASN B N 1
ATOM 2768 C CA . ASN B 1 130 ? -8.609 18.984 -7.016 1 97.56 130 ASN B CA 1
ATOM 2769 C C . ASN B 1 130 ? -8.445 17.562 -6.5 1 97.56 130 ASN B C 1
ATOM 2771 O O . ASN B 1 130 ? -8.734 16.594 -7.219 1 97.56 130 ASN B O 1
ATOM 2775 N N . PHE B 1 131 ? -7.852 17.453 -5.387 1 98.38 131 PHE B N 1
ATOM 2776 C CA . PHE B 1 131 ? -7.684 16.219 -4.629 1 98.38 131 PHE B CA 1
ATOM 2777 C C . PHE B 1 131 ? -6.797 15.242 -5.383 1 98.38 131 PHE B C 1
ATOM 2779 O O . PHE B 1 131 ? -6.902 14.031 -5.191 1 98.38 131 PHE B O 1
ATOM 2786 N N . THR B 1 132 ? -5.977 15.805 -6.258 1 98.44 132 THR B N 1
ATOM 2787 C CA . THR B 1 132 ? -4.918 15.062 -6.938 1 98.44 132 THR B CA 1
ATOM 2788 C C . THR B 1 132 ? -3.543 15.578 -6.523 1 98.44 132 THR B C 1
ATOM 2790 O O . THR B 1 132 ? -3.301 16.781 -6.523 1 98.44 132 THR B O 1
ATOM 2793 N N . LEU B 1 133 ? -2.727 14.672 -6.156 1 98.56 133 LEU B N 1
ATOM 2794 C CA . LEU B 1 133 ? -1.409 15.008 -5.629 1 98.56 133 LEU B CA 1
ATOM 2795 C C . LEU B 1 133 ? -0.539 15.648 -6.703 1 98.56 133 LEU B C 1
ATOM 2797 O O . LEU B 1 133 ? -0.456 15.141 -7.824 1 98.56 133 LEU B O 1
ATOM 2801 N N . ILE B 1 134 ? 0.039 16.75 -6.375 1 98.12 134 ILE B N 1
ATOM 2802 C CA . ILE B 1 134 ? 0.957 17.469 -7.262 1 98.12 134 ILE B CA 1
ATOM 2803 C C . ILE B 1 134 ? 2.396 17.203 -6.828 1 98.12 134 ILE B C 1
ATOM 2805 O O . ILE B 1 134 ? 2.752 17.422 -5.668 1 98.12 134 ILE B O 1
ATOM 2809 N N . GLY B 1 135 ? 3.195 16.766 -7.781 1 97.06 135 GLY B N 1
ATOM 2810 C CA . GLY B 1 135 ? 4.582 16.484 -7.438 1 97.06 135 GLY B CA 1
ATOM 2811 C C . GLY B 1 135 ? 4.75 15.266 -6.562 1 97.06 135 GLY B C 1
ATOM 2812 O O . GLY B 1 135 ? 4.23 14.188 -6.879 1 97.06 135 GLY B O 1
ATOM 2813 N N . LYS B 1 136 ? 5.621 15.398 -5.492 1 96.81 136 LYS B N 1
ATOM 2814 C CA . LYS B 1 136 ? 5.957 14.273 -4.629 1 96.81 136 LYS B CA 1
ATOM 2815 C C . LYS B 1 136 ? 5.305 14.422 -3.256 1 96.81 136 LYS B C 1
ATOM 2817 O O . LYS B 1 136 ? 4.953 15.531 -2.846 1 96.81 136 LYS B O 1
ATOM 2822 N N . ASN B 1 137 ? 5.105 13.297 -2.652 1 96.81 137 ASN B N 1
ATOM 2823 C CA . ASN B 1 137 ? 4.723 13.297 -1.245 1 96.81 137 ASN B CA 1
ATOM 2824 C C . ASN B 1 137 ? 5.781 13.969 -0.375 1 96.81 137 ASN B C 1
ATOM 2826 O O . ASN B 1 137 ? 6.98 13.742 -0.562 1 96.81 137 ASN B O 1
ATOM 2830 N N . CYS B 1 138 ? 5.348 14.844 0.511 1 97.94 138 CYS B N 1
ATOM 2831 C CA . CYS B 1 138 ? 6.262 15.547 1.4 1 97.94 138 CYS B CA 1
ATOM 2832 C C . CYS B 1 138 ? 6.73 14.641 2.533 1 97.94 138 CYS B C 1
ATOM 2834 O O . CYS B 1 138 ? 6.355 14.836 3.689 1 97.94 138 CYS B O 1
ATOM 2836 N N . LYS B 1 139 ? 7.574 13.742 2.211 1 96.12 139 LYS B N 1
ATOM 2837 C CA . LYS B 1 139 ? 8.039 12.727 3.152 1 96.12 139 LYS B CA 1
ATOM 2838 C C . LYS B 1 139 ? 9.547 12.531 3.053 1 96.12 139 LYS B C 1
ATOM 2840 O O . LYS B 1 139 ? 10.141 12.75 1.991 1 96.12 139 LYS B O 1
ATOM 2845 N N . LYS B 1 140 ? 10.164 12.133 4.129 1 95.88 140 LYS B N 1
ATOM 2846 C CA . LYS B 1 140 ? 11.586 11.789 4.184 1 95.88 140 LYS B CA 1
ATOM 2847 C C . LYS B 1 140 ? 12.445 12.906 3.611 1 95.88 140 LYS B C 1
ATOM 2849 O O . LYS B 1 140 ? 12.344 14.062 4.035 1 95.88 140 LYS B O 1
ATOM 2854 N N . ASP B 1 141 ? 13.211 12.516 2.525 1 97.5 141 ASP B N 1
ATOM 2855 C CA . ASP B 1 141 ? 14.133 13.477 1.936 1 97.5 141 ASP B CA 1
ATOM 2856 C C . ASP B 1 141 ? 13.375 14.641 1.301 1 97.5 141 ASP B C 1
ATOM 2858 O O . ASP B 1 141 ? 13.891 15.766 1.234 1 97.5 141 ASP B O 1
ATOM 2862 N N . GLU B 1 142 ? 12.211 14.383 0.896 1 98.19 142 GLU B N 1
ATOM 2863 C CA . GLU B 1 142 ? 11.43 15.43 0.246 1 98.19 142 GLU B CA 1
ATOM 2864 C C . GLU B 1 142 ? 11.102 16.562 1.221 1 98.19 142 GLU B C 1
ATOM 2866 O O . GLU B 1 142 ? 11.008 17.719 0.824 1 98.19 142 GLU B O 1
ATOM 2871 N N . LYS B 1 143 ? 10.945 16.234 2.49 1 98.44 143 LYS B N 1
ATOM 2872 C CA . LYS B 1 143 ? 10.75 17.266 3.508 1 98.44 143 LYS B CA 1
ATOM 2873 C C . LYS B 1 143 ? 11.93 18.234 3.553 1 98.44 143 LYS B C 1
ATOM 2875 O O . LYS B 1 143 ? 11.742 19.453 3.549 1 98.44 143 LYS B O 1
ATOM 2880 N N . LEU B 1 144 ? 13.039 17.656 3.582 1 98.31 144 LEU B N 1
ATOM 2881 C CA . LEU B 1 144 ? 14.242 18.484 3.617 1 98.31 144 LEU B CA 1
ATOM 2882 C C . LEU B 1 144 ? 14.375 19.312 2.344 1 98.31 144 LEU B C 1
ATOM 2884 O O . LEU B 1 144 ? 14.703 20.5 2.402 1 98.31 144 LEU B O 1
ATOM 2888 N N . LYS B 1 145 ? 14.133 18.688 1.215 1 98.31 145 LYS B N 1
ATOM 2889 C CA . LYS B 1 145 ? 14.211 19.391 -0.062 1 98.31 145 LYS B CA 1
ATOM 2890 C C . LYS B 1 145 ? 13.297 20.609 -0.069 1 98.31 145 LYS B C 1
ATOM 2892 O O . LYS B 1 145 ? 13.711 21.703 -0.459 1 98.31 145 LYS B O 1
ATOM 2897 N N . ARG B 1 146 ? 12.117 20.453 0.377 1 98.5 146 ARG B N 1
ATOM 2898 C CA . ARG B 1 146 ? 11.148 21.547 0.385 1 98.5 146 ARG B CA 1
ATOM 2899 C C . ARG B 1 146 ? 11.555 22.641 1.363 1 98.5 146 ARG B C 1
ATOM 2901 O O . ARG B 1 146 ? 11.359 23.828 1.095 1 98.5 146 ARG B O 1
ATOM 2908 N N . LEU B 1 147 ? 12.055 22.234 2.486 1 98.5 147 LEU B N 1
ATOM 2909 C CA . LEU B 1 147 ? 12.57 23.219 3.432 1 98.5 147 LEU B CA 1
ATOM 2910 C C . LEU B 1 147 ? 13.672 24.062 2.793 1 98.5 147 LEU B C 1
ATOM 2912 O O . LEU B 1 147 ? 13.656 25.281 2.898 1 98.5 147 LEU B O 1
ATOM 2916 N N . ASN B 1 148 ? 14.555 23.391 2.082 1 97.75 148 ASN B N 1
ATOM 2917 C CA . ASN B 1 148 ? 15.68 24.078 1.451 1 97.75 148 ASN B CA 1
ATOM 2918 C C . ASN B 1 148 ? 15.219 25 0.332 1 97.75 148 ASN B C 1
ATOM 2920 O O . ASN B 1 148 ? 15.852 26.031 0.073 1 97.75 148 ASN B O 1
ATOM 2924 N N . GLU B 1 149 ? 14.18 24.594 -0.337 1 97.75 149 GLU B N 1
ATOM 2925 C CA . GLU B 1 149 ? 13.625 25.438 -1.4 1 97.75 149 GLU B CA 1
ATOM 2926 C C . GLU B 1 149 ? 13.117 26.766 -0.85 1 97.75 149 GLU B C 1
ATOM 2928 O O . GLU B 1 149 ? 13.055 27.75 -1.576 1 97.75 149 GLU B O 1
ATOM 2933 N N . LEU B 1 150 ? 12.727 26.781 0.395 1 96.75 150 LEU B N 1
ATOM 2934 C CA . LEU B 1 150 ? 12.258 28.016 1.033 1 96.75 150 LEU B CA 1
ATOM 2935 C C . LEU B 1 150 ? 13.43 28.906 1.418 1 96.75 150 LEU B C 1
ATOM 2937 O O . LEU B 1 150 ? 13.273 30.125 1.528 1 96.75 150 LEU B O 1
ATOM 2941 N N . GLY B 1 151 ? 14.57 28.297 1.737 1 95.12 151 GLY B N 1
ATOM 2942 C CA . GLY B 1 151 ? 15.758 29.031 2.146 1 95.12 151 GLY B CA 1
ATOM 2943 C C . GLY B 1 151 ? 16.625 28.25 3.121 1 95.12 151 GLY B C 1
ATOM 2944 O O . GLY B 1 151 ? 16.406 27.062 3.342 1 95.12 151 GLY B O 1
ATOM 2945 N N . SER B 1 152 ? 17.656 28.922 3.539 1 95.44 152 SER B N 1
ATOM 2946 C CA . SER B 1 152 ? 18.531 28.359 4.555 1 95.44 152 SER B CA 1
ATOM 2947 C C . SER B 1 152 ? 18.094 28.766 5.957 1 95.44 152 SER B C 1
ATOM 2949 O O . SER B 1 152 ? 17.844 29.938 6.215 1 95.44 152 SER B O 1
ATOM 2951 N N . PHE B 1 153 ? 18 27.781 6.816 1 97.69 153 PHE B N 1
ATOM 2952 C CA . PHE B 1 153 ? 17.578 28.047 8.18 1 97.69 153 PHE B CA 1
ATOM 2953 C C . PHE B 1 153 ? 18.578 27.5 9.18 1 97.69 153 PHE B C 1
ATOM 2955 O O . PHE B 1 153 ? 19.25 26.5 8.906 1 97.69 153 PHE B O 1
ATOM 2962 N N . ASP B 1 154 ? 18.719 28.219 10.258 1 98.25 154 ASP B N 1
ATOM 2963 C CA . ASP B 1 154 ? 19.312 27.641 11.461 1 98.25 154 ASP B CA 1
ATOM 2964 C C . ASP B 1 154 ? 18.266 26.859 12.266 1 98.25 154 ASP B C 1
ATOM 2966 O O . ASP B 1 154 ? 17.516 27.438 13.047 1 98.25 154 ASP B O 1
ATOM 2970 N N . VAL B 1 155 ? 18.281 25.547 12.078 1 98.69 155 VAL B N 1
ATOM 2971 C CA . VAL B 1 155 ? 17.234 24.734 12.688 1 98.69 155 VAL B CA 1
ATOM 2972 C C . VAL B 1 155 ? 17.594 24.438 14.141 1 98.69 155 VAL B C 1
ATOM 2974 O O . VAL B 1 155 ? 18.422 23.562 14.422 1 98.69 155 VAL B O 1
ATOM 2977 N N . LEU B 1 156 ? 16.875 25.094 14.977 1 98.69 156 LEU B N 1
ATOM 2978 C CA . LEU B 1 156 ? 17.156 24.984 16.406 1 98.69 156 LEU B CA 1
ATOM 2979 C C . LEU B 1 156 ? 16.688 23.656 16.953 1 98.69 156 LEU B C 1
ATOM 2981 O O . LEU B 1 156 ? 17.344 23.062 17.812 1 98.69 156 LEU B O 1
ATOM 2985 N N . CYS B 1 157 ? 15.523 23.219 16.516 1 98.69 157 CYS B N 1
ATOM 2986 C CA . CYS B 1 157 ? 14.891 22.016 17.047 1 98.69 157 CYS B CA 1
ATOM 2987 C C . CYS B 1 157 ? 13.938 21.406 16.016 1 98.69 157 CYS B C 1
ATOM 2989 O O . CYS B 1 157 ? 13.312 22.125 15.242 1 98.69 157 CYS B O 1
ATOM 2991 N N . PHE B 1 158 ? 13.891 20.109 16.016 1 98.81 158 PHE B N 1
ATOM 2992 C CA . PHE B 1 158 ? 12.938 19.391 15.18 1 98.81 158 PHE B CA 1
ATOM 2993 C C . PHE B 1 158 ? 12.188 18.344 15.992 1 98.81 158 PHE B C 1
ATOM 2995 O O . PHE B 1 158 ? 12.797 17.594 16.766 1 98.81 158 PHE B O 1
ATOM 3002 N N . TYR B 1 159 ? 10.82 18.344 15.844 1 98.81 159 TYR B N 1
ATOM 3003 C CA . TYR B 1 159 ? 9.938 17.422 16.547 1 98.81 159 TYR B CA 1
ATOM 3004 C C . TYR B 1 159 ? 9.328 16.422 15.57 1 98.81 159 TYR B C 1
ATOM 3006 O O . TYR B 1 159 ? 8.711 16.797 14.578 1 98.81 159 TYR B O 1
ATOM 3014 N N . SER B 1 160 ? 9.5 15.172 15.82 1 98.62 160 SER B N 1
ATOM 3015 C CA . SER B 1 160 ? 8.891 14.141 14.984 1 98.62 160 SER B CA 1
ATOM 3016 C C . SER B 1 160 ? 8.789 12.812 15.742 1 98.62 160 SER B C 1
ATOM 3018 O O . SER B 1 160 ? 9.516 12.586 16.703 1 98.62 160 SER B O 1
ATOM 3020 N N . ASP B 1 161 ? 7.859 11.984 15.32 1 97.56 161 ASP B N 1
ATOM 3021 C CA . ASP B 1 161 ? 7.688 10.68 15.953 1 97.56 161 ASP B CA 1
ATOM 3022 C C . ASP B 1 161 ? 8.398 9.586 15.148 1 97.56 161 ASP B C 1
ATOM 3024 O O . ASP B 1 161 ? 8.484 8.438 15.594 1 97.56 161 ASP B O 1
ATOM 3028 N N . SER B 1 162 ? 8.922 9.961 14.039 1 95.56 162 SER B N 1
ATOM 3029 C CA . SER B 1 162 ? 9.328 8.906 13.117 1 95.56 162 SER B CA 1
ATOM 3030 C C . SER B 1 162 ? 10.789 9.062 12.703 1 95.56 162 SER B C 1
ATOM 3032 O O . SER B 1 162 ? 11.242 10.18 12.43 1 95.56 162 SER B O 1
ATOM 3034 N N . LEU B 1 163 ? 11.5 7.934 12.492 1 95.25 163 LEU B N 1
ATOM 3035 C CA . LEU B 1 163 ? 12.883 7.922 12.023 1 95.25 163 LEU B CA 1
ATOM 3036 C C . LEU B 1 163 ? 12.953 8.258 10.531 1 95.25 163 LEU B C 1
ATOM 3038 O O . LEU B 1 163 ? 14.016 8.586 10.016 1 95.25 163 LEU B O 1
ATOM 3042 N N . SER B 1 164 ? 11.828 8.141 9.914 1 94.12 164 SER B N 1
ATOM 3043 C CA . SER B 1 164 ? 11.805 8.516 8.508 1 94.12 164 SER B CA 1
ATOM 3044 C C . SER B 1 164 ? 12.188 9.977 8.32 1 94.12 164 SER B C 1
ATOM 3046 O O . SER B 1 164 ? 12.539 10.398 7.215 1 94.12 164 SER B O 1
ATOM 3048 N N . ASP B 1 165 ? 12.203 10.641 9.383 1 97.38 165 ASP B N 1
ATOM 3049 C CA . ASP B 1 165 ? 12.531 12.062 9.328 1 97.38 165 ASP B CA 1
ATOM 3050 C C . ASP B 1 165 ? 14 12.305 9.68 1 97.38 165 ASP B C 1
ATOM 3052 O O . ASP B 1 165 ? 14.383 13.422 10.031 1 97.38 165 ASP B O 1
ATOM 3056 N N . LEU B 1 166 ? 14.766 11.32 9.523 1 97.44 166 LEU B N 1
ATOM 3057 C CA . LEU B 1 166 ? 16.188 11.398 9.844 1 97.44 166 LEU B CA 1
ATOM 3058 C C . LEU B 1 166 ? 16.844 12.555 9.094 1 97.44 166 LEU B C 1
ATOM 3060 O O . LEU B 1 166 ? 17.641 13.305 9.672 1 97.44 166 LEU B O 1
ATOM 3064 N N . PRO B 1 167 ? 16.547 12.781 7.801 1 97.75 167 PRO B N 1
ATOM 3065 C CA . PRO B 1 167 ? 17.188 13.891 7.09 1 97.75 167 PRO B CA 1
ATOM 3066 C C . PRO B 1 167 ? 16.969 15.234 7.789 1 97.75 167 PRO B C 1
ATOM 3068 O O . PRO B 1 167 ? 17.891 16.062 7.84 1 97.75 167 PRO B O 1
ATOM 3071 N N . LEU B 1 168 ? 15.836 15.484 8.383 1 98.19 168 LEU B N 1
ATOM 3072 C CA . LEU B 1 168 ? 15.555 16.734 9.078 1 98.19 168 LEU B CA 1
ATOM 3073 C C . LEU B 1 168 ? 16.172 16.719 10.477 1 98.19 168 LEU B C 1
ATOM 3075 O O . LEU B 1 168 ? 16.688 17.75 10.938 1 98.19 168 LEU B O 1
ATOM 3079 N N . PHE B 1 169 ? 16.062 15.578 11.102 1 98.19 169 PHE B N 1
ATOM 3080 C CA . PHE B 1 169 ? 16.719 15.445 12.398 1 98.19 169 PHE B CA 1
ATOM 3081 C C . PHE B 1 169 ? 18.203 15.812 12.297 1 98.19 169 PHE B C 1
ATOM 3083 O O . PHE B 1 169 ? 18.734 16.484 13.18 1 98.19 169 PHE B O 1
ATOM 3090 N N . ASN B 1 170 ? 18.797 15.445 11.242 1 97.81 170 ASN B N 1
ATOM 3091 C CA . ASN B 1 170 ? 20.234 15.578 11.094 1 97.81 170 ASN B CA 1
ATOM 3092 C C . ASN B 1 170 ? 20.672 17.031 11.008 1 97.81 170 ASN B C 1
ATOM 3094 O O . ASN B 1 170 ? 21.797 17.375 11.359 1 97.81 170 ASN B O 1
ATOM 3098 N N . ILE B 1 171 ? 19.844 17.891 10.609 1 97.88 171 ILE B N 1
ATOM 3099 C CA . ILE B 1 171 ? 20.25 19.281 10.445 1 97.88 171 ILE B CA 1
ATOM 3100 C C . ILE B 1 171 ? 19.797 20.094 11.648 1 97.88 171 ILE B C 1
ATOM 3102 O O . ILE B 1 171 ? 20.094 21.297 11.75 1 97.88 171 ILE B O 1
ATOM 3106 N N . ALA B 1 172 ? 19.062 19.516 12.562 1 98.5 172 ALA B N 1
ATOM 3107 C CA . ALA B 1 172 ? 18.578 20.219 13.742 1 98.5 172 ALA B CA 1
ATOM 3108 C C . ALA B 1 172 ? 19.609 20.203 14.859 1 98.5 172 ALA B C 1
ATOM 3110 O O . ALA B 1 172 ? 20.281 19.188 15.078 1 98.5 172 ALA B O 1
ATOM 3111 N N . LYS B 1 173 ? 19.75 21.266 15.539 1 98.38 173 LYS B N 1
ATOM 3112 C CA . LYS B 1 173 ? 20.641 21.328 16.688 1 98.38 173 LYS B CA 1
ATOM 3113 C C . LYS B 1 173 ? 20.109 20.453 17.828 1 98.38 173 LYS B C 1
ATOM 3115 O O . LYS B 1 173 ? 20.891 19.75 18.484 1 98.38 173 LYS B O 1
ATOM 3120 N N . LYS B 1 174 ? 18.859 20.547 18.109 1 98.44 174 LYS B N 1
ATOM 3121 C CA . LYS B 1 174 ? 18.172 19.719 19.094 1 98.44 174 LYS B CA 1
ATOM 3122 C C . LYS B 1 174 ? 17.141 18.812 18.438 1 98.44 174 LYS B C 1
ATOM 3124 O O . LYS B 1 174 ? 16.344 19.266 17.594 1 98.44 174 LYS B O 1
ATOM 3129 N N . LYS B 1 175 ? 17.203 17.562 18.781 1 98.44 175 LYS B N 1
ATOM 3130 C CA . LYS B 1 175 ? 16.266 16.547 18.266 1 98.44 175 LYS B CA 1
ATOM 3131 C C . LYS B 1 175 ? 15.289 16.109 19.328 1 98.44 175 LYS B C 1
ATOM 3133 O O . LYS B 1 175 ? 15.695 15.664 20.406 1 98.44 175 LYS B O 1
ATOM 3138 N N . ILE B 1 176 ? 14.023 16.219 19.016 1 98.56 176 ILE B N 1
ATOM 3139 C CA . ILE B 1 176 ? 13 15.781 19.969 1 98.56 176 ILE B CA 1
ATOM 3140 C C . ILE B 1 176 ? 12.102 14.742 19.328 1 98.56 176 ILE B C 1
ATOM 3142 O O . ILE B 1 176 ? 11.422 15.023 18.328 1 98.56 176 ILE B O 1
ATOM 3146 N N . SER B 1 177 ? 12.078 13.586 19.859 1 98.12 177 SER B N 1
ATOM 3147 C CA . SER B 1 177 ? 11.188 12.531 19.391 1 98.12 177 SER B CA 1
ATOM 3148 C C . SER B 1 177 ? 9.922 12.469 20.234 1 98.12 177 SER B C 1
ATOM 3150 O O . SER B 1 177 ? 9.969 12.633 21.453 1 98.12 177 SER B O 1
ATOM 3152 N N . ILE B 1 178 ? 8.828 12.281 19.594 1 98.31 178 ILE B N 1
ATOM 3153 C CA . ILE B 1 178 ? 7.547 12.188 20.281 1 98.31 178 ILE B CA 1
ATOM 3154 C C . ILE B 1 178 ? 7.047 10.75 20.25 1 98.31 178 ILE B C 1
ATOM 3156 O O . ILE B 1 178 ? 6.969 10.133 19.188 1 98.31 178 ILE B O 1
ATOM 3160 N N . ASN B 1 179 ? 6.75 10.195 21.391 1 96.75 179 ASN B N 1
ATOM 3161 C CA . ASN B 1 179 ? 6.137 8.883 21.547 1 96.75 179 ASN B CA 1
ATOM 3162 C C . ASN B 1 179 ? 4.801 8.969 22.281 1 96.75 179 ASN B C 1
ATOM 3164 O O . ASN B 1 179 ? 4.77 9.055 23.5 1 96.75 179 ASN B O 1
ATOM 3168 N N . LYS B 1 180 ? 3.746 8.898 21.562 1 95.25 180 LYS B N 1
ATOM 3169 C CA . LYS B 1 180 ? 2.395 8.969 22.125 1 95.25 180 LYS B CA 1
ATOM 3170 C C . LYS B 1 180 ? 2.234 10.195 23.016 1 95.25 180 LYS B C 1
ATOM 3172 O O . LYS B 1 180 ? 1.739 10.078 24.141 1 95.25 180 LYS B O 1
ATOM 3177 N N . GLY B 1 181 ? 2.816 11.242 22.516 1 96.56 181 GLY B N 1
ATOM 3178 C CA . GLY B 1 181 ? 2.613 12.508 23.203 1 96.56 181 GLY B CA 1
ATOM 3179 C C . GLY B 1 181 ? 3.703 12.82 24.203 1 96.56 181 GLY B C 1
ATOM 3180 O O . GLY B 1 181 ? 3.725 13.914 24.781 1 96.56 181 GLY B O 1
ATOM 3181 N N . ASN B 1 182 ? 4.578 11.906 24.406 1 96.62 182 ASN B N 1
ATOM 3182 C CA . ASN B 1 182 ? 5.699 12.148 25.312 1 96.62 182 ASN B CA 1
ATOM 3183 C C . ASN B 1 182 ? 6.945 12.602 24.562 1 96.62 182 ASN B C 1
ATOM 3185 O O . ASN B 1 182 ? 7.316 12 23.547 1 96.62 182 ASN B O 1
ATOM 3189 N N . LYS B 1 183 ? 7.559 13.609 25.125 1 96.5 183 LYS B N 1
ATOM 3190 C CA . LYS B 1 183 ? 8.773 14.148 24.516 1 96.5 183 LYS B CA 1
ATOM 3191 C C . LYS B 1 183 ? 10.008 13.398 25 1 96.5 183 LYS B C 1
ATOM 3193 O O . LYS B 1 183 ? 10.188 13.188 26.203 1 96.5 183 LYS B O 1
ATOM 3198 N N . VAL B 1 184 ? 10.758 12.984 24.078 1 95.56 184 VAL B N 1
ATOM 3199 C CA . VAL B 1 184 ? 12.031 12.336 24.375 1 95.56 184 VAL B CA 1
ATOM 3200 C C . VAL B 1 184 ? 13.156 13.031 23.625 1 95.56 184 VAL B C 1
ATOM 3202 O O . VAL B 1 184 ? 13.055 13.273 22.422 1 95.56 184 VAL B O 1
ATOM 3205 N N . LEU B 1 185 ? 14.195 13.367 24.359 1 96.06 185 LEU B N 1
ATOM 3206 C CA . LEU B 1 185 ? 15.359 13.969 23.703 1 96.06 185 LEU B CA 1
ATOM 3207 C C . LEU B 1 185 ? 16.094 12.938 22.859 1 96.06 185 LEU B C 1
ATOM 3209 O O . LEU B 1 185 ? 16.328 11.812 23.297 1 96.06 185 LEU B O 1
ATOM 3213 N N . GLY B 1 186 ? 16.328 13.281 21.625 1 96.12 186 GLY B N 1
ATOM 3214 C CA . GLY B 1 186 ? 17.031 12.383 20.719 1 96.12 186 GLY B CA 1
ATOM 3215 C C . GLY B 1 186 ? 16.156 11.805 19.641 1 96.12 186 GLY B C 1
ATOM 3216 O O . GLY B 1 186 ? 15.055 12.305 19.375 1 96.12 186 GLY B O 1
ATOM 3217 N N . LEU B 1 187 ? 16.688 10.844 18.922 1 95.31 187 LEU B N 1
ATOM 3218 C CA . LEU B 1 187 ? 16.016 10.219 17.781 1 95.31 187 LEU B CA 1
ATOM 3219 C C . LEU B 1 187 ? 14.953 9.234 18.25 1 95.31 187 LEU B C 1
ATOM 3221 O O . LEU B 1 187 ? 15.055 8.68 19.359 1 95.31 187 LEU B O 1
ATOM 3225 N N . PRO B 1 188 ? 13.859 9.109 17.469 1 92.94 188 PRO B N 1
ATOM 3226 C CA . PRO B 1 188 ? 12.891 8.062 17.797 1 92.94 188 PRO B CA 1
ATOM 3227 C C . PRO B 1 188 ? 13.516 6.672 17.859 1 92.94 188 PRO B C 1
ATOM 3229 O O . PRO B 1 188 ? 14.523 6.422 17.188 1 92.94 188 PRO B O 1
ATOM 3232 N N . LYS B 1 189 ? 13.125 5.859 18.828 1 74.5 189 LYS B N 1
ATOM 3233 C CA . LYS B 1 189 ? 13.633 4.496 18.953 1 74.5 189 LYS B CA 1
ATOM 3234 C C . LYS B 1 189 ? 13.281 3.672 17.703 1 74.5 189 LYS B C 1
ATOM 3236 O O . LYS B 1 189 ? 12.227 3.861 17.109 1 74.5 189 LYS B O 1
ATOM 3241 N N . LYS B 1 190 ? 14.516 3.182 17.328 1 62.53 190 LYS B N 1
ATOM 3242 C CA . LYS B 1 190 ? 14.234 2.229 16.25 1 62.53 190 LYS B CA 1
ATOM 3243 C C . LYS B 1 190 ? 13.242 1.163 16.703 1 62.53 190 LYS B C 1
ATOM 3245 O O . LYS B 1 190 ? 13.258 0.747 17.859 1 62.53 190 LYS B O 1
ATOM 3250 N N . ASN B 1 191 ? 12.18 1.078 16.406 1 47.84 191 ASN B N 1
ATOM 3251 C CA . ASN B 1 191 ? 11.633 -0.186 16.891 1 47.84 191 ASN B CA 1
ATOM 3252 C C . ASN B 1 191 ? 12.68 -1.293 16.875 1 47.84 191 ASN B C 1
ATOM 3254 O O . ASN B 1 191 ? 13.641 -1.233 16.109 1 47.84 191 ASN B O 1
ATOM 3258 N N . GLY B 1 192 ? 12.922 -2.25 17.844 1 36.22 192 GLY B N 1
ATOM 3259 C CA . GLY B 1 192 ? 13.961 -3.27 17.922 1 36.22 192 GLY B CA 1
ATOM 3260 C C . GLY B 1 192 ? 14.562 -3.623 16.578 1 36.22 192 GLY B C 1
ATOM 3261 O O . GLY B 1 192 ? 15.562 -3.029 16.172 1 36.22 192 GLY B O 1
ATOM 3262 N N . TRP B 1 193 ? 14.102 -4.855 15.891 1 33.47 193 TRP B N 1
ATOM 3263 C CA . TRP B 1 193 ? 14.711 -5.605 14.797 1 33.47 193 TRP B CA 1
ATOM 3264 C C . TRP B 1 193 ? 14.852 -4.734 13.555 1 33.47 193 TRP B C 1
ATOM 3266 O O . TRP B 1 193 ? 15.75 -4.945 12.734 1 33.47 193 TRP B O 1
ATOM 3276 N N . LEU B 1 194 ? 13.984 -3.764 13.234 1 33.72 194 LEU B N 1
ATOM 3277 C CA . LEU B 1 194 ? 13.953 -3.17 11.906 1 33.72 194 LEU B CA 1
ATOM 3278 C C . LEU B 1 194 ? 14.906 -1.985 11.812 1 33.72 194 LEU B C 1
ATOM 3280 O O . LEU B 1 194 ? 15.289 -1.57 10.719 1 33.72 194 LEU B O 1
ATOM 3284 N N . ASP B 1 195 ? 15.219 -1.236 12.75 1 35.62 195 ASP B N 1
ATOM 3285 C CA . ASP B 1 195 ? 16.078 -0.068 12.586 1 35.62 195 ASP B CA 1
ATOM 3286 C C . ASP B 1 195 ? 17.5 -0.481 12.219 1 35.62 195 ASP B C 1
ATOM 3288 O O . ASP B 1 195 ? 18.391 0.369 12.078 1 35.62 195 ASP B O 1
ATOM 3292 N N . ARG B 1 196 ? 17.891 -1.701 12.5 1 34.5 196 ARG B N 1
ATOM 3293 C CA . ARG B 1 196 ? 19.297 -2.049 12.227 1 34.5 196 ARG B CA 1
ATOM 3294 C C . ARG B 1 196 ? 19.641 -1.779 10.773 1 34.5 196 ARG B C 1
ATOM 3296 O O . ARG B 1 196 ? 20.828 -1.729 10.414 1 34.5 196 ARG B O 1
ATOM 3303 N N . TRP B 1 197 ? 18.672 -2.098 9.75 1 28.98 197 TRP B N 1
ATOM 3304 C CA . TRP B 1 197 ? 19.156 -1.964 8.375 1 28.98 197 TRP B CA 1
ATOM 3305 C C . TRP B 1 197 ? 19.078 -0.513 7.91 1 28.98 197 TRP B C 1
ATOM 3307 O O . TRP B 1 197 ? 19.312 -0.217 6.734 1 28.98 197 TRP B O 1
ATOM 3317 N N . ILE B 1 198 ? 18.75 0.368 8.641 1 23.02 198 ILE B N 1
ATOM 3318 C CA . ILE B 1 198 ? 19.031 1.7 8.109 1 23.02 198 ILE B CA 1
ATOM 3319 C C . ILE B 1 198 ? 20.484 2.08 8.383 1 23.02 198 ILE B C 1
ATOM 3321 O O . ILE B 1 198 ? 20.953 1.964 9.508 1 23.02 198 ILE B O 1
#

InterPro domains:
  IPR023214 HAD superfamily [G3DSA:3.40.50.1000] (5-193)
  IPR036412 HAD-like superfamily [SSF56784] (1-182)

Secondary structure (DSSP, 8-state):
-EEEEEE--BTTTBSS-HHHHHHHHHHHH-GGGHHHHHHHHHHHHTTTT-HHHHHHHHHGGGTT---HHHHHHHHHHHGGGB-HHHHHHHHHHHHH-SEEEEEEEEEHHHHHHHHTTTT-SEEEEEEEETTEEESS-S-THHHHHHHHHH--EEEEEEEES-GGGHHHHHH-SEEEEEETTEEEESSPP--TGGGGG-/-EEEEEE--BTTTBSS-HHHHHHHHHHHH-GGGHHHHHHHHHHHHTTTT-HHHHHHHHHGGGTT---HHHHHHHHHHHGGGB-HHHHHHHHHHHHH-SEEEEEEEEEHHHHHHHHTTTT-SEEEEEEEETTEEESS-S-THHHHHHHHHH--EEEEEEEES-GGGHHHHHH-SEEEEEETTEEEESSPP--TTGGGG-

Radius of gyration: 24.94 Å; Cα contacts (8 Å, |Δi|>4): 627; chains: 2; bounding box: 48×64×54 Å

Sequence (396 aa):
MKKAIIYDFDKTIYSKETSMAFMFFFLKRHRYLIPKFILNLTIILFNIKDLKKVKNIFFSIFKGMDIENDINLFWENEIKNIYPYFFEEIKENRKDADLLILISASPDFLLEPIYKKLGFDILISTKYSNFTLIGKNCKKDEKLKRLNELGSFDVLCFYSDSLSDLPLFNIAKKKISINKGNKVLGLPKKNGWLDRWIMKKAIIYDFDKTIYSKETSMAFMFFFLKRHRYLIPKFILNLTIILFNIKDLKKVKNIFFSIFKGMDIENDINLFWENEIKNIYPYFFEEIKENRKDADLLILISASPDFLLEPIYKKLGFDILISTKYSNFTLIGKNCKKDEKLKRLNELGSFDVLCFYSDSLSDLPLFNIAKKKISINKGNKVLGLPKKNGWLDRWI

Organism: NCBI:txid187101

pLDDT: mean 94.7, std 12.93, range [23.02, 98.94]

Nearest PDB structures (foldseek):
  3fvv-assembly1_A  TM=8.562E-01  e=3.732E-09  Bordetella pertussis
  3kd3-assembly2_B  TM=6.565E-01  e=3.275E-07  Francisella tularensis subsp. tularensis
  7qpl-assembly1_A  TM=6.655E-01  e=1.840E-06  Brucella melitensis bv. 1 str. 16M
  5t41-assembly1_A  TM=6.802E-01  e=1.335E-05  Mycobacterium avium 104
  3e58-assembly1_B  TM=4.689E-01  e=1.953E-03  Streptococcus thermophilus LMG 18311

Foldseek 3Di:
DFEEAEEEPDVFFFVHDQLVLLLVLVCVVVVVCVVVQVVLVVVLVVVVVPVLVNQLSNQVSCQPHDCLVSLVVSCVVRVVRGQPVLLVVLVVVVVVGPFYEYAYLDECSNCVVPVVVSPGDYYHYFYDDSSHTDDDRRWQVNVVVSVPVVHDHQYAEYEEQDCSNVVVQVRYPWYWHRDSNDTDTDHHDDPPPPVVVD/DFEEAEEEPDVFFFVHDQLVLLLVLVCVVVVVCVVVQVVLVVVLVVVVVPVLVNQLSNQVSCQPHDCLVSLVVSCVVRVVRGQPVLLVVLVVVVVVGPFYEYFYLDECSNCVVPVVVSPGDYYHYFYDDSSHTDDDRRWQVNVVVSVPVVHDHQYAEYEEQDCSNVVVQVRYPWYWHRDSNDTDTDDHDDPPPPVVVD

Solvent-accessible surface area (backbone atoms only — not comparable to full-atom values): 21485 Å² total; per-residue (Å²): 117,53,32,26,33,39,32,34,37,61,38,35,38,32,70,52,54,63,68,61,54,49,50,53,56,50,36,71,74,41,56,89,47,46,66,60,49,53,52,37,55,56,54,32,66,79,31,52,88,40,60,70,58,30,51,30,48,70,38,45,81,49,55,97,55,87,56,62,66,58,51,54,53,46,50,70,65,43,57,80,45,42,34,74,60,48,64,60,48,54,59,58,47,56,76,74,33,76,37,36,33,38,41,31,52,53,52,35,86,73,43,64,82,44,45,56,80,76,65,35,75,41,80,47,47,11,43,62,57,84,50,32,73,46,89,63,69,24,46,43,65,43,40,45,52,54,51,51,73,76,43,76,64,40,32,52,31,30,37,30,42,50,63,63,42,44,67,51,43,70,63,22,75,35,38,34,12,24,57,91,53,39,83,37,85,36,76,40,75,53,59,79,87,69,45,69,82,106,116,54,32,26,35,39,31,35,38,62,39,37,37,31,69,51,53,62,68,60,54,48,50,53,56,50,37,71,74,41,55,90,47,46,67,59,50,53,52,38,55,57,54,32,67,80,32,52,89,38,62,70,59,29,51,31,48,69,37,44,81,49,54,95,56,88,55,63,66,59,53,54,53,46,52,69,65,45,57,80,45,42,35,72,57,48,65,62,48,52,59,57,45,55,76,74,32,76,37,37,34,37,42,31,52,53,49,36,86,72,42,63,83,44,45,55,81,75,65,35,75,40,80,47,46,11,43,61,57,85,50,31,72,46,89,64,71,23,45,44,64,43,40,46,51,54,51,51,73,76,44,75,63,41,33,52,31,31,37,30,41,50,64,64,40,44,66,51,44,70,64,22,75,36,40,34,11,25,58,90,53,40,82,36,86,37,78,40,75,54,59,80,86,68,45,69,82,105